Protein 6IDP (pdb70)

Foldseek 3Di:
DVLLVVLLVLLVVLQVLLLLLVVLLVVLVVVLVVLLVPQDDLLVLLVVLVVVVLLLLVLQLVLLLLLLLQPLLLCVLLVVQVQSQALLQVSLVCLLVVLVVVLVVCLVCVVVSCVVVVNDPSSVVVCNPLSVLQSLLSSLQSSLSSLCSLCLSVQHNNLSSVLSNQLSVQLSVQQCCQQPVVVVNSSSSSVSSNVSSVVSCVPSVVVCVVVSSHDPPCVPPDPVVSCCSSCLQSVLSSVLSVQVVVLVVLVVVLQVVQDPLSVVLVVLLVVVLCVLCSSLVSSLSNVLSVLSSCLSNLVVVSNVSSLVSSLVCLLVSLQVVLVVLQVCLLVVLCVSDVDPSNSVLNSLLSNQQSNLSSLLSLLSSLLSNCSSNSNNVLSSVLSVCLRPVAQSVLLCVQCVPPNSSRNSNSNSRSSNVSSVVSVVSSVVVCVVDPSSVD

Sequence (438 aa):
QTSTSSLAKQLFQMTWPMLFGVLSLMSFQLVDSAFIGQLGVLPLAAQGFTMPIQMVIIGIQVGLGIATTAVISRAIGAGKTEYAKQLGGLVIVIGGIGVALIALVLYLLRQPLLGLLGAPETVFAIIDHYWLWWLASAWTGAMLYFYYSVCRANGNTLLPGTLMMVTSVLNLILDPIFIFTFDLGIDGAAIATIIAFGVGIAIVAPKVAQRQWTSYQWQDLNISQSLTALGHIMGPAMLSQLLPPLSSMFATKLLASFGTAAVAAWALGSRFEFFALVAVLAMTMSLPPMIGRMLGAKEITHIRQLVRIACQFVLGFQLLIALVTYVFATPLAELMTSETEVSQILNLHLVIVPISLGALGICMLMVSVANALGKSYVALTISALRLFAFYLPCLWLGAHFYGIEGLFIGALVGNIIAGWAAWLAYQKALRSENLYFQ

Solvent-accessible surface area: 19666 Å² total; per-residue (Å²): 118,115,45,57,48,46,11,38,135,87,11,124,105,27,16,77,4,4,41,90,0,9,62,19,58,16,72,20,89,99,63,22,67,57,40,2,42,130,42,30,128,75,28,71,30,0,32,39,46,3,95,42,17,66,97,71,3,78,9,39,14,33,0,6,1,45,0,0,1,6,23,1,0,73,6,56,16,51,58,113,104,87,66,5,42,10,0,0,0,5,0,14,48,53,3,12,101,29,6,47,104,53,16,96,64,19,41,110,94,48,109,73,54,2,41,147,90,58,11,64,142,65,0,30,72,26,1,60,74,6,4,100,110,22,11,43,6,17,88,16,12,0,11,4,46,1,33,16,0,0,0,11,3,39,44,34,4,100,22,0,1,55,7,24,72,59,5,8,92,45,4,60,92,31,0,40,64,32,1,84,104,112,123,73,12,12,18,0,11,3,20,0,26,41,68,0,49,26,53,0,38,71,59,0,26,77,84,0,55,139,97,116,37,21,12,120,110,59,152,101,17,77,78,81,122,1,72,95,35,3,26,81,4,39,35,8,2,60,87,14,59,96,17,68,33,57,16,64,119,111,9,80,169,31,8,65,87,73,34,118,8,1,66,39,1,33,60,37,0,44,122,36,22,110,80,8,13,18,8,0,52,0,3,26,26,0,0,12,4,20,0,0,96,5,2,14,40,69,57,16,77,65,0,123,56,0,0,116,24,0,11,126,90,0,93,34,72,2,85,109,39,6,92,88,5,138,101,111,3,66,66,54,0,110,151,59,25,116,115,88,117,3,9,123,32,0,35,60,0,1,48,21,0,3,86,0,1,6,19,16,0,11,5,49,0,0,27,12,0,6,5,2,8,24,29,1,129,45,1,36,68,6,18,33,72,42,6,85,48,39,15,16,49,22,1,141,93,10,9,111,132,150,20,24,87,4,2,1,80,5,0,36,61,0,1,82,70,2,3,158,23,1,48,79,26,10,52,142,7,31,174,77,90,82,12,116,161,128

Radius of gyration: 22.1 Å; Cα contacts (8 Å, |Δi|>4): 610; chains: 1; bounding box: 43×51×57 Å

Structure (mmCIF, N/CA/C/O backbone):
data_6IDP
#
_entry.id   6IDP
#
_cell.length_a   62.225
_cell.length_b   92.027
_cell.length_c   101.302
_cell.angle_alpha   90.000
_cell.angle_beta   90.000
_cell.angle_gamma   90.000
#
_symmetry.space_group_name_H-M   'P 21 21 21'
#
loop_
_entity.id
_entity.type
_entity.pdbx_description
1 polymer 'MATE family efflux transporter'
2 non-polymer '(2R)-2,3-dihydroxypropyl (9Z)-octadec-9-enoate'
3 water water
#
loop_
_atom_site.group_PDB
_atom_site.id
_atom_site.type_symbol
_atom_site.label_atom_id
_atom_site.label_alt_id
_atom_site.label_comp_id
_atom_site.label_asym_id
_atom_site.label_entity_id
_atom_site.label_seq_id
_atom_site.pdbx_PDB_ins_code
_atom_site.Cartn_x
_atom_site.Cartn_y
_atom_site.Cartn_z
_atom_site.occupancy
_atom_site.B_iso_or_equiv
_atom_site.auth_seq_id
_atom_site.auth_comp_id
_atom_site.auth_asym_id
_atom_site.auth_atom_id
_atom_site.pdbx_PDB_model_num
ATOM 1 N N . GLN A 1 4 ? 3.579 6.260 -51.473 1.00 111.82 4 GLN A N 1
ATOM 2 C CA . GLN A 1 4 ? 3.198 6.322 -50.066 1.00 108.60 4 GLN A CA 1
ATOM 3 C C . GLN A 1 4 ? 2.021 5.399 -49.779 1.00 98.32 4 GLN A C 1
ATOM 4 O O . GLN A 1 4 ? 1.679 5.151 -48.623 1.00 100.95 4 GLN A O 1
ATOM 6 N N . THR A 1 5 ? 1.400 4.902 -50.842 1.00 86.51 5 THR A N 1
ATOM 7 C CA . THR A 1 5 ? 0.317 3.940 -50.707 1.00 75.54 5 THR A CA 1
ATOM 8 C C . THR A 1 5 ? 0.885 2.557 -50.404 1.00 67.89 5 THR A C 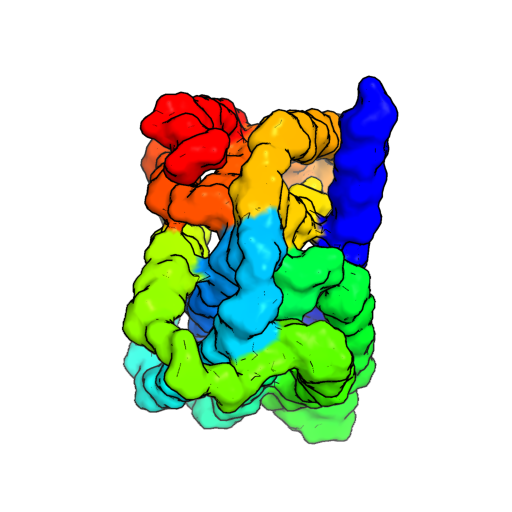1
ATOM 9 O O . THR A 1 5 ? 0.183 1.690 -49.889 1.00 60.38 5 THR A O 1
ATOM 13 N N . SER A 1 6 ? 2.163 2.365 -50.720 1.00 64.14 6 SER A N 1
ATOM 14 C CA . SER A 1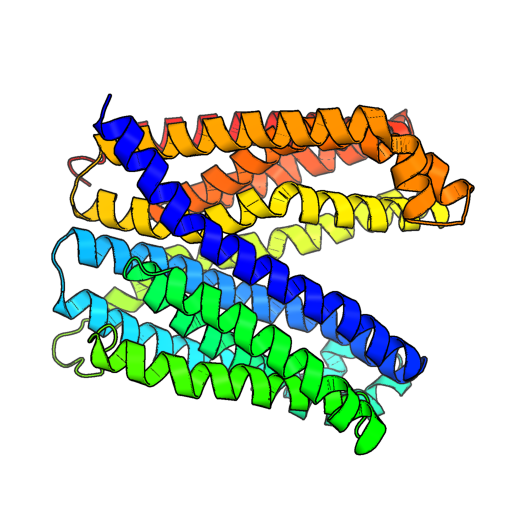 6 ? 2.849 1.112 -50.423 1.00 60.72 6 SER A CA 1
ATOM 15 C C . SER A 1 6 ? 3.182 1.035 -48.937 1.00 56.04 6 SER A C 1
ATOM 16 O O . SER A 1 6 ? 3.028 -0.011 -48.311 1.00 49.33 6 SER A O 1
ATOM 19 N N . THR A 1 7 ? 3.640 2.155 -48.384 1.00 58.06 7 THR A N 1
ATOM 20 C CA . THR A 1 7 ? 3.904 2.262 -46.954 1.00 55.44 7 THR A CA 1
ATOM 21 C C . THR A 1 7 ? 2.606 2.099 -46.171 1.00 52.25 7 THR A C 1
ATOM 22 O O . THR A 1 7 ? 2.560 1.408 -45.152 1.00 37.74 7 THR A O 1
ATOM 26 N N . SER A 1 8 ? 1.548 2.732 -46.666 1.00 53.18 8 SER A N 1
ATOM 27 C CA . SER A 1 8 ? 0.229 2.612 -46.061 1.00 55.00 8 SER A CA 1
ATOM 28 C C . SER A 1 8 ? -0.282 1.179 -46.147 1.00 50.31 8 SER A C 1
ATOM 29 O O . SER A 1 8 ? -0.927 0.682 -45.225 1.00 54.65 8 SER A O 1
ATOM 32 N N . SER A 1 9 ? 0.014 0.517 -47.260 1.00 48.82 9 SER A N 1
ATOM 33 C CA . SER A 1 9 ? -0.418 -0.859 -47.469 1.00 41.43 9 SER A CA 1
ATOM 34 C C . SER A 1 9 ? 0.355 -1.828 -46.581 1.00 34.69 9 SER A C 1
ATOM 35 O O . SER A 1 9 ? -0.215 -2.774 -46.045 1.00 33.79 9 SER A O 1
ATOM 38 N N . LEU A 1 10 ? 1.655 -1.588 -46.435 1.00 34.14 10 LEU A N 1
ATOM 39 C CA . LEU A 1 10 ? 2.498 -2.425 -45.588 1.00 33.57 10 LEU A CA 1
ATOM 40 C C . LEU A 1 10 ? 2.101 -2.289 -44.120 1.00 34.49 10 LEU A C 1
ATOM 41 O O . LEU A 1 10 ? 2.093 -3.269 -43.376 1.00 35.20 10 LEU A O 1
ATOM 46 N N . ALA A 1 11 ? 1.762 -1.069 -43.715 1.00 34.71 11 ALA A N 1
ATOM 47 C CA . ALA A 1 11 ? 1.345 -0.801 -42.344 1.00 43.97 11 ALA A CA 1
ATOM 48 C C . ALA A 1 11 ? 0.037 -1.514 -42.019 1.00 42.65 11 ALA A C 1
ATOM 49 O O . ALA A 1 11 ? -0.115 -2.087 -40.939 1.00 40.12 11 ALA A O 1
ATOM 51 N N . LYS A 1 12 ? -0.905 -1.476 -42.958 1.00 42.22 12 LYS A N 1
ATOM 52 C CA . LYS A 1 12 ? -2.188 -2.151 -42.777 1.00 39.19 12 LYS A CA 1
ATOM 53 C C . LYS A 1 12 ? -2.038 -3.669 -42.769 1.00 33.98 12 LYS A C 1
ATOM 54 O O . LYS A 1 12 ? -2.754 -4.365 -42.050 1.00 39.95 12 LYS A O 1
ATOM 60 N N . GLN A 1 13 ? -1.111 -4.182 -43.571 1.00 34.34 13 GLN A N 1
ATOM 61 C CA . GLN A 1 13 ? -0.864 -5.619 -43.611 1.00 32.86 13 GLN A CA 1
ATOM 62 C C . GLN A 1 13 ? -0.286 -6.088 -42.279 1.00 29.76 13 GLN A C 1
ATOM 63 O O . GLN A 1 13 ? -0.694 -7.118 -41.745 1.00 28.93 13 GLN A O 1
ATOM 69 N N . LEU A 1 14 ? 0.657 -5.320 -41.742 1.00 30.15 14 LEU A N 1
ATOM 70 C CA . LEU A 1 14 ? 1.266 -5.655 -40.460 1.00 30.99 14 LEU A CA 1
ATOM 71 C C . LEU A 1 14 ? 0.229 -5.621 -39.341 1.00 34.82 14 LEU A C 1
ATOM 72 O O . LEU A 1 14 ? 0.229 -6.483 -38.465 1.00 34.28 14 LEU A O 1
ATOM 77 N N . PHE A 1 15 ? -0.661 -4.633 -39.380 1.00 32.49 15 PHE A N 1
ATOM 78 C CA . PHE A 1 15 ? -1.715 -4.526 -38.374 1.00 33.82 15 PHE A CA 1
ATOM 79 C C . PHE A 1 15 ? -2.643 -5.738 -38.400 1.00 38.05 15 PHE A C 1
ATOM 80 O O . PHE A 1 15 ? -2.951 -6.312 -37.356 1.00 32.96 15 PHE A O 1
ATOM 88 N N . GLN A 1 16 ? -3.085 -6.125 -39.594 1.00 32.39 16 GLN A N 1
ATOM 89 C CA . GLN A 1 16 ? -3.999 -7.257 -39.734 1.00 34.98 16 GLN A CA 1
ATOM 90 C C . GLN A 1 16 ? -3.333 -8.576 -39.359 1.00 33.12 16 GLN A C 1
ATOM 91 O O . GLN A 1 16 ? -3.998 -9.501 -38.905 1.00 35.04 16 GLN A O 1
ATOM 97 N N . MET A 1 17 ? -2.022 -8.661 -39.555 1.00 28.63 17 MET A N 1
ATOM 98 C CA . MET A 1 17 ? -1.278 -9.852 -39.168 1.00 27.02 17 MET A CA 1
ATOM 99 C C . MET A 1 17 ? -1.041 -9.907 -37.661 1.00 39.17 17 MET A C 1
ATOM 100 O O . MET A 1 17 ? -0.992 -10.986 -37.075 1.00 31.21 17 MET A O 1
ATOM 105 N N . THR A 1 18 ? -0.900 -8.739 -37.040 1.00 37.77 18 THR A N 1
ATOM 106 C CA . THR A 1 18 ? -0.444 -8.669 -35.656 1.00 34.54 18 THR A CA 1
ATOM 107 C C . THR A 1 18 ? -1.565 -8.756 -34.617 1.00 37.01 18 THR A C 1
ATOM 108 O O . THR A 1 18 ? -1.426 -9.468 -33.623 1.00 37.66 18 THR A O 1
ATOM 112 N N . TRP A 1 19 ? -2.675 -8.056 -34.836 1.00 32.09 19 TRP A N 1
ATOM 113 C CA . TRP A 1 19 ? -3.721 -8.013 -33.812 1.00 38.45 19 TRP A CA 1
ATOM 114 C C . TRP A 1 19 ? -4.311 -9.389 -33.427 1.00 38.06 19 TRP A C 1
ATOM 115 O O . TRP A 1 19 ? -4.690 -9.570 -32.271 1.00 36.44 19 TRP A O 1
ATOM 126 N N . PRO A 1 20 ? -4.390 -10.362 -34.364 1.00 37.12 20 PRO A N 1
ATOM 127 C CA . PRO A 1 20 ? -4.865 -11.652 -33.846 1.00 34.38 20 PRO A CA 1
ATOM 128 C C . PRO A 1 20 ? -3.878 -12.306 -32.882 1.00 37.44 20 PRO A C 1
ATOM 129 O O . PRO A 1 20 ? -4.296 -13.022 -31.972 1.00 36.79 20 PRO A O 1
ATOM 133 N N . MET A 1 21 ? -2.586 -12.069 -33.090 1.00 33.80 21 MET A N 1
ATOM 134 C CA . MET A 1 21 ? -1.568 -12.619 -32.204 1.00 34.19 21 MET A CA 1
ATOM 135 C C . MET A 1 21 ? -1.594 -11.895 -30.865 1.00 38.21 21 MET A C 1
ATOM 136 O O . MET A 1 21 ? -1.280 -12.476 -29.830 1.00 46.67 21 MET A O 1
ATOM 141 N N . LEU A 1 22 ? -1.973 -10.621 -30.896 1.00 35.79 22 LEU A N 1
ATOM 142 C CA . LEU A 1 22 ? -2.163 -9.851 -29.675 1.00 38.73 22 LEU A CA 1
ATOM 143 C C . LEU A 1 22 ? -3.276 -10.459 -28.831 1.00 38.13 22 LEU A C 1
ATOM 144 O O . LEU A 1 22 ? -3.101 -10.698 -27.636 1.00 37.64 22 LEU A O 1
ATOM 149 N N . PHE A 1 23 ? -4.417 -10.712 -29.465 1.00 39.68 23 PHE A N 1
ATOM 150 C CA . PHE A 1 23 ? -5.572 -11.276 -28.773 1.00 49.39 23 PHE A CA 1
ATOM 151 C C . PHE A 1 23 ? -5.285 -12.696 -28.304 1.00 50.17 23 PHE A C 1
ATOM 152 O O . PHE A 1 23 ? -5.743 -13.108 -27.240 1.00 54.20 23 PHE A O 1
ATOM 160 N N . GLY A 1 24 ? -4.527 -13.438 -29.105 1.00 48.27 24 GLY A N 1
ATOM 161 C CA . GLY A 1 24 ? -4.137 -14.789 -28.750 1.00 49.76 24 GLY A CA 1
ATOM 162 C C . GLY A 1 24 ? -3.324 -14.821 -27.470 1.00 50.52 24 GLY A C 1
ATOM 163 O O . GLY A 1 24 ? -3.616 -15.593 -26.558 1.00 54.67 24 GLY A O 1
ATOM 164 N N . VAL A 1 25 ? -2.301 -13.976 -27.408 1.00 48.26 25 VAL A N 1
ATOM 165 C CA . VAL A 1 25 ? -1.448 -13.877 -26.230 1.00 55.51 25 VAL A CA 1
ATOM 166 C C . VAL A 1 25 ? -2.236 -13.377 -25.017 1.00 57.18 25 VAL A C 1
ATOM 167 O O . VAL A 1 25 ? -2.098 -13.910 -23.917 1.00 59.51 25 VAL A O 1
ATOM 171 N N . LEU A 1 26 ? -3.070 -12.362 -25.232 1.00 57.75 26 LEU A N 1
ATOM 172 C CA . LEU A 1 26 ? -3.901 -11.796 -24.171 1.00 56.23 26 LEU A CA 1
ATOM 173 C C . LEU A 1 26 ? -4.889 -12.809 -23.599 1.00 59.45 26 LEU A C 1
ATOM 174 O O . LEU A 1 26 ? -5.082 -12.878 -22.384 1.00 67.21 26 LEU A O 1
ATOM 179 N N . SER A 1 27 ? -5.521 -13.583 -24.476 1.00 52.66 27 SER A N 1
ATOM 180 C CA . SER A 1 27 ? -6.447 -14.620 -24.039 1.00 60.40 27 SER A CA 1
ATOM 181 C C . SER A 1 27 ? -5.692 -15.677 -23.243 1.00 63.84 27 SER A C 1
ATOM 182 O O . SER A 1 27 ? -6.190 -16.196 -22.244 1.00 60.18 27 SER A O 1
ATOM 185 N N . LEU A 1 28 ? -4.478 -15.975 -23.697 1.00 62.32 28 LEU A N 1
ATOM 186 C CA . LEU A 1 28 ? -3.606 -16.934 -23.035 1.00 62.56 28 LEU A CA 1
ATOM 187 C C . LEU A 1 28 ? -3.253 -16.498 -21.612 1.00 62.40 28 LEU A C 1
ATOM 188 O O . LEU A 1 28 ? -3.350 -17.286 -20.671 1.00 65.72 28 LEU A O 1
ATOM 193 N N . MET A 1 29 ? -2.853 -15.241 -21.454 1.00 60.10 29 MET A N 1
ATOM 194 C CA . MET A 1 29 ? -2.458 -14.734 -20.143 1.00 69.34 29 MET A CA 1
ATOM 195 C C . MET A 1 29 ? -3.653 -14.551 -19.210 1.00 65.90 29 MET A C 1
ATOM 196 O O . MET A 1 29 ? -3.498 -14.531 -17.991 1.00 69.71 29 MET A O 1
ATOM 201 N N . SER A 1 30 ? -4.841 -14.413 -19.790 1.00 64.11 30 SER A N 1
ATOM 202 C CA . SER A 1 30 ? -6.063 -14.292 -19.003 1.00 64.77 30 SER A CA 1
ATOM 203 C C . SER A 1 30 ? -6.385 -15.607 -18.301 1.00 62.67 30 SER A C 1
ATOM 204 O O . SER A 1 30 ? -6.780 -15.615 -17.135 1.00 60.67 30 SER A O 1
ATOM 207 N N . PHE A 1 31 ? -6.212 -16.716 -19.015 1.00 60.21 31 PHE A N 1
ATOM 208 C CA . PHE A 1 31 ? -6.402 -18.035 -18.424 1.00 64.67 31 PHE A CA 1
ATOM 209 C C . PHE A 1 31 ? -5.373 -18.311 -17.334 1.00 66.93 31 PHE A C 1
ATOM 210 O O . PHE A 1 31 ? -5.722 -18.724 -16.228 1.00 71.41 31 PHE A O 1
ATOM 218 N N . GLN A 1 32 ? -4.104 -18.091 -17.672 1.00 61.46 32 GLN A N 1
ATOM 219 C CA . GLN A 1 32 ? -2.981 -18.402 -16.791 1.00 63.83 32 GLN A CA 1
ATOM 220 C C . GLN A 1 32 ? -3.070 -17.695 -15.441 1.00 69.78 32 GLN A C 1
ATOM 221 O O . GLN A 1 32 ? -2.724 -18.273 -14.411 1.00 68.95 32 GLN A O 1
ATOM 227 N N . LEU A 1 33 ? -3.528 -16.446 -15.451 1.00 72.94 33 LEU A N 1
ATOM 228 C CA . LEU A 1 33 ? -3.661 -15.672 -14.222 1.00 75.41 33 LEU A CA 1
ATOM 229 C C . LEU A 1 33 ? -4.728 -16.290 -13.322 1.00 76.62 33 LEU A C 1
ATOM 230 O O . LEU A 1 33 ? -4.532 -16.431 -12.114 1.00 71.54 33 LEU A O 1
ATOM 235 N N . VAL A 1 34 ? -5.854 -16.663 -13.922 1.00 79.99 34 VAL A N 1
ATOM 236 C CA . VAL A 1 34 ? -6.941 -17.304 -13.192 1.00 82.58 34 VAL A CA 1
ATOM 237 C C . VAL A 1 34 ? -6.572 -18.749 -12.850 1.00 82.64 34 VAL A C 1
ATOM 238 O O . VAL A 1 34 ? -7.000 -19.284 -11.827 1.00 81.38 34 VAL A O 1
ATOM 242 N N . ASP A 1 35 ? -5.763 -19.370 -13.707 1.00 83.37 35 ASP A N 1
ATOM 243 C CA . ASP A 1 35 ? -5.298 -20.736 -13.477 1.00 79.24 35 ASP A CA 1
ATOM 244 C C . ASP A 1 35 ? -4.413 -20.830 -12.238 1.00 84.89 35 ASP A C 1
ATOM 245 O O . ASP A 1 35 ? -4.543 -21.762 -11.447 1.00 85.87 35 ASP A O 1
ATOM 250 N N . SER A 1 36 ? -3.514 -19.862 -12.076 1.00 90.32 36 SER A N 1
ATOM 251 C CA . SER A 1 36 ? -2.641 -19.821 -10.907 1.00 92.36 36 SER A CA 1
ATOM 252 C C . SER A 1 36 ? -3.454 -19.603 -9.634 1.00 93.12 36 SER A C 1
ATOM 253 O O . SER A 1 36 ? -3.043 -20.010 -8.548 1.00 102.31 36 SER A O 1
ATOM 256 N N . ALA A 1 37 ? -4.611 -18.964 -9.777 1.00 78.15 37 ALA A N 1
ATOM 257 C CA . ALA A 1 37 ? -5.505 -18.739 -8.647 1.00 82.58 37 ALA A CA 1
ATOM 258 C C . ALA A 1 37 ? -6.159 -20.043 -8.199 1.00 77.88 37 ALA A C 1
ATOM 259 O O . ALA A 1 37 ? -6.374 -20.260 -7.006 1.00 78.76 37 ALA A O 1
ATOM 261 N N . PHE A 1 38 ? -6.475 -20.905 -9.162 1.00 72.15 38 PHE A N 1
ATOM 262 C CA . PHE A 1 38 ? -7.070 -22.205 -8.868 1.00 74.63 38 PHE A CA 1
ATOM 263 C C . PHE A 1 38 ? -6.087 -23.105 -8.122 1.00 82.55 38 PHE A C 1
ATOM 264 O O . PHE A 1 38 ? -6.447 -23.750 -7.135 1.00 83.15 38 PHE A O 1
ATOM 272 N N . ILE A 1 39 ? -4.846 -23.139 -8.597 1.00 81.18 39 ILE A N 1
ATOM 273 C CA . ILE A 1 39 ? -3.799 -23.927 -7.957 1.00 81.05 39 ILE A CA 1
ATOM 274 C C . ILE A 1 39 ? -3.471 -23.366 -6.570 1.00 81.87 39 ILE A C 1
ATOM 275 O O . ILE A 1 39 ? -2.991 -24.086 -5.694 1.00 84.41 39 ILE A O 1
ATOM 280 N N . GLY A 1 40 ? -3.753 -22.081 -6.373 1.00 81.80 40 GLY A N 1
ATOM 281 C CA . GLY A 1 40 ? -3.480 -21.417 -5.109 1.00 86.13 40 GLY A CA 1
ATOM 282 C C . GLY A 1 40 ? -4.249 -21.963 -3.919 1.00 84.14 40 GLY A C 1
ATOM 283 O O . GLY A 1 40 ? -3.877 -21.717 -2.770 1.00 99.05 40 GLY A O 1
ATOM 284 N N . GLN A 1 41 ? -5.318 -22.705 -4.188 1.00 78.07 41 GLN A N 1
ATOM 285 C CA . GLN A 1 41 ? -6.163 -23.254 -3.132 1.00 90.34 41 GLN A CA 1
ATOM 286 C C . GLN A 1 41 ? -5.841 -24.716 -2.837 1.00 88.48 41 GLN A C 1
ATOM 287 O O . GLN A 1 41 ? -6.443 -25.326 -1.954 1.00 88.80 41 GLN A O 1
ATOM 293 N N . LEU A 1 42 ? -4.894 -25.274 -3.583 1.00 85.64 42 LEU A N 1
ATOM 294 C CA . LEU A 1 42 ? -4.542 -26.682 -3.443 1.00 82.63 42 LEU A CA 1
ATOM 295 C C . LEU A 1 42 ? -3.753 -26.945 -2.166 1.00 84.25 42 LEU A C 1
ATOM 296 O O . LEU A 1 42 ? -4.044 -27.889 -1.431 1.00 86.30 42 LEU A O 1
ATOM 301 N N . GLY A 1 43 ? -2.752 -26.109 -1.905 1.00 84.82 43 GLY A N 1
ATOM 302 C CA . GLY A 1 43 ? -1.947 -26.245 -0.706 1.00 86.90 43 GLY A CA 1
ATOM 303 C C . GLY A 1 43 ? -0.466 -26.009 -0.934 1.00 87.63 43 GLY A C 1
ATOM 304 O O . GLY A 1 43 ? -0.045 -25.635 -2.029 1.00 78.36 43 GLY A O 1
ATOM 305 N N . VAL A 1 44 ? 0.324 -26.238 0.110 1.00 85.03 44 VAL A N 1
ATOM 306 C CA . VAL A 1 44 ? 1.758 -25.976 0.075 1.00 88.56 44 VAL A CA 1
ATOM 307 C C . VAL A 1 44 ? 2.506 -26.957 -0.825 1.00 81.89 44 VAL A C 1
ATOM 308 O O . VAL A 1 44 ? 3.258 -26.547 -1.707 1.00 96.14 44 VAL A O 1
ATOM 312 N N . LEU A 1 45 ? 2.297 -28.249 -0.595 1.00 86.42 45 LEU A N 1
ATOM 313 C CA . LEU A 1 45 ? 2.960 -29.287 -1.384 1.00 86.64 45 LEU A CA 1
ATOM 314 C C . LEU A 1 45 ? 2.563 -29.303 -2.868 1.00 84.92 45 LEU A C 1
ATOM 315 O O . LEU A 1 45 ? 3.426 -29.499 -3.723 1.00 80.99 45 LEU A O 1
ATOM 320 N N . PRO A 1 46 ? 1.266 -29.118 -3.187 1.00 88.76 46 PRO A N 1
ATOM 321 C CA . PRO A 1 46 ? 0.955 -29.024 -4.620 1.00 82.05 46 PRO A CA 1
ATOM 322 C C . PRO A 1 46 ? 1.586 -27.804 -5.291 1.00 78.83 46 PRO A C 1
ATOM 323 O O . PRO A 1 46 ? 2.134 -27.928 -6.387 1.00 82.46 46 PRO A O 1
ATOM 327 N N . LEU A 1 47 ? 1.508 -26.646 -4.643 1.00 75.06 47 LEU A N 1
ATOM 328 C CA . LEU A 1 47 ? 2.093 -25.425 -5.190 1.00 75.23 47 LEU A CA 1
ATOM 329 C C . LEU A 1 47 ? 3.613 -25.520 -5.263 1.00 76.53 47 LEU A C 1
ATOM 330 O O . LEU A 1 47 ? 4.230 -24.994 -6.191 1.00 75.62 47 LEU A O 1
ATOM 335 N N . ALA A 1 48 ? 4.213 -26.192 -4.286 1.00 79.64 48 ALA A N 1
ATOM 336 C CA . ALA A 1 48 ? 5.647 -26.449 -4.317 1.00 83.39 48 ALA A CA 1
ATOM 337 C C . ALA A 1 48 ? 5.977 -27.308 -5.529 1.00 68.62 48 ALA A C 1
ATOM 338 O O . ALA A 1 48 ? 6.886 -26.993 -6.293 1.00 72.10 48 ALA A O 1
ATOM 340 N N . ALA A 1 49 ? 5.217 -28.387 -5.699 1.00 69.66 49 ALA A N 1
ATOM 341 C CA . ALA A 1 49 ? 5.350 -29.271 -6.852 1.00 66.56 49 ALA A CA 1
ATOM 342 C C . ALA A 1 49 ? 5.241 -28.492 -8.160 1.00 66.19 49 ALA A C 1
ATOM 343 O O . ALA A 1 49 ? 6.008 -28.717 -9.096 1.00 66.10 49 ALA A O 1
ATOM 345 N N . GLN A 1 50 ? 4.280 -27.575 -8.209 1.00 68.79 50 GLN A N 1
ATOM 346 C CA . GLN A 1 50 ? 4.075 -26.710 -9.365 1.00 65.39 50 GLN A CA 1
ATOM 347 C C . GLN A 1 50 ? 5.287 -25.815 -9.602 1.00 67.31 50 GLN A C 1
ATOM 348 O O . GLN A 1 50 ? 5.712 -25.617 -10.741 1.00 60.44 50 GLN A O 1
ATOM 354 N N . GLY A 1 51 ? 5.837 -25.279 -8.516 1.00 70.59 51 GLY A N 1
ATOM 355 C CA . GLY A 1 51 ? 6.986 -24.396 -8.589 1.00 70.92 51 GLY A CA 1
ATOM 356 C C . GLY A 1 51 ? 8.232 -25.066 -9.136 1.00 70.50 51 GLY A C 1
ATOM 357 O O . GLY A 1 51 ? 9.007 -24.450 -9.867 1.00 75.51 51 GLY A O 1
ATOM 358 N N . PHE A 1 52 ? 8.426 -26.332 -8.782 1.00 70.34 52 PHE A N 1
ATOM 359 C CA . PHE A 1 52 ? 9.565 -27.098 -9.281 1.00 71.15 52 PHE A CA 1
ATOM 360 C C . PHE A 1 52 ? 9.338 -27.585 -10.712 1.00 64.30 52 PHE A C 1
ATOM 361 O O . PHE A 1 52 ? 10.216 -28.209 -11.306 1.00 66.63 52 PHE A O 1
ATOM 369 N N . THR A 1 53 ? 8.160 -27.305 -11.260 1.00 61.43 53 THR A N 1
ATOM 370 C CA . THR A 1 53 ? 7.835 -27.714 -12.623 1.00 63.13 53 THR A CA 1
ATOM 371 C C . THR A 1 53 ? 8.085 -26.562 -13.599 1.00 64.22 53 THR A C 1
ATOM 372 O O . THR A 1 53 ? 8.242 -26.772 -14.801 1.00 64.17 53 THR A O 1
ATOM 376 N N . MET A 1 54 ? 8.130 -25.344 -13.069 1.00 68.53 54 MET A N 1
ATOM 377 C CA . MET A 1 54 ? 8.405 -24.158 -13.879 1.00 71.93 54 MET A CA 1
ATOM 378 C C . MET A 1 54 ? 9.743 -24.211 -14.642 1.00 72.15 54 MET A C 1
ATOM 379 O O . MET A 1 54 ? 9.777 -23.879 -15.827 1.00 73.47 54 MET A O 1
ATOM 384 N N . PRO A 1 55 ? 10.845 -24.625 -13.983 1.00 74.95 55 PRO A N 1
ATOM 385 C CA . PRO A 1 55 ? 12.103 -24.652 -14.743 1.00 74.95 55 PRO A CA 1
ATOM 386 C C . PRO A 1 55 ? 12.116 -25.684 -15.870 1.00 73.73 55 PRO A C 1
ATOM 387 O O . PRO A 1 55 ? 12.676 -25.410 -16.932 1.00 75.85 55 PRO A O 1
ATOM 391 N N . ILE A 1 56 ? 11.510 -26.846 -15.649 1.00 75.40 56 ILE A N 1
ATOM 392 C CA . ILE A 1 56 ? 11.462 -27.872 -16.683 1.00 74.44 56 ILE A CA 1
ATOM 393 C C . ILE A 1 56 ? 10.539 -27.417 -17.813 1.00 61.63 56 ILE A C 1
ATOM 394 O O . ILE A 1 56 ? 10.666 -27.867 -18.951 1.00 59.53 56 ILE A O 1
ATOM 399 N N . GLN A 1 57 ? 9.627 -26.502 -17.495 1.00 53.13 57 GLN A N 1
ATOM 400 C CA . GLN A 1 57 ? 8.716 -25.942 -18.484 1.00 48.99 57 GLN A CA 1
ATOM 401 C C . GLN A 1 57 ? 9.442 -24.967 -19.401 1.00 46.06 57 GLN A C 1
ATOM 402 O O . GLN A 1 57 ? 9.214 -24.958 -20.610 1.00 42.45 57 GLN A O 1
ATOM 408 N N . MET A 1 58 ? 10.313 -24.147 -18.818 1.00 46.22 58 MET A N 1
ATOM 409 C CA . MET A 1 58 ? 11.075 -23.168 -19.585 1.00 53.37 58 MET A CA 1
ATOM 410 C C . MET A 1 58 ? 11.915 -23.847 -20.657 1.00 53.36 58 MET A C 1
ATOM 411 O O . MET A 1 58 ? 12.052 -23.335 -21.770 1.00 50.33 58 MET A O 1
ATOM 416 N N . VAL A 1 59 ? 12.473 -25.003 -20.310 1.00 55.00 59 VAL A N 1
ATOM 417 C CA . VAL A 1 59 ? 13.277 -25.783 -21.240 1.00 59.08 59 VAL A CA 1
ATOM 418 C C . VAL A 1 59 ? 12.447 -26.262 -22.429 1.00 58.49 59 VAL A C 1
ATOM 419 O O . VAL A 1 59 ? 12.865 -26.122 -23.579 1.00 59.16 59 VAL A O 1
ATOM 423 N N . ILE A 1 60 ? 11.271 -26.817 -22.150 1.00 52.19 60 ILE A N 1
ATOM 424 C CA . ILE A 1 60 ? 10.383 -27.283 -23.209 1.00 46.03 60 ILE A CA 1
ATOM 425 C C . ILE A 1 60 ? 9.926 -26.118 -24.081 1.00 47.43 60 ILE A C 1
ATOM 426 O O . ILE A 1 60 ? 9.912 -26.218 -25.308 1.00 44.28 60 ILE A O 1
ATOM 431 N N . ILE A 1 61 ? 9.556 -25.016 -23.437 1.00 47.70 61 ILE A N 1
ATOM 432 C CA . ILE A 1 61 ? 9.102 -23.832 -24.154 1.00 44.95 61 ILE A CA 1
ATOM 433 C C . ILE A 1 61 ? 10.226 -23.265 -25.017 1.00 43.53 61 ILE A C 1
ATOM 434 O O . ILE A 1 61 ? 10.010 -22.928 -26.181 1.00 40.50 61 ILE A O 1
ATOM 439 N N . GLY A 1 62 ? 11.426 -23.181 -24.448 1.00 41.66 62 GLY A N 1
ATOM 440 C CA . GLY A 1 62 ? 12.588 -22.716 -25.184 1.00 41.74 62 GLY A CA 1
ATOM 441 C C . GLY A 1 62 ? 12.878 -23.562 -26.411 1.00 45.98 62 GLY A C 1
ATOM 442 O O . GLY A 1 62 ? 13.329 -23.054 -27.438 1.00 52.82 62 GLY A O 1
ATOM 443 N N . ILE A 1 63 ? 12.609 -24.858 -26.305 1.00 44.48 63 ILE A N 1
ATOM 444 C CA . ILE A 1 63 ? 12.843 -25.781 -27.406 1.00 41.63 63 ILE A CA 1
ATOM 445 C C . ILE A 1 63 ? 11.795 -25.619 -28.507 1.00 34.95 63 ILE A C 1
ATOM 446 O O . ILE A 1 63 ? 12.138 -25.523 -29.686 1.00 41.26 63 ILE A O 1
ATOM 451 N N . GLN A 1 64 ? 10.523 -25.567 -28.123 1.00 30.85 64 GLN A N 1
ATOM 452 C CA . GLN A 1 64 ? 9.447 -25.471 -29.102 1.00 35.01 64 GLN A CA 1
ATOM 453 C C . GLN A 1 64 ? 9.430 -24.103 -29.789 1.00 35.04 64 GLN A C 1
ATOM 454 O O . GLN A 1 64 ? 9.049 -23.998 -30.956 1.00 34.11 64 GLN A O 1
ATOM 460 N N . VAL A 1 65 ? 9.850 -23.062 -29.075 1.00 26.29 65 VAL A N 1
ATOM 461 C CA . VAL A 1 65 ? 9.920 -21.730 -29.668 1.00 41.66 65 VAL A CA 1
ATOM 462 C C . VAL A 1 65 ? 11.058 -21.681 -30.686 1.00 33.31 65 VAL A C 1
ATOM 463 O O . VAL A 1 65 ? 10.893 -21.147 -31.783 1.00 32.70 65 VAL A O 1
ATOM 467 N N . GLY A 1 66 ? 12.199 -22.261 -30.322 1.00 28.16 66 GLY A N 1
ATOM 468 C CA . GLY A 1 66 ? 13.330 -22.372 -31.226 1.00 29.73 66 GLY A CA 1
ATOM 469 C C . GLY A 1 66 ? 12.989 -23.055 -32.541 1.00 33.36 66 GLY A C 1
ATOM 470 O O . GLY A 1 66 ? 13.448 -22.630 -33.602 1.00 40.32 66 GLY A O 1
ATOM 471 N N . LEU A 1 67 ? 12.180 -24.110 -32.479 1.00 30.81 67 LEU A N 1
ATOM 472 C CA . LEU A 1 67 ? 11.745 -24.800 -33.691 1.00 26.77 67 LEU A CA 1
ATOM 473 C C . LEU A 1 67 ? 10.719 -23.968 -34.454 1.00 28.87 67 LEU A C 1
ATOM 474 O O . LEU A 1 67 ? 10.706 -23.966 -35.686 1.00 33.20 67 LEU A O 1
ATOM 479 N N . GLY A 1 68 ? 9.861 -23.265 -33.723 1.00 28.62 68 GLY A N 1
ATOM 480 C CA . GLY A 1 68 ? 8.875 -22.393 -34.340 1.00 28.77 68 GLY A CA 1
ATOM 481 C C . GLY A 1 68 ? 9.522 -21.265 -35.128 1.00 28.75 68 GLY A C 1
ATOM 482 O O . GLY A 1 68 ? 9.076 -20.922 -36.227 1.00 30.19 68 GLY A O 1
ATOM 483 N N . ILE A 1 69 ? 10.579 -20.693 -34.562 1.00 26.51 69 ILE A N 1
ATOM 484 C CA . ILE A 1 69 ? 11.343 -19.645 -35.229 1.00 29.54 69 ILE A CA 1
ATOM 485 C C . ILE A 1 69 ? 11.992 -20.178 -36.517 1.00 32.85 69 ILE A C 1
ATOM 486 O O . ILE A 1 69 ? 11.954 -19.518 -37.554 1.00 29.88 69 ILE A O 1
ATOM 491 N N . ALA A 1 70 ? 12.564 -21.379 -36.452 1.00 34.34 70 ALA A N 1
ATOM 492 C CA . ALA A 1 70 ? 13.190 -21.997 -37.622 1.00 29.46 70 ALA A CA 1
ATOM 493 C C . ALA A 1 70 ? 12.156 -22.331 -38.693 1.00 32.41 70 ALA A C 1
ATOM 494 O O . ALA A 1 70 ? 12.389 -22.124 -39.886 1.00 36.08 70 ALA A O 1
ATOM 496 N N . THR A 1 71 ? 11.021 -22.859 -38.249 1.00 27.70 71 THR A N 1
ATOM 497 C CA . THR A 1 71 ? 9.920 -23.212 -39.133 1.00 31.60 71 THR A CA 1
ATOM 498 C C . THR A 1 71 ? 9.425 -22.011 -39.930 1.00 34.66 71 THR A C 1
ATOM 499 O O . THR A 1 71 ? 9.251 -22.089 -41.142 1.00 33.66 71 THR A O 1
ATOM 503 N N . THR A 1 72 ? 9.205 -20.899 -39.240 1.00 32.56 72 THR A N 1
ATOM 504 C CA . THR A 1 72 ? 8.667 -19.702 -39.873 1.00 31.81 72 THR A CA 1
ATOM 505 C C . THR A 1 72 ? 9.645 -19.118 -40.889 1.00 31.14 72 THR A C 1
ATOM 506 O O . THR A 1 72 ? 9.256 -18.770 -42.000 1.00 33.17 72 THR A O 1
ATOM 510 N N . ALA A 1 73 ? 10.916 -19.035 -40.510 1.00 24.27 73 ALA A N 1
ATOM 511 C CA . ALA A 1 73 ? 11.934 -18.445 -41.370 1.00 26.21 73 ALA A CA 1
ATOM 512 C C . ALA A 1 73 ? 12.187 -19.260 -42.643 1.00 30.81 73 ALA A C 1
ATOM 513 O O . ALA A 1 73 ? 12.270 -18.703 -43.736 1.00 32.95 73 ALA A O 1
ATOM 515 N N . VAL A 1 74 ? 12.311 -20.574 -42.504 1.00 27.08 74 VAL A N 1
ATOM 516 C CA . VAL A 1 74 ? 12.677 -21.407 -43.642 1.00 24.85 74 VAL A CA 1
ATOM 517 C C . VAL A 1 74 ? 11.495 -21.637 -44.582 1.00 27.13 74 VAL A C 1
ATOM 518 O O . VAL A 1 74 ? 11.643 -21.559 -45.803 1.00 29.55 74 VAL A O 1
ATOM 522 N N . ILE A 1 75 ? 10.321 -21.901 -44.019 1.00 22.97 75 ILE A N 1
ATOM 523 C CA . ILE A 1 75 ? 9.147 -22.179 -44.838 1.00 25.73 75 ILE A CA 1
ATOM 524 C C . ILE A 1 75 ? 8.628 -20.937 -45.568 1.00 28.71 75 ILE A C 1
ATOM 525 O O . ILE A 1 75 ? 8.289 -21.017 -46.749 1.00 28.72 75 ILE A O 1
ATOM 530 N N . SER A 1 76 ? 8.581 -19.792 -44.888 1.00 25.65 76 SER A N 1
ATOM 531 C CA . SER A 1 76 ? 8.071 -18.576 -45.525 1.00 21.96 76 SER A CA 1
ATOM 532 C C . SER A 1 76 ? 8.985 -18.132 -46.666 1.00 25.00 76 SER A C 1
ATOM 533 O O . SER A 1 76 ? 8.510 -17.678 -47.706 1.00 23.95 76 SER A O 1
ATOM 536 N N . ARG A 1 77 ? 10.291 -18.279 -46.477 1.00 23.63 77 ARG A N 1
ATOM 537 C CA . ARG A 1 77 ? 11.245 -17.950 -47.529 1.00 25.41 77 ARG A CA 1
ATOM 538 C C . ARG A 1 77 ? 11.064 -18.870 -48.734 1.00 29.64 77 ARG A C 1
ATOM 539 O O . ARG A 1 77 ? 11.098 -18.416 -49.877 1.00 30.32 77 ARG A O 1
ATOM 547 N N . ALA A 1 78 ? 10.859 -20.158 -48.473 1.00 26.31 78 ALA A N 1
ATOM 548 C CA . ALA A 1 78 ? 10.616 -21.122 -49.541 1.00 27.52 78 ALA A CA 1
ATOM 549 C C . ALA A 1 78 ? 9.368 -20.748 -50.337 1.00 34.39 78 ALA A C 1
ATOM 550 O O . ALA A 1 78 ? 9.343 -20.868 -51.562 1.00 34.97 78 ALA A O 1
ATOM 552 N N . ILE A 1 79 ? 8.335 -20.290 -49.637 1.00 31.36 79 ILE A N 1
ATOM 553 C CA . ILE A 1 79 ? 7.109 -19.856 -50.297 1.00 32.21 79 ILE A CA 1
ATOM 554 C C . ILE A 1 79 ? 7.376 -18.635 -51.172 1.00 29.60 79 ILE A C 1
ATOM 555 O O . ILE A 1 79 ? 6.934 -18.577 -52.319 1.00 31.29 79 ILE A O 1
ATOM 560 N N . GLY A 1 80 ? 8.111 -17.669 -50.630 1.00 26.17 80 GLY A N 1
ATOM 561 C CA . GLY A 1 80 ? 8.453 -16.468 -51.371 1.00 30.28 80 GLY A CA 1
ATOM 562 C C . GLY A 1 80 ? 9.196 -16.767 -52.661 1.00 31.66 80 GLY A C 1
ATOM 563 O O . GLY A 1 80 ? 9.025 -16.069 -53.663 1.00 34.10 80 GLY A O 1
ATOM 564 N N . ALA A 1 81 ? 10.013 -17.815 -52.639 1.00 26.87 81 ALA A N 1
ATOM 565 C CA . ALA A 1 81 ? 10.805 -18.204 -53.802 1.00 32.39 81 ALA A CA 1
ATOM 566 C C . ALA A 1 81 ? 10.007 -19.080 -54.767 1.00 30.08 81 ALA A C 1
ATOM 567 O O . ALA A 1 81 ? 10.534 -19.535 -55.781 1.00 37.38 81 ALA A O 1
ATOM 569 N N . GLY A 1 82 ? 8.739 -19.317 -54.445 1.00 30.22 82 GLY A N 1
ATOM 570 C CA . GLY A 1 82 ? 7.870 -20.100 -55.304 1.00 29.04 82 GLY A CA 1
ATOM 571 C C . GLY A 1 82 ? 8.086 -21.600 -55.212 1.00 35.30 82 GLY A C 1
ATOM 572 O O . GLY A 1 82 ? 7.733 -22.335 -56.133 1.00 33.61 82 GLY A O 1
ATOM 573 N N . LYS A 1 83 ? 8.661 -22.056 -54.103 1.00 35.39 83 LYS A N 1
ATOM 574 C CA . LYS A 1 83 ? 8.901 -23.482 -53.890 1.00 36.15 83 LYS A CA 1
ATOM 575 C C . LYS A 1 83 ? 7.739 -24.127 -53.140 1.00 34.09 83 LYS A C 1
ATOM 576 O O . LYS A 1 83 ? 7.869 -24.512 -51.976 1.00 34.84 83 LYS A O 1
ATOM 582 N N . THR A 1 84 ? 6.611 -24.250 -53.833 1.00 31.16 84 THR A N 1
ATOM 583 C CA . THR A 1 84 ? 5.355 -24.690 -53.236 1.00 35.46 84 THR A CA 1
ATOM 584 C C . THR A 1 84 ? 5.409 -26.097 -52.645 1.00 39.61 84 THR A C 1
ATOM 585 O O . THR A 1 84 ? 4.971 -26.318 -51.516 1.00 43.98 84 THR A O 1
ATOM 589 N N . GLU A 1 85 ? 5.933 -27.047 -53.415 1.00 37.10 85 GLU A N 1
ATOM 590 C CA . GLU A 1 85 ? 6.022 -28.428 -52.957 1.00 45.45 85 GLU A CA 1
ATOM 591 C C . GLU A 1 85 ? 6.967 -28.547 -51.765 1.00 45.02 85 GLU A C 1
ATOM 592 O O . GLU A 1 85 ? 6.640 -29.172 -50.757 1.00 38.08 85 GLU A O 1
ATOM 598 N N . TYR A 1 86 ? 8.135 -27.929 -51.888 1.00 28.28 86 TYR A N 1
ATOM 599 C CA . TYR A 1 86 ? 9.167 -28.017 -50.866 1.00 34.18 86 TYR A CA 1
ATOM 600 C C . TYR A 1 86 ? 8.710 -27.406 -49.543 1.00 39.22 86 TYR A C 1
ATOM 601 O O . TYR A 1 86 ? 9.026 -27.924 -48.472 1.00 35.56 86 TYR A O 1
ATOM 610 N N . ALA A 1 87 ? 7.953 -26.316 -49.621 1.00 35.14 87 ALA A N 1
ATOM 611 C CA . ALA A 1 87 ? 7.472 -25.636 -48.426 1.00 31.74 87 ALA A CA 1
ATOM 612 C C . ALA A 1 87 ? 6.506 -26.502 -47.617 1.00 30.82 87 ALA A C 1
ATOM 613 O O . ALA A 1 87 ? 6.575 -26.528 -46.387 1.00 25.30 87 ALA A O 1
ATOM 615 N N . LYS A 1 88 ? 5.609 -27.211 -48.295 1.00 28.46 88 LYS A N 1
ATOM 616 C CA . LYS A 1 88 ? 4.632 -28.030 -47.579 1.00 38.64 88 LYS A CA 1
ATOM 617 C C . LYS A 1 88 ? 5.223 -29.372 -47.148 1.00 36.40 88 LYS A C 1
ATOM 618 O O . LYS A 1 88 ? 4.727 -29.997 -46.216 1.00 37.63 88 LYS A O 1
ATOM 624 N N . GLN A 1 89 ? 6.281 -29.809 -47.823 1.00 35.17 89 GLN A N 1
ATOM 625 C CA . GLN A 1 89 ? 7.039 -30.966 -47.360 1.00 32.90 89 GLN A CA 1
ATOM 626 C C . GLN A 1 89 ? 7.755 -30.620 -46.060 1.00 34.91 89 GLN A C 1
ATOM 627 O O . GLN A 1 89 ? 7.834 -31.435 -45.145 1.00 33.64 89 GLN A O 1
ATOM 633 N N . LEU A 1 90 ? 8.281 -29.402 -45.993 1.00 37.76 90 LEU A N 1
ATOM 634 C CA . LEU A 1 90 ? 8.929 -28.908 -44.785 1.00 33.17 90 LEU A CA 1
ATOM 635 C C . LEU A 1 90 ? 7.940 -28.847 -43.631 1.00 29.61 90 LEU A C 1
ATOM 636 O O . LEU A 1 90 ? 8.295 -29.122 -42.486 1.00 24.61 90 LEU A O 1
ATOM 641 N N . GLY A 1 91 ? 6.700 -28.479 -43.944 1.00 32.57 91 GLY A N 1
ATOM 642 C CA . GLY A 1 91 ? 5.650 -28.396 -42.945 1.00 30.98 91 GLY A CA 1
ATOM 643 C C . GLY A 1 91 ? 5.417 -29.743 -42.295 1.00 29.68 91 GLY A C 1
ATOM 644 O O . GLY A 1 91 ? 5.287 -29.841 -41.073 1.00 30.06 91 GLY A O 1
ATOM 645 N N . GLY A 1 92 ? 5.369 -30.785 -43.120 1.00 28.74 92 GLY A N 1
ATOM 646 C CA . GLY A 1 92 ? 5.256 -32.142 -42.623 1.00 34.03 92 GLY A CA 1
ATOM 647 C C . GLY A 1 92 ? 6.476 -32.560 -41.820 1.00 35.83 92 GLY A C 1
ATOM 648 O O . GLY A 1 92 ? 6.347 -33.217 -40.787 1.00 34.94 92 GLY A O 1
ATOM 649 N N . LEU A 1 93 ? 7.660 -32.173 -42.289 1.00 29.85 93 LEU A N 1
ATOM 650 C CA . LEU A 1 93 ? 8.907 -32.543 -41.622 1.00 34.17 93 LEU A CA 1
ATOM 651 C C . LEU A 1 93 ? 9.000 -31.936 -40.223 1.00 36.64 93 LEU A C 1
ATOM 652 O O . LEU A 1 93 ? 9.456 -32.592 -39.286 1.00 27.87 93 LEU A O 1
ATOM 657 N N . VAL A 1 94 ? 8.565 -30.685 -40.091 1.00 22.60 94 VAL A N 1
ATOM 658 C CA . VAL A 1 94 ? 8.589 -29.987 -38.809 1.00 32.35 94 VAL A CA 1
ATOM 659 C C . VAL A 1 94 ? 7.691 -30.673 -37.778 1.00 32.44 94 VAL A C 1
ATOM 660 O O . VAL A 1 94 ? 8.082 -30.860 -36.626 1.00 31.92 94 VAL A O 1
ATOM 664 N N . ILE A 1 95 ? 6.490 -31.051 -38.207 1.00 32.20 95 ILE A N 1
ATOM 665 C CA . ILE A 1 95 ? 5.546 -31.759 -37.349 1.00 33.24 95 ILE A CA 1
ATOM 666 C C . ILE A 1 95 ? 6.148 -33.070 -36.841 1.00 32.24 95 ILE A C 1
ATOM 667 O O . ILE A 1 95 ? 6.012 -33.413 -35.664 1.00 33.01 95 ILE A O 1
ATOM 672 N N . VAL A 1 96 ? 6.828 -33.789 -37.731 1.00 32.75 96 VAL A N 1
ATOM 673 C CA . VAL A 1 96 ? 7.454 -35.060 -37.381 1.00 32.08 96 VAL A CA 1
ATOM 674 C C . VAL A 1 96 ? 8.646 -34.861 -36.440 1.00 38.68 96 VAL A C 1
ATOM 675 O O . VAL A 1 96 ? 8.771 -35.562 -35.435 1.00 37.06 96 VAL A O 1
ATOM 679 N N . ILE A 1 97 ? 9.505 -33.899 -36.765 1.00 39.60 97 ILE A N 1
ATOM 680 C CA . ILE A 1 97 ? 10.656 -33.556 -35.930 1.00 42.73 97 ILE A CA 1
ATOM 681 C C . ILE A 1 97 ? 10.232 -33.149 -34.522 1.00 36.55 97 ILE A C 1
ATOM 682 O O . ILE A 1 97 ? 10.780 -33.632 -33.531 1.00 34.76 97 ILE A O 1
ATOM 687 N N . GLY A 1 98 ? 9.255 -32.253 -34.442 1.00 27.92 98 GLY A N 1
ATOM 688 C CA . GLY A 1 98 ? 8.760 -31.785 -33.164 1.00 30.58 98 GLY A CA 1
ATOM 689 C C . GLY A 1 98 ? 8.090 -32.892 -32.376 1.00 31.59 98 GLY A C 1
ATOM 690 O O . GLY A 1 98 ? 8.286 -33.007 -31.167 1.00 30.75 98 GLY A O 1
ATOM 691 N N . GLY A 1 99 ? 7.302 -33.711 -33.064 1.00 32.55 99 GLY A N 1
ATOM 692 C CA . GLY A 1 99 ? 6.586 -34.798 -32.422 1.00 32.88 99 GLY A CA 1
ATOM 693 C C . GLY A 1 99 ? 7.512 -35.784 -31.744 1.00 35.48 99 GLY A C 1
ATOM 694 O O . GLY A 1 99 ? 7.329 -36.121 -30.575 1.00 40.23 99 GLY A O 1
ATOM 695 N N . ILE A 1 100 ? 8.516 -36.241 -32.482 1.00 38.67 100 ILE A N 1
ATOM 696 C CA . ILE A 1 100 ? 9.468 -37.210 -31.961 1.00 43.00 100 ILE A CA 1
ATOM 697 C C . ILE A 1 100 ? 10.406 -36.568 -30.951 1.00 41.22 100 ILE A C 1
ATOM 698 O O . ILE A 1 100 ? 10.659 -37.126 -29.882 1.00 44.18 100 ILE A O 1
ATOM 703 N N . GLY A 1 101 ? 10.915 -35.390 -31.299 1.00 38.52 101 GLY A N 1
ATOM 704 C CA . GLY A 1 101 ? 11.857 -34.678 -30.457 1.00 36.17 101 GLY A CA 1
ATOM 705 C C . GLY A 1 101 ? 11.320 -34.421 -29.064 1.00 39.79 101 GLY A C 1
ATOM 706 O O . GLY A 1 101 ? 11.953 -34.782 -28.072 1.00 50.17 101 GLY A O 1
ATOM 707 N N . VAL A 1 102 ? 10.145 -33.807 -28.986 1.00 38.39 102 VAL A N 1
ATOM 708 C CA . VAL A 1 102 ? 9.561 -33.470 -27.695 1.00 40.46 102 VAL A CA 1
ATOM 709 C C . VAL A 1 102 ? 9.206 -34.735 -26.910 1.00 37.31 102 VAL A C 1
ATOM 710 O O . VAL A 1 102 ? 9.379 -34.781 -25.693 1.00 37.35 102 VAL A O 1
ATOM 714 N N . ALA A 1 103 ? 8.738 -35.765 -27.610 1.00 39.18 103 ALA A N 1
ATOM 715 C CA . ALA A 1 103 ? 8.437 -37.049 -26.977 1.00 38.51 103 ALA A CA 1
ATOM 716 C C . ALA A 1 103 ? 9.683 -37.649 -26.333 1.00 39.92 103 ALA A C 1
ATOM 717 O O . ALA A 1 103 ? 9.636 -38.127 -25.198 1.00 42.46 103 ALA A O 1
ATOM 719 N N . LEU A 1 104 ? 10.794 -37.626 -27.064 1.00 37.44 104 LEU A N 1
ATOM 720 C CA . LEU A 1 104 ? 12.071 -38.091 -26.532 1.00 40.52 104 LEU A CA 1
ATOM 721 C C . LEU A 1 104 ? 12.497 -37.262 -25.325 1.00 43.17 104 LEU A C 1
ATOM 722 O O . LEU A 1 104 ? 12.951 -37.808 -24.323 1.00 45.74 104 LEU A O 1
ATOM 727 N N . ILE A 1 105 ? 12.349 -35.943 -25.428 1.00 47.49 105 ILE A N 1
ATOM 728 C CA . ILE A 1 105 ? 12.689 -35.053 -24.324 1.00 49.34 105 ILE A CA 1
ATOM 729 C C . ILE A 1 105 ? 11.843 -35.370 -23.094 1.00 48.08 105 ILE A C 1
ATOM 730 O O . ILE A 1 105 ? 12.368 -35.515 -21.996 1.00 48.92 105 ILE A O 1
ATOM 735 N N . ALA A 1 106 ? 10.534 -35.492 -23.291 1.00 46.95 106 ALA A N 1
ATOM 736 C CA . ALA A 1 106 ? 9.614 -35.777 -22.195 1.00 47.10 106 ALA A CA 1
ATOM 737 C C . ALA A 1 106 ? 9.958 -37.089 -21.492 1.00 51.31 106 ALA A C 1
ATOM 738 O O . ALA A 1 106 ? 9.871 -37.187 -20.268 1.00 51.99 106 ALA A O 1
ATOM 740 N N . LEU A 1 107 ? 10.355 -38.088 -22.274 1.00 52.77 107 LEU A N 1
ATOM 741 C CA . LEU A 1 107 ? 10.708 -39.401 -21.741 1.00 52.88 107 LEU A CA 1
ATOM 742 C C . LEU A 1 107 ? 11.925 -39.347 -20.820 1.00 59.01 107 LEU A C 1
ATOM 743 O O . LEU A 1 107 ? 11.902 -39.902 -19.721 1.00 55.75 107 LEU A O 1
ATOM 748 N N . VAL A 1 108 ? 12.987 -38.681 -21.266 1.00 64.16 108 VAL A N 1
ATOM 749 C CA . VAL A 1 108 ? 14.224 -38.648 -20.493 1.00 70.38 108 VAL A CA 1
ATOM 750 C C . VAL A 1 108 ? 14.099 -37.737 -19.273 1.00 69.77 108 VAL A C 1
ATOM 751 O O . VAL A 1 108 ? 14.813 -37.914 -18.288 1.00 73.51 108 VAL A O 1
ATOM 755 N N . LEU A 1 109 ? 13.184 -36.774 -19.335 1.00 62.11 109 LEU A N 1
ATOM 756 C CA . LEU A 1 109 ? 12.970 -35.868 -18.214 1.00 57.60 109 LEU A CA 1
ATOM 757 C C . LEU A 1 109 ? 12.264 -36.579 -17.064 1.00 58.73 109 LEU A C 1
ATOM 758 O O . LEU A 1 109 ? 12.617 -36.389 -15.900 1.00 63.05 109 LEU A O 1
ATOM 763 N N . TYR A 1 110 ? 11.270 -37.401 -17.389 1.00 53.60 110 TYR A N 1
ATOM 764 C CA . TYR A 1 110 ? 10.574 -38.168 -16.366 1.00 56.29 110 TYR A CA 1
ATOM 765 C C . TYR A 1 110 ? 11.486 -39.254 -15.806 1.00 63.17 110 TYR A C 1
ATOM 766 O O . TYR A 1 110 ? 11.414 -39.589 -14.624 1.00 66.41 110 TYR A O 1
ATOM 775 N N . LEU A 1 111 ? 12.343 -39.798 -16.663 1.00 62.77 111 LEU A N 1
ATOM 776 C CA . LEU A 1 111 ? 13.294 -40.826 -16.252 1.00 69.30 111 LEU A CA 1
ATOM 777 C C . LEU A 1 111 ? 14.298 -40.292 -15.236 1.00 71.90 111 LEU A C 1
ATOM 778 O O . LEU A 1 111 ? 14.709 -41.004 -14.321 1.00 82.32 111 LEU A O 1
ATOM 783 N N . LEU A 1 112 ? 14.686 -39.032 -15.399 1.00 67.27 112 LEU A N 1
ATOM 784 C CA . LEU A 1 112 ? 15.700 -38.429 -14.544 1.00 71.09 112 LEU A CA 1
ATOM 785 C C . LEU A 1 112 ? 15.103 -37.383 -13.610 1.00 69.94 112 LEU A C 1
ATOM 786 O O . LEU A 1 112 ? 15.772 -36.412 -13.257 1.00 70.82 112 LEU A O 1
ATOM 791 N N . ARG A 1 113 ? 13.852 -37.582 -13.206 1.00 67.02 113 ARG A N 1
ATOM 792 C CA . ARG A 1 113 ? 13.168 -36.605 -12.365 1.00 68.41 113 ARG A CA 1
ATOM 793 C C . ARG A 1 113 ? 13.838 -36.461 -10.995 1.00 73.91 113 ARG A C 1
ATOM 794 O O . ARG A 1 113 ? 14.040 -35.344 -10.524 1.00 78.44 113 ARG A O 1
ATOM 802 N N . GLN A 1 114 ? 14.200 -37.580 -10.370 1.00 75.45 114 GLN A N 1
ATOM 803 C CA . GLN A 1 114 ? 14.836 -37.545 -9.052 1.00 81.70 114 GLN A CA 1
ATOM 804 C C . GLN A 1 114 ? 16.169 -36.780 -9.053 1.00 82.60 114 GLN A C 1
ATOM 805 O O . GLN A 1 114 ? 16.379 -35.926 -8.190 1.00 78.58 114 GLN A O 1
ATOM 811 N N . PRO A 1 115 ? 17.078 -37.076 -10.008 1.00 84.95 115 PRO A N 1
ATOM 812 C CA . PRO A 1 115 ? 18.304 -36.270 -9.992 1.00 87.08 115 PRO A CA 1
ATOM 813 C C . PRO A 1 115 ? 18.047 -34.789 -10.277 1.00 87.45 115 PRO A C 1
ATOM 814 O O . PRO A 1 115 ? 18.577 -33.944 -9.558 1.00 89.85 115 PRO A O 1
ATOM 818 N N . LEU A 1 116 ? 17.243 -34.486 -11.296 1.00 85.81 116 LEU A N 1
ATOM 819 C CA . LEU A 1 116 ? 16.918 -33.101 -11.633 1.00 86.05 116 LEU A CA 1
ATOM 820 C C . LEU A 1 116 ? 16.309 -32.363 -10.443 1.00 86.32 116 LEU A C 1
ATOM 821 O O . LEU A 1 116 ? 16.695 -31.233 -10.142 1.00 90.21 116 LEU A O 1
ATOM 826 N N . LEU A 1 117 ? 15.359 -33.006 -9.769 1.00 83.27 117 LEU A N 1
ATOM 827 C CA . LEU A 1 117 ? 14.754 -32.433 -8.571 1.00 88.08 117 LEU A CA 1
ATOM 828 C C . LEU A 1 117 ? 15.810 -32.229 -7.487 1.00 92.33 117 LEU A C 1
ATOM 829 O O . LEU A 1 117 ? 15.839 -31.193 -6.824 1.00 97.42 117 LEU A O 1
ATOM 834 N N . GLY A 1 118 ? 16.685 -33.218 -7.326 1.00 87.06 118 GLY A N 1
ATOM 835 C CA . GLY A 1 118 ? 17.777 -33.131 -6.374 1.00 91.36 118 GLY A CA 1
ATOM 836 C C . GLY A 1 118 ? 18.686 -31.935 -6.596 1.00 94.14 118 GLY A C 1
ATOM 837 O O . GLY A 1 118 ? 19.116 -31.293 -5.638 1.00 96.72 118 GLY A O 1
ATOM 838 N N . LEU A 1 119 ? 18.975 -31.628 -7.858 1.00 94.77 119 LEU A N 1
ATOM 839 C CA . LEU A 1 119 ? 19.858 -30.513 -8.191 1.00 101.81 119 LEU A CA 1
ATOM 840 C C . LEU A 1 119 ? 19.180 -29.171 -7.922 1.00 103.51 119 LEU A C 1
ATOM 841 O O . LEU A 1 119 ? 19.844 -28.179 -7.619 1.00 109.98 119 LEU A O 1
ATOM 846 N N . LEU A 1 120 ? 17.855 -29.148 -8.033 1.00 98.59 120 LEU A N 1
ATOM 847 C CA . LEU A 1 120 ? 17.077 -27.955 -7.716 1.00 94.13 120 LEU A CA 1
ATOM 848 C C . LEU A 1 120 ? 16.776 -27.882 -6.225 1.00 95.42 120 LEU A C 1
ATOM 849 O O . LEU A 1 120 ? 15.991 -27.044 -5.781 1.00 95.21 120 LEU A O 1
ATOM 854 N N . GLY A 1 121 ? 17.400 -28.773 -5.461 1.00 98.43 121 GLY A N 1
ATOM 855 C CA . GLY A 1 121 ? 17.223 -28.811 -4.022 1.00 106.56 121 GLY A CA 1
ATOM 856 C C . GLY A 1 121 ? 15.809 -29.158 -3.606 1.00 107.67 121 GLY A C 1
ATOM 857 O O . GLY A 1 121 ? 15.345 -28.731 -2.549 1.00 110.36 121 GLY A O 1
ATOM 858 N N . ALA A 1 122 ? 15.117 -29.930 -4.437 1.00 104.70 122 ALA A N 1
ATOM 859 C CA . ALA A 1 122 ? 13.756 -30.342 -4.122 1.00 101.20 122 ALA A CA 1
ATOM 860 C C . ALA A 1 122 ? 13.745 -31.304 -2.944 1.00 100.78 122 ALA A C 1
ATOM 861 O O . ALA A 1 122 ? 14.453 -32.312 -2.951 1.00 108.27 122 ALA A O 1
ATOM 863 N N . PRO A 1 123 ? 12.942 -30.987 -1.920 1.00 95.07 123 PRO A N 1
ATOM 864 C CA . PRO A 1 123 ? 12.770 -31.863 -0.760 1.00 101.58 123 PRO A CA 1
ATOM 865 C C . PRO A 1 123 ? 12.130 -33.184 -1.170 1.00 104.06 123 PRO A C 1
ATOM 866 O O . PRO A 1 123 ? 11.323 -33.202 -2.102 1.00 96.69 123 PRO A O 1
ATOM 870 N N . GLU A 1 124 ? 12.484 -34.264 -0.479 1.00 116.08 124 GLU A N 1
ATOM 871 C CA . GLU A 1 124 ? 11.985 -35.601 -0.797 1.00 120.58 124 GLU A CA 1
ATOM 872 C C . GLU A 1 124 ? 10.455 -35.672 -0.771 1.00 115.59 124 GLU A C 1
ATOM 873 O O . GLU A 1 124 ? 9.857 -36.550 -1.392 1.00 114.55 124 GLU A O 1
ATOM 879 N N . THR A 1 125 ? 9.827 -34.736 -0.065 1.00 111.45 125 THR A N 1
ATOM 880 C CA . THR A 1 125 ? 8.371 -34.709 0.059 1.00 109.41 125 THR A CA 1
ATOM 881 C C . THR A 1 125 ? 7.661 -34.415 -1.266 1.00 103.38 125 THR A C 1
ATOM 882 O O . THR A 1 125 ? 6.566 -34.920 -1.515 1.00 106.54 125 THR A O 1
ATOM 886 N N . VAL A 1 126 ? 8.291 -33.602 -2.109 1.00 94.21 126 VAL A N 1
ATOM 887 C CA . VAL A 1 126 ? 7.716 -33.199 -3.391 1.00 86.97 126 VAL A CA 1
ATOM 888 C C . VAL A 1 126 ? 7.665 -34.373 -4.372 1.00 79.49 126 VAL A C 1
ATOM 889 O O . VAL A 1 126 ? 6.770 -34.455 -5.220 1.00 72.73 126 VAL A O 1
ATOM 893 N N . PHE A 1 127 ? 8.612 -35.294 -4.217 1.00 85.05 127 PHE A N 1
ATOM 894 C CA . PHE A 1 127 ? 8.786 -36.432 -5.118 1.00 85.20 127 PHE A CA 1
ATOM 895 C C . PHE A 1 127 ? 7.517 -37.278 -5.270 1.00 84.07 127 PHE A C 1
ATOM 896 O O . PHE A 1 127 ? 7.227 -37.784 -6.357 1.00 81.67 127 PHE A O 1
ATOM 904 N N . ALA A 1 128 ? 6.768 -37.424 -4.180 1.00 79.58 128 ALA A N 1
ATOM 905 C CA . ALA A 1 128 ? 5.536 -38.208 -4.182 1.00 76.21 128 ALA A CA 1
ATOM 906 C C . ALA A 1 128 ? 4.501 -37.652 -5.159 1.00 74.91 128 ALA A C 1
ATOM 907 O O . ALA A 1 128 ? 3.803 -38.407 -5.837 1.00 75.14 128 ALA A O 1
ATOM 909 N N . ILE A 1 129 ? 4.409 -36.328 -5.225 1.00 67.18 129 ILE A N 1
ATOM 910 C CA . ILE A 1 129 ? 3.447 -35.668 -6.099 1.00 72.44 129 ILE A CA 1
ATOM 911 C C . ILE A 1 129 ? 3.938 -35.631 -7.549 1.00 64.62 129 ILE A C 1
ATOM 912 O O . ILE A 1 129 ? 3.154 -35.819 -8.479 1.00 60.34 129 ILE A O 1
ATOM 917 N N . ILE A 1 130 ? 5.237 -35.404 -7.735 1.00 66.71 130 ILE A N 1
ATOM 918 C CA . ILE A 1 130 ? 5.828 -35.322 -9.072 1.00 68.21 130 ILE A CA 1
ATOM 919 C C . ILE A 1 130 ? 5.731 -36.657 -9.819 1.00 65.27 130 ILE A C 1
ATOM 920 O O . ILE A 1 130 ? 5.598 -36.680 -11.047 1.00 61.55 130 ILE A O 1
ATOM 925 N N . ASP A 1 131 ? 5.772 -37.760 -9.074 1.00 69.00 131 ASP A N 1
ATOM 926 C CA . ASP A 1 131 ? 5.694 -39.100 -9.657 1.00 69.21 131 ASP A CA 1
ATOM 927 C C . ASP A 1 131 ? 4.474 -39.284 -10.554 1.00 65.12 131 ASP A C 1
ATOM 928 O O . ASP A 1 131 ? 4.538 -39.983 -11.566 1.00 63.02 131 ASP A O 1
ATOM 933 N N . HIS A 1 132 ? 3.363 -38.654 -10.187 1.00 62.44 132 HIS A N 1
ATOM 934 C CA . HIS A 1 132 ? 2.153 -38.759 -10.991 1.00 63.97 132 HIS A CA 1
ATOM 935 C C . HIS A 1 132 ? 1.824 -37.456 -11.724 1.00 64.00 132 HIS A C 1
ATOM 936 O O . HIS A 1 132 ? 1.208 -37.481 -12.791 1.00 63.36 132 HIS A O 1
ATOM 943 N N . TYR A 1 133 ? 2.242 -36.321 -11.170 1.00 63.51 133 TYR A N 1
ATOM 944 C CA . TYR A 1 133 ? 1.931 -35.037 -11.793 1.00 59.45 133 TYR A CA 1
ATOM 945 C C . TYR A 1 133 ? 2.657 -34.847 -13.123 1.00 50.52 133 TYR A C 1
ATOM 946 O O . TYR A 1 133 ? 2.066 -34.361 -14.085 1.00 53.29 133 TYR A O 1
ATOM 955 N N . TRP A 1 134 ? 3.928 -35.235 -13.182 1.00 48.07 134 TRP A N 1
ATOM 956 C CA . TRP A 1 134 ? 4.715 -35.038 -14.398 1.00 46.41 134 TRP A CA 1
ATOM 957 C C . TRP A 1 134 ? 4.251 -35.934 -15.540 1.00 47.71 134 TRP A C 1
ATOM 958 O O . TRP A 1 134 ? 4.469 -35.613 -16.705 1.00 48.83 134 TRP A O 1
ATOM 969 N N . LEU A 1 135 ? 3.619 -37.054 -15.208 1.00 49.75 135 LEU A N 1
ATOM 970 C CA . LEU A 1 135 ? 3.021 -37.907 -16.228 1.00 48.45 135 LEU A CA 1
ATOM 971 C C . LEU A 1 135 ? 1.988 -37.117 -17.021 1.00 51.60 135 LEU A C 1
ATOM 972 O O . LEU A 1 135 ? 2.073 -37.012 -18.248 1.00 45.27 135 LEU A O 1
ATOM 977 N N . TRP A 1 136 ? 1.023 -36.546 -16.308 1.00 40.83 136 TRP A N 1
ATOM 978 C CA . TRP A 1 136 ? -0.004 -35.727 -16.936 1.00 41.64 136 TRP A CA 1
ATOM 979 C C . TRP A 1 136 ? 0.575 -34.440 -17.512 1.00 43.43 136 TRP A C 1
ATOM 980 O O . TRP A 1 136 ? 0.193 -34.013 -18.603 1.00 43.64 136 TRP A O 1
ATOM 991 N N . TRP A 1 137 ? 1.499 -33.822 -16.782 1.00 45.11 137 TRP A N 1
ATOM 992 C CA . TRP A 1 137 ? 2.006 -32.517 -17.186 1.00 46.03 137 TRP A CA 1
ATOM 993 C C . TRP A 1 137 ? 2.897 -32.582 -18.424 1.00 36.92 137 TRP A C 1
ATOM 994 O O . TRP A 1 137 ? 2.792 -31.731 -19.303 1.00 35.36 137 TRP A O 1
ATOM 1005 N N . LEU A 1 138 ? 3.781 -33.572 -18.486 1.00 39.69 138 LEU A N 1
ATOM 1006 C CA . LEU A 1 138 ? 4.631 -33.741 -19.663 1.00 40.39 138 LEU A CA 1
ATOM 1007 C C . LEU A 1 138 ? 3.782 -34.055 -20.890 1.00 41.93 138 LEU A C 1
ATOM 1008 O O . LEU A 1 138 ? 4.113 -33.652 -22.007 1.00 43.58 138 LEU A O 1
ATOM 1013 N N . ALA A 1 139 ? 2.680 -34.766 -20.672 1.00 37.94 139 ALA A N 1
ATOM 1014 C CA . ALA A 1 139 ? 1.735 -35.067 -21.742 1.00 33.47 139 ALA A CA 1
ATOM 1015 C C . ALA A 1 139 ? 1.081 -33.788 -22.258 1.00 33.03 139 ALA A C 1
ATOM 1016 O O . ALA A 1 139 ? 0.833 -33.643 -23.453 1.00 37.43 139 ALA A O 1
ATOM 1018 N N . SER A 1 140 ? 0.801 -32.865 -21.342 1.00 38.79 140 SER A N 1
ATOM 1019 C CA . SER A 1 140 ? 0.232 -31.571 -21.696 1.00 38.95 140 SER A CA 1
ATOM 1020 C C . SER A 1 140 ? 1.267 -30.704 -22.400 1.00 34.54 140 SER A C 1
ATOM 1021 O O . SER A 1 140 ? 0.928 -29.903 -23.270 1.00 34.19 140 SER A O 1
ATOM 1024 N N . ALA A 1 141 ? 2.529 -30.864 -22.016 1.00 33.92 141 ALA A N 1
ATOM 1025 C CA . ALA A 1 141 ? 3.610 -30.115 -22.644 1.00 34.49 141 ALA A CA 1
ATOM 1026 C C . ALA A 1 141 ? 3.799 -30.560 -24.092 1.00 33.35 141 ALA A C 1
ATOM 1027 O O . ALA A 1 141 ? 4.041 -29.737 -24.976 1.00 28.65 141 ALA A O 1
ATOM 1029 N N . TRP A 1 142 ? 3.684 -31.864 -24.330 1.00 33.68 142 TRP A N 1
ATOM 1030 C CA . TRP A 1 142 ? 3.832 -32.404 -25.675 1.00 31.98 142 TRP A CA 1
ATOM 1031 C C . TRP A 1 142 ? 2.689 -31.940 -26.567 1.00 31.65 142 TRP A C 1
ATOM 1032 O O . TRP A 1 142 ? 2.906 -31.516 -27.701 1.00 33.84 142 TRP A O 1
ATOM 1043 N N . THR A 1 143 ? 1.471 -32.030 -26.044 1.00 30.44 143 THR A N 1
ATOM 1044 C CA . THR A 1 143 ? 0.283 -31.613 -26.777 1.00 32.01 143 THR A CA 1
ATOM 1045 C C . THR A 1 143 ? 0.343 -30.117 -27.103 1.00 31.66 143 THR A C 1
ATOM 1046 O O . THR A 1 143 ? -0.028 -29.700 -28.198 1.00 34.87 143 THR A O 1
ATOM 1050 N N . GLY A 1 144 ? 0.825 -29.321 -26.150 1.00 33.08 144 GLY A N 1
ATOM 1051 C CA . GLY A 1 144 ? 0.977 -27.891 -26.349 1.00 31.56 144 GLY A CA 1
ATOM 1052 C C . GLY A 1 144 ? 2.032 -27.550 -27.384 1.00 32.82 144 GLY A C 1
ATOM 1053 O O . GLY A 1 144 ? 1.852 -26.637 -28.190 1.00 36.03 144 GLY A O 1
ATOM 1054 N N . ALA A 1 145 ? 3.137 -28.289 -27.358 1.00 33.59 145 ALA A N 1
ATOM 1055 C CA . ALA A 1 145 ? 4.215 -28.098 -28.320 1.00 32.73 145 ALA A CA 1
ATOM 1056 C C . ALA A 1 145 ? 3.737 -28.386 -29.741 1.00 35.58 145 ALA A C 1
ATOM 1057 O O .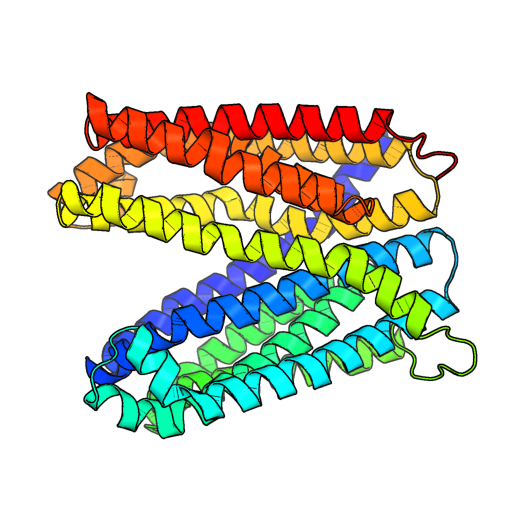 ALA A 1 145 ? 4.048 -27.639 -30.666 1.00 38.19 145 ALA A O 1
ATOM 1059 N N . MET A 1 146 ? 2.976 -29.468 -29.900 1.00 29.37 146 MET A N 1
ATOM 1060 C CA . MET A 1 146 ? 2.454 -29.867 -31.202 1.00 27.46 146 MET A CA 1
ATOM 1061 C C . MET A 1 146 ? 1.474 -28.847 -31.768 1.00 28.07 146 MET A C 1
ATOM 1062 O O . MET A 1 146 ? 1.512 -28.542 -32.961 1.00 27.81 146 MET A O 1
ATOM 1067 N N . LEU A 1 147 ? 0.587 -28.341 -30.916 1.00 21.83 147 LEU A N 1
ATOM 1068 C CA . LEU A 1 147 ? -0.341 -27.293 -31.324 1.00 33.50 147 LEU A CA 1
ATOM 1069 C C . LEU A 1 147 ? 0.443 -26.059 -31.764 1.00 34.18 147 LEU A C 1
ATOM 1070 O O . LEU A 1 147 ? 0.103 -25.417 -32.757 1.00 34.13 147 LEU A O 1
ATOM 1075 N N . TYR A 1 148 ? 1.506 -25.748 -31.026 1.00 31.73 148 TYR A N 1
ATOM 1076 C CA . TYR A 1 148 ? 2.355 -24.609 -31.348 1.00 29.87 148 TYR A CA 1
ATOM 1077 C C . TYR A 1 148 ? 3.052 -24.789 -32.698 1.00 30.96 148 TYR A C 1
ATOM 1078 O O . TYR A 1 148 ? 3.218 -23.827 -33.450 1.00 29.95 148 TYR A O 1
ATOM 1087 N N . PHE A 1 149 ? 3.459 -26.018 -33.001 1.00 28.55 149 PHE A N 1
ATOM 1088 C CA . PHE A 1 149 ? 4.115 -26.307 -34.272 1.00 26.80 149 PHE A CA 1
ATOM 1089 C C . PHE A 1 149 ? 3.144 -26.133 -35.438 1.00 25.75 149 PHE A C 1
ATOM 1090 O O . PHE A 1 149 ? 3.526 -25.648 -36.503 1.00 29.00 149 PHE A O 1
ATOM 1098 N N . TYR A 1 150 ? 1.891 -26.533 -35.236 1.00 23.73 150 TYR A N 1
ATOM 1099 C CA . TYR A 1 150 ? 0.849 -26.281 -36.228 1.00 25.92 150 TYR A CA 1
ATOM 1100 C C . TYR A 1 150 ? 0.649 -24.782 -36.419 1.00 26.01 150 TYR A C 1
ATOM 1101 O O . TYR A 1 150 ? 0.472 -24.310 -37.543 1.00 30.15 150 TYR A O 1
ATOM 1110 N N . TYR A 1 151 ? 0.670 -24.042 -35.312 1.00 27.63 151 TYR A N 1
ATOM 1111 C CA . TYR A 1 151 ? 0.548 -22.587 -35.349 1.00 25.68 151 TYR A CA 1
ATOM 1112 C C . TYR A 1 151 ? 1.684 -21.969 -36.155 1.00 25.95 151 TYR A C 1
ATOM 1113 O O . TYR A 1 151 ? 1.486 -20.991 -36.875 1.00 32.51 151 TYR A O 1
ATOM 1122 N N . SER A 1 152 ? 2.874 -22.545 -36.021 1.00 23.50 152 SER A N 1
ATOM 1123 C CA . SER A 1 152 ? 4.057 -22.045 -36.710 1.00 24.86 152 SER A CA 1
ATOM 1124 C C . SER A 1 152 ? 3.976 -22.290 -38.213 1.00 26.21 152 SER A C 1
ATOM 1125 O O . SER A 1 152 ? 4.451 -21.476 -39.000 1.00 31.40 152 SER A O 1
ATOM 1128 N N . VAL A 1 153 ? 3.376 -23.410 -38.606 1.00 24.20 153 VAL A N 1
ATOM 1129 C CA . VAL A 1 153 ? 3.163 -23.696 -40.018 1.00 27.71 153 VAL A CA 1
ATOM 1130 C C . VAL A 1 153 ? 2.131 -22.731 -40.616 1.00 30.52 153 VAL A C 1
ATOM 1131 O O . VAL A 1 153 ? 2.317 -22.234 -41.727 1.00 32.73 153 VAL A O 1
ATOM 1135 N N . CYS A 1 154 ? 1.058 -22.458 -39.875 1.00 28.97 154 CYS A N 1
ATOM 1136 C CA . CYS A 1 154 ? 0.059 -21.468 -40.291 1.00 30.67 154 CYS A CA 1
ATOM 1137 C C . CYS A 1 154 ? 0.691 -20.107 -40.530 1.00 29.69 154 CYS A C 1
ATOM 1138 O O . CYS A 1 154 ? 0.483 -19.482 -41.570 1.00 24.92 154 CYS A O 1
ATOM 1141 N N . ARG A 1 155 ? 1.451 -19.656 -39.537 1.00 29.15 155 ARG A N 1
ATOM 1142 C CA . ARG A 1 155 ? 2.123 -18.368 -39.585 1.00 28.31 155 ARG A CA 1
ATOM 1143 C C . ARG A 1 155 ? 3.128 -18.332 -40.730 1.00 30.19 155 ARG A C 1
ATOM 1144 O O . ARG A 1 155 ? 3.208 -17.346 -41.460 1.00 31.99 155 ARG A O 1
ATOM 1152 N N . ALA A 1 156 ? 3.868 -19.423 -40.899 1.00 23.90 156 ALA A N 1
ATOM 1153 C CA . ALA A 1 156 ? 4.829 -19.539 -41.992 1.00 28.63 156 ALA A CA 1
ATOM 1154 C C . ALA A 1 156 ? 4.144 -19.367 -43.347 1.00 27.30 156 ALA A C 1
ATOM 1155 O O . ALA A 1 156 ? 4.745 -18.868 -44.296 1.00 35.53 156 ALA A O 1
ATOM 1157 N N . ASN A 1 157 ? 2.883 -19.781 -43.426 1.00 25.55 157 ASN A N 1
ATOM 1158 C CA . ASN A 1 157 ? 2.089 -19.616 -44.637 1.00 25.08 157 ASN A CA 1
ATOM 1159 C C . ASN A 1 157 ? 1.262 -18.330 -44.622 1.00 28.27 157 ASN A C 1
ATOM 1160 O O . ASN A 1 157 ? 0.283 -18.207 -45.356 1.00 30.18 157 ASN A O 1
ATOM 1165 N N . GLY A 1 158 ? 1.654 -17.385 -43.772 1.00 31.20 158 GLY A N 1
ATOM 1166 C CA . GLY A 1 158 ? 1.050 -16.064 -43.753 1.00 28.42 158 GLY A CA 1
ATOM 1167 C C . GLY A 1 158 ? -0.314 -15.968 -43.096 1.00 30.34 158 GLY A C 1
ATOM 1168 O O . GLY A 1 158 ? -1.096 -15.073 -43.414 1.00 33.93 158 GLY A O 1
ATOM 1169 N N . ASN A 1 159 ? -0.604 -16.880 -42.176 1.00 29.27 159 ASN A N 1
ATOM 1170 C CA . ASN A 1 159 ? -1.885 -16.865 -41.483 1.00 27.98 159 ASN A CA 1
ATOM 1171 C C . ASN A 1 159 ? -1.703 -16.800 -39.972 1.00 26.63 159 ASN A C 1
ATOM 1172 O O . ASN A 1 159 ? -1.188 -17.737 -39.362 1.00 28.96 159 ASN A O 1
ATOM 1177 N N . THR A 1 160 ? -2.135 -15.690 -39.378 1.00 22.84 160 THR A N 1
ATOM 1178 C CA . THR A 1 160 ? -2.099 -15.521 -37.927 1.00 32.95 160 THR A CA 1
ATOM 1179 C C . THR A 1 160 ? -3.504 -15.546 -37.322 1.00 32.45 160 THR A C 1
ATOM 1180 O O . THR A 1 160 ? -3.666 -15.757 -36.121 1.00 36.57 160 THR A O 1
ATOM 1184 N N . LEU A 1 161 ? -4.515 -15.329 -38.159 1.00 28.63 161 LEU A N 1
ATOM 1185 C CA . LEU A 1 161 ? -5.896 -15.274 -37.692 1.00 34.71 161 LEU A CA 1
ATOM 1186 C C . LEU A 1 161 ? -6.332 -16.603 -37.082 1.00 37.59 161 LEU A C 1
ATOM 1187 O O . LEU A 1 161 ? -6.952 -16.632 -36.020 1.00 36.01 161 LEU A O 1
ATOM 1192 N N . LEU A 1 162 ? -5.998 -17.701 -37.753 1.00 37.16 162 LEU A N 1
ATOM 1193 C CA . LEU A 1 162 ? -6.396 -19.026 -37.284 1.00 36.83 162 LEU A CA 1
ATOM 1194 C C . LEU A 1 162 ? -5.688 -19.428 -35.978 1.00 33.73 162 LEU A C 1
ATOM 1195 O O . LEU A 1 162 ? -6.355 -19.862 -35.039 1.00 31.81 162 LEU A O 1
ATOM 1200 N N . PRO A 1 163 ? -4.347 -19.291 -35.905 1.00 33.75 163 PRO A N 1
ATOM 1201 C CA . PRO A 1 163 ? -3.740 -19.578 -34.599 1.00 34.82 163 PRO A CA 1
ATOM 1202 C C . PRO A 1 163 ? -4.188 -18.610 -33.508 1.00 35.82 163 PRO A C 1
ATOM 1203 O O . PRO A 1 163 ? -4.374 -19.030 -32.367 1.00 41.25 163 PRO A O 1
ATOM 1207 N N . GLY A 1 164 ? -4.362 -17.339 -33.854 1.00 32.00 164 GLY A N 1
ATOM 1208 C CA . GLY A 1 164 ? -4.807 -16.347 -32.892 1.00 31.50 164 GLY A CA 1
ATOM 1209 C C . GLY A 1 164 ? -6.177 -16.680 -32.333 1.00 38.67 164 GLY A C 1
ATOM 1210 O O . GLY A 1 164 ? -6.407 -16.611 -31.125 1.00 35.61 164 GLY A O 1
ATOM 1211 N N . THR A 1 165 ? -7.087 -17.056 -33.224 1.00 42.58 165 THR A N 1
ATOM 1212 C CA . THR A 1 165 ? -8.443 -17.418 -32.839 1.00 39.91 165 THR A CA 1
ATOM 1213 C C . THR A 1 165 ? -8.457 -18.662 -31.954 1.00 37.87 165 THR A C 1
ATOM 1214 O O . THR A 1 165 ? -9.172 -18.712 -30.953 1.00 40.04 165 THR A O 1
ATOM 1218 N N . LEU A 1 166 ? -7.655 -19.658 -32.317 1.00 32.14 166 LEU A N 1
ATOM 1219 C CA . LEU A 1 166 ? -7.625 -20.912 -31.572 1.00 35.48 166 LEU A CA 1
ATOM 1220 C C . LEU A 1 166 ? -6.978 -20.756 -30.198 1.00 35.05 166 LEU A C 1
ATOM 1221 O O . LEU A 1 166 ? -7.316 -21.486 -29.267 1.00 32.59 166 LEU A O 1
ATOM 1226 N N . MET A 1 167 ? -6.049 -19.813 -30.073 1.00 36.48 167 MET A N 1
ATOM 1227 C CA . MET A 1 167 ? -5.465 -19.514 -28.770 1.00 39.05 167 MET A CA 1
ATOM 1228 C C . MET A 1 167 ? -6.541 -18.984 -27.832 1.00 37.76 167 MET A C 1
ATOM 1229 O O . MET A 1 167 ? -6.541 -19.295 -26.643 1.00 41.37 167 MET A O 1
ATOM 1234 N N . MET A 1 168 ? -7.462 -18.193 -28.371 1.00 36.33 168 MET A N 1
ATOM 1235 C CA . MET A 1 168 ? -8.586 -17.706 -27.582 1.00 38.83 168 MET A CA 1
ATOM 1236 C C . MET A 1 168 ? -9.503 -18.859 -27.190 1.00 41.28 168 MET A C 1
ATOM 1237 O O . MET A 1 168 ? -9.940 -18.953 -26.043 1.00 47.42 168 MET A O 1
ATOM 1242 N N . VAL A 1 169 ? -9.779 -19.740 -28.146 1.00 39.93 169 VAL A N 1
ATOM 1243 C CA . VAL A 1 169 ? -10.679 -20.866 -27.920 1.00 42.58 169 VAL A CA 1
ATOM 1244 C C . VAL A 1 169 ? -10.141 -21.823 -26.858 1.00 42.31 169 VAL A C 1
ATOM 1245 O O . VAL A 1 169 ? -10.861 -22.202 -25.935 1.00 39.39 169 VAL A O 1
ATOM 1249 N N . THR A 1 170 ? -8.873 -22.204 -26.981 1.00 37.61 170 THR A N 1
ATOM 1250 C CA . THR A 1 170 ? -8.272 -23.128 -26.026 1.00 35.19 170 THR A CA 1
ATOM 1251 C C . THR A 1 170 ? -8.117 -22.486 -24.646 1.00 40.37 170 THR A C 1
ATOM 1252 O O . THR A 1 170 ? -8.205 -23.171 -23.628 1.00 40.24 170 THR A O 1
ATOM 1256 N N . SER A 1 171 ? -7.893 -21.174 -24.617 1.00 36.31 171 SER A N 1
ATOM 1257 C CA . SER A 1 171 ? -7.790 -20.440 -23.356 1.00 38.53 171 SER A CA 1
ATOM 1258 C C . SER A 1 171 ? -9.106 -20.459 -22.588 1.00 38.48 171 SER A C 1
ATOM 1259 O O . SER A 1 171 ? -9.127 -20.704 -21.383 1.00 42.12 171 SER A O 1
ATOM 1262 N N . VAL A 1 172 ? -10.199 -20.187 -23.294 1.00 42.16 172 VAL A N 1
ATOM 1263 C CA . VAL A 1 172 ? -11.528 -20.210 -22.696 1.00 49.49 172 VAL A CA 1
ATOM 1264 C C . VAL A 1 172 ? -11.895 -21.630 -22.287 1.00 53.58 172 VAL A C 1
ATOM 1265 O O . VAL A 1 172 ? -12.392 -21.861 -21.182 1.00 50.65 172 VAL A O 1
ATOM 1269 N N . LEU A 1 173 ? -11.631 -22.580 -23.179 1.00 47.90 173 LEU A N 1
ATOM 1270 C CA . LEU A 1 173 ? -11.938 -23.980 -22.916 1.00 45.65 173 LEU A CA 1
ATOM 1271 C C . LEU A 1 173 ? -11.170 -24.493 -21.697 1.00 44.53 173 LEU A C 1
ATOM 1272 O O . LEU A 1 173 ? -11.727 -25.201 -20.859 1.00 43.00 173 LEU A O 1
ATOM 1277 N N . ASN A 1 174 ? -9.898 -24.121 -21.590 1.00 44.61 174 ASN A N 1
ATOM 1278 C CA . ASN A 1 174 ? -9.083 -24.525 -20.448 1.00 42.04 174 ASN A CA 1
ATOM 1279 C C . ASN A 1 174 ? -9.562 -23.864 -19.159 1.00 47.67 174 ASN A C 1
ATOM 1280 O O . ASN A 1 174 ? -9.479 -24.453 -18.081 1.00 54.34 174 ASN A O 1
ATOM 1285 N N . LEU A 1 175 ? -10.065 -22.639 -19.280 1.00 49.00 175 LEU A N 1
ATOM 1286 C CA . LEU A 1 175 ? -10.593 -21.906 -18.132 1.00 48.96 175 LEU A CA 1
ATOM 1287 C C . LEU A 1 175 ? -11.823 -22.614 -17.567 1.00 49.81 175 LEU A C 1
ATOM 1288 O O . LEU A 1 175 ? -11.969 -22.748 -16.356 1.00 56.40 175 LEU A O 1
ATOM 1293 N N . ILE A 1 176 ? -12.697 -23.075 -18.456 1.00 59.24 176 ILE A N 1
ATOM 1294 C CA . ILE A 1 176 ? -13.918 -23.770 -18.057 1.00 60.76 176 ILE A CA 1
ATOM 1295 C C . ILE A 1 176 ? -13.632 -25.150 -17.463 1.00 60.16 176 ILE A C 1
ATOM 1296 O O . ILE A 1 176 ? -14.219 -25.532 -16.451 1.00 62.64 176 ILE A O 1
ATOM 1301 N N . LEU A 1 177 ? -12.729 -25.894 -18.093 1.00 54.61 177 LEU A N 1
ATOM 1302 C CA . LEU A 1 177 ? -12.423 -27.256 -17.662 1.00 51.75 177 LEU A CA 1
ATOM 1303 C C . LEU A 1 177 ? -11.587 -27.295 -16.384 1.00 52.41 177 LEU A C 1
ATOM 1304 O O . LEU A 1 177 ? -11.586 -28.297 -15.667 1.00 49.68 177 LEU A O 1
ATOM 1309 N N . ASP A 1 178 ? -10.886 -26.200 -16.104 1.00 56.49 178 ASP A N 1
ATOM 1310 C CA . ASP A 1 178 ? -9.964 -26.136 -14.972 1.00 61.95 178 ASP A CA 1
ATOM 1311 C C . ASP A 1 178 ? -10.625 -26.468 -13.624 1.00 66.97 178 ASP A C 1
ATOM 1312 O O . ASP A 1 178 ? -10.199 -27.411 -12.960 1.00 63.88 178 ASP A O 1
ATOM 1317 N N . PRO A 1 179 ? -11.672 -25.721 -13.215 1.00 67.98 179 PRO A N 1
ATOM 1318 C CA . PRO A 1 179 ? -12.187 -26.047 -11.878 1.00 71.84 179 PRO A CA 1
ATOM 1319 C C . PRO A 1 179 ? -12.922 -27.386 -11.821 1.00 69.16 179 PRO A C 1
ATOM 1320 O O . PRO A 1 179 ? -13.042 -27.970 -10.744 1.00 72.67 179 PRO A O 1
ATOM 1324 N N . ILE A 1 180 ? -13.403 -27.861 -12.966 1.00 63.76 180 ILE A N 1
ATOM 1325 C CA . ILE A 1 180 ? -14.138 -29.120 -13.025 1.00 64.67 180 ILE A CA 1
ATOM 1326 C C . ILE A 1 180 ? -13.231 -30.315 -12.734 1.00 61.78 180 ILE A C 1
ATOM 1327 O O . ILE A 1 180 ? -13.602 -31.222 -11.990 1.00 62.30 180 ILE A O 1
ATOM 1332 N N . PHE A 1 181 ? -12.038 -30.314 -13.316 1.00 59.54 181 PHE A N 1
ATOM 1333 C CA . PHE A 1 181 ? -11.103 -31.413 -13.106 1.00 56.33 181 PHE A CA 1
ATOM 1334 C C . PHE A 1 181 ? -10.333 -31.263 -11.798 1.00 62.36 181 PHE A C 1
ATOM 1335 O O . PHE A 1 181 ? -10.087 -32.249 -11.104 1.00 62.24 181 PHE A O 1
ATOM 1343 N N . ILE A 1 182 ? -9.962 -30.033 -11.460 1.00 63.30 182 ILE A N 1
ATOM 1344 C CA . ILE A 1 182 ? -9.210 -29.772 -10.236 1.00 67.71 182 ILE A CA 1
ATOM 1345 C C . ILE A 1 182 ? -10.045 -30.026 -8.978 1.00 70.16 182 ILE A C 1
ATOM 1346 O O . ILE A 1 182 ? -9.583 -30.680 -8.044 1.00 73.85 182 ILE A O 1
ATOM 1351 N N . PHE A 1 183 ? -11.278 -29.528 -8.965 1.00 72.28 183 PHE A N 1
ATOM 1352 C CA . PHE A 1 183 ? -12.105 -29.574 -7.760 1.00 77.46 183 PHE A CA 1
ATOM 1353 C C . PHE A 1 183 ? -13.249 -30.582 -7.829 1.00 77.18 183 PHE A C 1
ATOM 1354 O O . PHE A 1 183 ? -13.355 -31.462 -6.975 1.00 78.54 183 PHE A O 1
ATOM 1362 N N . THR A 1 184 ? -14.106 -30.443 -8.837 1.00 75.04 184 THR A N 1
ATOM 1363 C CA . THR A 1 184 ? -15.293 -31.286 -8.972 1.00 77.69 184 THR A CA 1
ATOM 1364 C C . THR A 1 184 ? -14.916 -32.766 -9.074 1.00 81.71 184 THR A C 1
ATOM 1365 O O . THR A 1 184 ? -15.630 -33.637 -8.571 1.00 83.68 184 THR A O 1
ATOM 1369 N N . PHE A 1 185 ? -13.781 -33.042 -9.710 1.00 77.97 185 PHE A N 1
ATOM 1370 C CA . PHE A 1 185 ? -13.264 -34.403 -9.804 1.00 73.81 185 PHE A CA 1
ATOM 1371 C C . PHE A 1 185 ? -12.118 -34.629 -8.818 1.00 81.69 185 PHE A C 1
ATOM 1372 O O . PHE A 1 185 ? -11.568 -35.729 -8.738 1.00 78.35 185 PHE A O 1
ATOM 1380 N N . ASP A 1 186 ? -11.762 -33.577 -8.082 1.00 94.92 186 ASP A N 1
ATOM 1381 C CA . ASP A 1 186 ? -10.760 -33.640 -7.013 1.00 102.99 186 ASP A CA 1
ATOM 1382 C C . ASP A 1 186 ? -9.407 -34.173 -7.491 1.00 94.74 186 ASP A C 1
ATOM 1383 O O . ASP A 1 186 ? -8.630 -34.720 -6.710 1.00 100.50 186 ASP A O 1
ATOM 1388 N N . LEU A 1 187 ? -9.126 -34.008 -8.778 1.00 79.05 187 LEU A N 1
ATOM 1389 C CA . LEU A 1 187 ? -7.853 -34.446 -9.332 1.00 75.29 187 LEU A CA 1
ATOM 1390 C C . LEU A 1 187 ? -6.750 -33.482 -8.912 1.00 80.96 187 LEU A C 1
ATOM 1391 O O . LEU A 1 187 ? -5.567 -33.830 -8.908 1.00 81.84 187 LEU A O 1
ATOM 1396 N N . GLY A 1 188 ? -7.158 -32.268 -8.554 1.00 79.74 188 GLY A N 1
ATOM 1397 C CA . GLY A 1 188 ? -6.256 -31.267 -8.017 1.00 78.65 188 GLY A CA 1
ATOM 1398 C C . GLY A 1 188 ? -5.158 -30.837 -8.965 1.00 73.62 188 GLY A C 1
ATOM 1399 O O . GLY A 1 188 ? -5.418 -30.245 -10.015 1.00 68.89 188 GLY A O 1
ATOM 1400 N N . ILE A 1 189 ? -3.921 -31.137 -8.584 1.00 71.23 189 ILE A N 1
ATOM 1401 C CA . ILE A 1 189 ? -2.761 -30.733 -9.364 1.00 67.16 189 ILE A CA 1
ATOM 1402 C C . ILE A 1 189 ? -2.757 -31.442 -10.724 1.00 61.79 189 ILE A C 1
ATOM 1403 O O . ILE A 1 189 ? -2.386 -30.849 -11.736 1.00 62.59 189 ILE A O 1
ATOM 1408 N N . ASP A 1 190 ? -3.204 -32.695 -10.754 1.00 62.92 190 ASP A N 1
ATOM 1409 C CA . ASP A 1 190 ? -3.280 -33.437 -12.008 1.00 61.06 190 ASP A CA 1
ATOM 1410 C C . ASP A 1 190 ? -4.396 -32.889 -12.891 1.00 54.69 190 ASP A C 1
ATOM 1411 O O . ASP A 1 190 ? -4.280 -32.884 -14.115 1.00 49.45 190 ASP A O 1
ATOM 1416 N N . GLY A 1 191 ? -5.468 -32.420 -12.260 1.00 52.41 191 GLY A N 1
ATOM 1417 C CA . GLY A 1 191 ? -6.619 -31.898 -12.974 1.00 50.53 191 GLY A CA 1
ATOM 1418 C C . GLY A 1 191 ? -6.307 -30.724 -13.883 1.00 52.96 191 GLY A C 1
ATOM 1419 O O . GLY A 1 191 ? -6.892 -30.593 -14.958 1.00 55.12 191 GLY A O 1
ATOM 1420 N N . ALA A 1 192 ? -5.383 -29.869 -13.452 1.00 51.78 192 ALA A N 1
ATOM 1421 C CA . ALA A 1 192 ? -4.983 -28.712 -14.243 1.00 48.80 192 ALA A CA 1
ATOM 1422 C C . ALA A 1 192 ? -4.298 -29.147 -15.535 1.00 46.96 192 ALA A C 1
ATOM 1423 O O . ALA A 1 192 ? -4.538 -28.574 -16.599 1.00 47.68 192 ALA A O 1
ATOM 1425 N N . ALA A 1 193 ? -3.445 -30.161 -15.432 1.00 42.12 193 ALA A N 1
ATOM 1426 C CA . ALA A 1 193 ? -2.730 -30.685 -16.586 1.00 42.01 193 ALA A CA 1
ATOM 1427 C C . ALA A 1 193 ? -3.686 -31.393 -17.541 1.00 41.51 193 ALA A C 1
ATOM 1428 O O . ALA A 1 193 ? -3.559 -31.276 -18.762 1.00 42.30 193 ALA A O 1
ATOM 1430 N N . ILE A 1 194 ? -4.639 -32.129 -16.975 1.00 40.48 194 ILE A N 1
ATOM 1431 C CA . ILE A 1 194 ? -5.650 -32.825 -17.763 1.00 42.11 194 ILE A CA 1
ATOM 1432 C C . ILE A 1 194 ? -6.534 -31.833 -18.515 1.00 44.53 194 ILE A C 1
ATOM 1433 O O . ILE A 1 194 ? -6.863 -32.044 -19.684 1.00 42.81 194 ILE A O 1
ATOM 1438 N N . ALA A 1 195 ? -6.905 -30.745 -17.846 1.00 45.16 195 ALA A N 1
ATOM 1439 C CA . ALA A 1 195 ? -7.680 -29.686 -18.483 1.00 48.09 195 ALA A CA 1
ATOM 1440 C C . ALA A 1 195 ? -6.906 -29.077 -19.652 1.00 43.61 195 ALA A C 1
ATOM 1441 O O . ALA A 1 195 ? -7.487 -28.714 -20.674 1.00 44.24 195 ALA A O 1
ATOM 1443 N N . THR A 1 196 ? -5.590 -28.976 -19.494 1.00 40.30 196 THR A N 1
ATOM 1444 C CA . THR A 1 196 ? -4.728 -28.442 -20.540 1.00 35.63 196 THR A CA 1
ATOM 1445 C C . THR A 1 196 ? -4.622 -29.402 -21.729 1.00 32.77 196 THR A C 1
ATOM 1446 O O . THR A 1 196 ? -4.653 -28.972 -22.885 1.00 34.80 196 THR A O 1
ATOM 1450 N N . ILE A 1 197 ? -4.501 -30.697 -21.447 1.00 32.44 197 ILE A N 1
ATOM 1451 C CA . ILE A 1 197 ? -4.419 -31.701 -22.506 1.00 31.06 197 ILE A CA 1
ATOM 1452 C C . ILE A 1 197 ? -5.669 -31.665 -23.383 1.00 30.62 197 ILE A C 1
ATOM 1453 O O . ILE A 1 197 ? -5.576 -31.686 -24.609 1.00 33.58 197 ILE A O 1
ATOM 1458 N N . ILE A 1 198 ? -6.837 -31.597 -22.753 1.00 31.78 198 ILE A N 1
ATOM 1459 C CA . ILE A 1 198 ? -8.092 -31.590 -23.493 1.00 35.47 198 ILE A CA 1
ATOM 1460 C C . ILE A 1 198 ? -8.240 -30.312 -24.314 1.00 35.61 198 ILE A C 1
ATOM 1461 O O . ILE A 1 198 ? -8.583 -30.365 -25.495 1.00 35.56 198 ILE A O 1
ATOM 1466 N N . ALA A 1 199 ? -7.964 -29.171 -23.687 1.00 31.65 199 ALA A N 1
ATOM 1467 C CA . ALA A 1 199 ? -8.030 -27.876 -24.359 1.00 31.20 199 ALA A CA 1
ATOM 1468 C C . ALA A 1 199 ? -7.121 -27.824 -25.588 1.00 34.32 199 ALA A C 1
ATOM 1469 O O . ALA A 1 199 ? -7.577 -27.529 -26.692 1.00 37.62 199 ALA A O 1
ATOM 1471 N N . PHE A 1 200 ? -5.837 -28.108 -25.389 1.00 30.38 200 PHE A N 1
ATOM 1472 C CA . PHE A 1 200 ? -4.878 -28.128 -26.487 1.00 29.01 200 PHE A CA 1
ATOM 1473 C C . PHE A 1 200 ? -5.195 -29.242 -27.479 1.00 33.96 200 PHE A C 1
ATOM 1474 O O . PHE A 1 200 ? -4.886 -29.134 -28.666 1.00 37.80 200 PHE A O 1
ATOM 1482 N N . GLY A 1 201 ? -5.806 -30.313 -26.982 1.00 36.53 201 GLY A N 1
ATOM 1483 C CA . GLY A 1 201 ? -6.194 -31.429 -27.824 1.00 31.05 201 GLY A CA 1
ATOM 1484 C C . GLY A 1 201 ? -7.294 -31.033 -28.788 1.00 34.51 201 GLY A C 1
ATOM 1485 O O . GLY A 1 201 ? -7.273 -31.410 -29.962 1.00 33.46 201 GLY A O 1
ATOM 1486 N N . VAL A 1 202 ? -8.260 -30.271 -28.285 1.00 34.08 202 VAL A N 1
ATOM 1487 C CA . VAL A 1 202 ? -9.341 -29.751 -29.111 1.00 31.48 202 VAL A CA 1
ATOM 1488 C C . VAL A 1 202 ? -8.782 -28.797 -30.164 1.00 31.71 202 VAL A C 1
ATOM 1489 O O . VAL A 1 202 ? -9.230 -28.792 -31.311 1.00 31.87 202 VAL A O 1
ATOM 1493 N N . GLY A 1 203 ? -7.788 -28.005 -29.770 1.00 29.46 203 GLY A N 1
ATOM 1494 C CA . GLY A 1 203 ? -7.120 -27.111 -30.697 1.00 28.40 203 GLY A CA 1
ATOM 1495 C C . GLY A 1 203 ? -6.444 -27.868 -31.825 1.00 34.72 203 GLY A C 1
ATOM 1496 O O . GLY A 1 203 ? -6.505 -27.457 -32.983 1.00 35.27 203 GLY A O 1
ATOM 1497 N N . ILE A 1 204 ? -5.800 -28.980 -31.485 1.00 30.97 204 ILE A N 1
ATOM 1498 C CA . ILE A 1 204 ? -5.123 -29.806 -32.476 1.00 32.88 204 ILE A CA 1
ATOM 1499 C C . ILE A 1 204 ? -6.130 -30.434 -33.434 1.00 32.28 204 ILE A C 1
ATOM 1500 O O . ILE A 1 204 ? -5.922 -30.450 -34.649 1.00 26.75 204 ILE A O 1
ATOM 1505 N N . ALA A 1 205 ? -7.229 -30.933 -32.877 1.00 30.61 205 ALA A N 1
ATOM 1506 C CA . ALA A 1 205 ? -8.280 -31.556 -33.671 1.00 36.29 205 ALA A CA 1
ATOM 1507 C C . ALA A 1 205 ? -8.880 -30.582 -34.686 1.00 33.42 205 ALA A C 1
ATOM 1508 O O . ALA A 1 205 ? -9.394 -30.999 -35.721 1.00 32.15 205 ALA A O 1
ATOM 1510 N N . ILE A 1 206 ? -8.812 -29.289 -34.385 1.00 31.26 206 ILE A N 1
ATOM 1511 C CA . ILE A 1 206 ? -9.384 -28.272 -35.262 1.00 33.90 206 ILE A CA 1
ATOM 1512 C C . ILE A 1 206 ? -8.389 -27.773 -36.313 1.00 32.74 206 ILE A C 1
ATOM 1513 O O . ILE A 1 206 ? -8.742 -27.623 -37.483 1.00 35.93 206 ILE A O 1
ATOM 1518 N N . VAL A 1 207 ? -7.147 -27.530 -35.902 1.00 34.70 207 VAL A N 1
ATOM 1519 C CA . VAL A 1 207 ? -6.180 -26.880 -36.784 1.00 34.52 207 VAL A CA 1
ATOM 1520 C C . VAL A 1 207 ? -5.543 -27.842 -37.793 1.00 35.33 207 VAL A C 1
ATOM 1521 O O . VAL A 1 207 ? -5.221 -27.444 -38.913 1.00 29.14 207 VAL A O 1
ATOM 1525 N N . ALA A 1 208 ? -5.381 -29.104 -37.405 1.00 33.22 208 ALA A N 1
ATOM 1526 C CA . ALA A 1 208 ? -4.696 -30.078 -38.249 1.00 31.52 208 ALA A CA 1
ATOM 1527 C C . ALA A 1 208 ? -5.434 -30.372 -39.565 1.00 35.65 208 ALA A C 1
ATOM 1528 O O . ALA A 1 208 ? -4.799 -30.420 -40.618 1.00 37.36 208 ALA A O 1
ATOM 1530 N N . PRO A 1 209 ? -6.766 -30.577 -39.522 1.00 35.73 209 PRO A N 1
ATOM 1531 C CA . PRO A 1 209 ? -7.420 -30.787 -40.821 1.00 34.84 209 PRO A CA 1
ATOM 1532 C C . PRO A 1 209 ? -7.448 -29.530 -41.687 1.00 38.52 209 PRO A C 1
ATOM 1533 O O . PRO A 1 209 ? -7.467 -29.639 -42.913 1.00 33.99 209 PRO A O 1
ATOM 1537 N N . LYS A 1 210 ? -7.459 -28.359 -41.060 1.00 38.32 210 LYS A N 1
ATOM 1538 C CA . LYS A 1 210 ? -7.434 -27.106 -41.805 1.00 38.89 210 LYS A CA 1
ATOM 1539 C C . LYS A 1 210 ? -6.086 -26.921 -42.497 1.00 39.27 210 LYS A C 1
ATOM 1540 O O . LYS A 1 210 ? -6.019 -26.489 -43.649 1.00 34.16 210 LYS A O 1
ATOM 1546 N N . VAL A 1 211 ? -5.014 -27.261 -41.788 1.00 33.97 211 VAL A N 1
ATOM 1547 C CA . VAL A 1 211 ? -3.671 -27.179 -42.345 1.00 35.34 211 VAL A CA 1
ATOM 1548 C C . VAL A 1 211 ? -3.518 -28.142 -43.526 1.00 38.94 211 VAL A C 1
ATOM 1549 O O . VAL A 1 211 ? -2.938 -27.792 -44.557 1.00 31.83 211 VAL A O 1
ATOM 1553 N N . ALA A 1 212 ? -4.066 -29.343 -43.382 1.00 36.33 212 ALA A N 1
ATOM 1554 C CA . ALA A 1 212 ? -4.007 -30.342 -44.441 1.00 39.00 212 ALA A CA 1
ATOM 1555 C C . ALA A 1 212 ? -4.848 -29.936 -45.653 1.00 39.65 212 ALA A C 1
ATOM 1556 O O . ALA A 1 212 ? -4.428 -30.121 -46.795 1.00 45.13 212 ALA A O 1
ATOM 1558 N N . GLN A 1 213 ? -6.034 -29.388 -45.396 1.00 33.78 213 GLN A N 1
ATOM 1559 C CA . GLN A 1 213 ? -6.941 -28.952 -46.457 1.00 33.17 213 GLN A CA 1
ATOM 1560 C C . GLN A 1 213 ? -6.300 -27.862 -47.315 1.00 35.12 213 GLN A C 1
ATOM 1561 O O . GLN A 1 213 ? -6.501 -27.811 -48.530 1.00 36.21 213 GLN A O 1
ATOM 1567 N N . ARG A 1 214 ? -5.525 -26.995 -46.671 1.00 32.47 214 ARG A N 1
ATOM 1568 C CA . ARG A 1 214 ? -4.848 -25.903 -47.356 1.00 37.27 214 ARG A CA 1
ATOM 1569 C C . ARG A 1 214 ? -3.517 -26.361 -47.939 1.00 36.17 214 ARG A C 1
ATOM 1570 O O . ARG A 1 214 ? -2.797 -25.569 -48.551 1.00 34.82 214 ARG A O 1
ATOM 1578 N N . GLN A 1 215 ? -3.208 -27.641 -47.737 1.00 37.66 215 GLN A N 1
ATOM 1579 C CA . GLN A 1 215 ? -1.992 -28.266 -48.258 1.00 34.61 215 GLN A CA 1
ATOM 1580 C C . GLN A 1 215 ? -0.735 -27.562 -47.762 1.00 31.26 215 GLN A C 1
ATOM 1581 O O . GLN A 1 215 ? 0.192 -27.301 -48.527 1.00 31.87 215 GLN A O 1
ATOM 1587 N N . TRP A 1 216 ? -0.713 -27.265 -46.467 1.00 26.72 216 TRP A N 1
ATOM 1588 C CA . TRP A 1 216 ? 0.445 -26.638 -45.842 1.00 29.48 216 TRP A CA 1
ATOM 1589 C C . TRP A 1 216 ? 1.382 -27.689 -45.259 1.00 31.94 216 TRP A C 1
ATOM 1590 O O . TRP A 1 216 ? 2.486 -27.378 -44.810 1.00 31.44 216 TRP A O 1
ATOM 1601 N N . THR A 1 217 ? 0.927 -28.937 -45.271 1.00 36.21 217 THR A N 1
ATOM 1602 C CA . THR A 1 217 ? 1.753 -30.069 -44.872 1.00 37.55 217 THR A CA 1
ATOM 1603 C C . THR A 1 217 ? 1.641 -31.187 -45.899 1.00 38.77 217 THR A C 1
ATOM 1604 O O . THR A 1 217 ? 0.574 -31.407 -46.476 1.00 38.28 217 THR A O 1
ATOM 1608 N N . SER A 1 218 ? 2.747 -31.888 -46.127 1.00 31.96 218 SER A N 1
ATOM 1609 C CA . SER A 1 218 ? 2.744 -33.056 -46.997 1.00 39.47 218 SER A CA 1
ATOM 1610 C C . SER A 1 218 ? 3.626 -34.149 -46.420 1.00 38.26 218 SER A C 1
ATOM 1611 O O . SER A 1 218 ? 4.648 -33.863 -45.801 1.00 29.20 218 SER A O 1
ATOM 1614 N N . TYR A 1 219 ? 3.236 -35.400 -46.633 1.00 37.33 219 TYR A N 1
ATOM 1615 C CA . TYR A 1 219 ? 4.044 -36.520 -46.175 1.00 36.24 219 TYR A CA 1
ATOM 1616 C C . TYR A 1 219 ? 4.504 -37.370 -47.350 1.00 40.59 219 TYR A C 1
ATOM 1617 O O . TYR A 1 219 ? 4.822 -38.548 -47.202 1.00 46.40 219 TYR A O 1
ATOM 1626 N N . GLN A 1 220 ? 4.543 -36.741 -48.521 1.00 45.00 220 GLN A N 1
ATOM 1627 C CA . GLN A 1 220 ? 5.162 -37.327 -49.702 1.00 47.52 220 GLN A CA 1
ATOM 1628 C C . GLN A 1 220 ? 6.569 -36.749 -49.853 1.00 45.32 220 GLN A C 1
ATOM 1629 O O . GLN A 1 220 ? 6.751 -35.701 -50.474 1.00 41.78 220 GLN A O 1
ATOM 1635 N N . TRP A 1 221 ? 7.556 -37.434 -49.278 1.00 47.51 221 TRP A N 1
ATOM 1636 C CA . TRP A 1 221 ? 8.931 -36.931 -49.229 1.00 45.16 221 TRP A CA 1
ATOM 1637 C C . TRP A 1 221 ? 9.870 -37.657 -50.191 1.00 57.16 221 TRP A C 1
ATOM 1638 O O . TRP A 1 221 ? 11.073 -37.744 -49.937 1.00 55.01 221 TRP A O 1
ATOM 1649 N N . GLN A 1 222 ? 9.323 -38.175 -51.287 1.00 59.68 222 GLN A N 1
ATOM 1650 C CA . GLN A 1 222 ? 10.110 -38.945 -52.248 1.00 63.18 222 GLN A CA 1
ATOM 1651 C C . GLN A 1 222 ? 11.269 -38.137 -52.839 1.00 58.23 222 GLN A C 1
ATOM 1652 O O . GLN A 1 222 ? 12.355 -38.674 -53.063 1.00 56.49 222 GLN A O 1
ATOM 1658 N N . ASP A 1 223 ? 11.041 -36.849 -53.079 1.00 46.68 223 ASP A N 1
ATOM 1659 C CA . ASP A 1 223 ? 12.061 -36.004 -53.693 1.00 51.44 223 ASP A CA 1
ATOM 1660 C C . ASP A 1 223 ? 12.661 -35.001 -52.713 1.00 54.04 223 ASP A C 1
ATOM 1661 O O . ASP A 1 223 ? 13.317 -34.044 -53.125 1.00 56.47 223 ASP A O 1
ATOM 1663 N N . LEU A 1 224 ? 12.439 -35.218 -51.420 1.00 51.46 224 LEU A N 1
ATOM 1664 C CA . LEU A 1 224 ? 12.934 -34.298 -50.399 1.00 46.74 224 LEU A CA 1
ATOM 1665 C C . LEU A 1 224 ? 14.300 -34.716 -49.868 1.00 47.69 224 LEU A C 1
ATOM 1666 O O . LEU A 1 224 ? 14.480 -35.849 -49.420 1.00 51.24 224 LEU A O 1
ATOM 1671 N N . ASN A 1 225 ? 15.261 -33.800 -49.922 1.00 45.46 225 ASN A N 1
ATOM 1672 C CA . ASN A 1 225 ? 16.560 -34.025 -49.301 1.00 46.61 225 ASN A CA 1
ATOM 1673 C C . ASN A 1 225 ? 16.461 -33.764 -47.801 1.00 46.67 225 ASN A C 1
ATOM 1674 O O . ASN A 1 225 ? 16.543 -32.618 -47.357 1.00 41.30 225 ASN A O 1
ATOM 1679 N N . ILE A 1 226 ? 16.274 -34.833 -47.031 1.00 44.15 226 ILE A N 1
ATOM 1680 C CA . ILE A 1 226 ? 16.050 -34.724 -45.593 1.00 43.65 226 ILE A CA 1
ATOM 1681 C C . ILE A 1 226 ? 17.249 -34.113 -44.865 1.00 45.61 226 ILE A C 1
ATOM 1682 O O . ILE A 1 226 ? 17.088 -33.204 -44.052 1.00 48.84 226 ILE A O 1
ATOM 1687 N N . SER A 1 227 ? 18.446 -34.602 -45.170 1.00 49.35 227 SER A N 1
ATOM 1688 C CA . SER A 1 227 ? 19.669 -34.092 -44.555 1.00 56.09 227 SER A CA 1
ATOM 1689 C C . SER A 1 227 ? 19.842 -32.594 -44.814 1.00 52.87 227 SER A C 1
ATOM 1690 O O . SER A 1 227 ? 20.294 -31.847 -43.946 1.00 52.10 227 SER A O 1
ATOM 1693 N N . GLN A 1 228 ? 19.463 -32.166 -46.013 1.00 52.81 228 GLN A N 1
ATOM 1694 C CA . GLN A 1 228 ? 19.566 -30.769 -46.413 1.00 47.40 228 GLN A CA 1
ATOM 1695 C C . GLN A 1 228 ? 18.547 -29.907 -45.673 1.00 42.54 228 GLN A C 1
ATOM 1696 O O . GLN A 1 228 ? 18.861 -28.809 -45.216 1.00 40.23 228 GLN A O 1
ATOM 1702 N N . SER A 1 229 ? 17.323 -30.414 -45.564 1.00 37.67 229 SER A N 1
ATOM 1703 C CA . SER A 1 229 ? 16.252 -29.694 -44.890 1.00 35.51 229 SER A CA 1
ATOM 1704 C C . SER A 1 229 ? 16.543 -29.558 -43.401 1.00 36.99 229 SER A C 1
ATOM 1705 O O . SER A 1 229 ? 16.288 -28.512 -42.804 1.00 35.21 229 SER A O 1
ATOM 1708 N N . LEU A 1 230 ? 17.077 -30.622 -42.810 1.00 36.85 230 LEU A N 1
ATOM 1709 C CA . LEU A 1 230 ? 17.431 -30.617 -41.397 1.00 33.85 230 LEU A CA 1
ATOM 1710 C C . LEU A 1 230 ? 18.555 -29.630 -41.117 1.00 37.45 230 LEU A C 1
ATOM 1711 O O . LEU A 1 230 ? 18.599 -29.007 -40.057 1.00 42.05 230 LEU A O 1
ATOM 1716 N N . THR A 1 231 ? 19.457 -29.485 -42.080 1.00 43.21 231 THR A N 1
ATOM 1717 C CA . THR A 1 231 ? 20.546 -28.524 -41.973 1.00 46.63 231 THR A CA 1
ATOM 1718 C C . THR A 1 231 ? 20.013 -27.095 -42.028 1.00 40.54 231 THR A C 1
ATOM 1719 O O . THR A 1 231 ? 20.450 -26.228 -41.269 1.00 44.28 231 THR A O 1
ATOM 1723 N N . ALA A 1 232 ? 19.064 -26.856 -42.926 1.00 40.71 232 ALA A N 1
ATOM 1724 C CA . ALA A 1 232 ? 18.457 -25.537 -43.062 1.00 34.59 232 ALA A CA 1
ATOM 1725 C C . ALA A 1 232 ? 17.693 -25.159 -41.796 1.00 36.15 232 ALA A C 1
ATOM 1726 O O . ALA A 1 232 ? 17.835 -24.049 -41.285 1.00 34.49 232 ALA A O 1
ATOM 1728 N N . LEU A 1 233 ? 16.886 -26.088 -41.293 1.00 33.68 233 LEU A N 1
ATOM 1729 C CA . LEU A 1 233 ? 16.124 -25.847 -40.072 1.00 35.37 233 LEU A CA 1
ATOM 1730 C C . LEU A 1 233 ? 17.056 -25.685 -38.873 1.00 36.87 233 LEU A C 1
ATOM 1731 O O . LEU A 1 233 ? 16.888 -24.773 -38.065 1.00 31.74 233 LEU A O 1
ATOM 1736 N N . GLY A 1 234 ? 18.047 -26.568 -38.778 1.00 38.27 234 GLY A N 1
ATOM 1737 C CA . GLY A 1 234 ? 18.975 -26.577 -37.659 1.00 40.86 234 GLY A CA 1
ATOM 1738 C C . GLY A 1 234 ? 19.836 -25.332 -37.554 1.00 38.85 234 GLY A C 1
ATOM 1739 O O . GLY A 1 234 ? 20.210 -24.922 -36.454 1.00 42.82 234 GLY A O 1
ATOM 1740 N N . HIS A 1 235 ? 20.151 -24.735 -38.700 1.00 32.53 235 HIS A N 1
ATOM 1741 C CA . HIS A 1 235 ? 20.947 -23.512 -38.751 1.00 35.98 235 HIS A CA 1
ATOM 1742 C C . HIS A 1 235 ? 20.293 -22.366 -37.983 1.00 35.22 235 HIS A C 1
ATOM 1743 O O . HIS A 1 235 ? 20.980 -21.493 -37.450 1.00 28.42 235 HIS A O 1
ATOM 1750 N N . ILE A 1 236 ? 18.965 -22.366 -37.942 1.00 32.47 236 ILE A N 1
ATOM 1751 C CA . ILE A 1 236 ? 18.226 -21.339 -37.221 1.00 34.81 236 ILE A CA 1
ATOM 1752 C C . ILE A 1 236 ? 17.923 -21.806 -35.805 1.00 36.99 236 ILE A C 1
ATOM 1753 O O . ILE A 1 236 ? 18.126 -21.077 -34.836 1.00 38.62 236 ILE A O 1
ATOM 1758 N N . MET A 1 237 ? 17.443 -23.040 -35.706 1.00 34.49 237 MET A N 1
ATOM 1759 C CA . MET A 1 237 ? 16.952 -23.599 -34.455 1.00 33.44 237 MET A CA 1
ATOM 1760 C C . MET A 1 237 ? 18.021 -23.688 -33.369 1.00 38.14 237 MET A C 1
ATOM 1761 O O . MET A 1 237 ? 17.741 -23.436 -32.194 1.00 39.16 237 MET A O 1
ATOM 1766 N N . GLY A 1 238 ? 19.237 -24.053 -33.762 1.00 37.41 238 GLY A N 1
ATOM 1767 C CA . GLY A 1 238 ? 20.354 -24.124 -32.835 1.00 36.08 238 GLY A CA 1
ATOM 1768 C C . GLY A 1 238 ? 20.578 -22.830 -32.070 1.00 39.46 238 GLY A C 1
ATOM 1769 O O . GLY A 1 238 ? 20.396 -22.792 -30.854 1.00 38.58 238 GLY A O 1
ATOM 1770 N N . PRO A 1 239 ? 20.981 -21.762 -32.780 1.00 37.29 239 PRO A N 1
ATOM 1771 C CA . PRO A 1 239 ? 21.183 -20.444 -32.167 1.00 38.03 239 PRO A CA 1
ATOM 1772 C C . PRO A 1 239 ? 19.923 -19.890 -31.504 1.00 38.90 239 PRO A C 1
ATOM 1773 O O . PRO A 1 239 ? 20.024 -19.201 -30.489 1.00 39.88 239 PRO A O 1
ATOM 1777 N N . ALA A 1 240 ? 18.756 -20.186 -32.070 1.00 37.43 240 ALA A N 1
ATOM 1778 C CA . ALA A 1 240 ? 17.499 -19.678 -31.530 1.00 39.93 240 ALA A CA 1
ATOM 1779 C C . ALA A 1 240 ? 17.186 -20.299 -30.173 1.00 47.48 240 ALA A C 1
ATOM 1780 O O . ALA A 1 240 ? 16.658 -19.630 -29.286 1.00 50.79 240 ALA A O 1
ATOM 1782 N N . MET A 1 241 ? 17.508 -21.580 -30.020 1.00 51.97 241 MET A N 1
ATOM 1783 C CA . MET A 1 241 ? 17.340 -22.264 -28.742 1.00 47.47 241 MET A CA 1
ATOM 1784 C C . MET A 1 241 ? 18.252 -21.680 -27.674 1.00 51.10 241 MET A C 1
ATOM 1785 O O . MET A 1 241 ? 17.838 -21.491 -26.530 1.00 54.50 241 MET A O 1
ATOM 1790 N N . LEU A 1 242 ? 19.498 -21.413 -28.055 1.00 49.00 242 LEU A N 1
ATOM 1791 C CA . LEU A 1 242 ? 20.467 -20.806 -27.151 1.00 52.79 242 LEU A CA 1
ATOM 1792 C C . LEU A 1 242 ? 19.974 -19.462 -26.629 1.00 49.22 242 LEU A C 1
ATOM 1793 O O . LEU A 1 242 ? 20.215 -19.111 -25.475 1.00 50.30 242 LEU A O 1
ATOM 1798 N N . SER A 1 243 ? 19.281 -18.717 -27.485 1.00 43.19 243 SER A N 1
ATOM 1799 C CA . SER A 1 243 ? 18.765 -17.405 -27.114 1.00 46.37 243 SER A CA 1
ATOM 1800 C C . SER A 1 243 ? 17.691 -17.502 -26.036 1.00 54.88 243 SER A C 1
ATOM 1801 O O . SER A 1 243 ? 17.508 -16.575 -25.251 1.00 53.77 243 SER A O 1
ATOM 1804 N N . GLN A 1 244 ? 16.982 -18.626 -26.007 1.00 59.37 244 GLN A N 1
ATOM 1805 C CA . GLN A 1 244 ? 15.954 -18.853 -24.999 1.00 63.21 244 GLN A CA 1
ATOM 1806 C C . GLN A 1 244 ? 16.587 -19.210 -23.661 1.00 61.12 244 GLN A C 1
ATOM 1807 O O . GLN A 1 244 ? 15.970 -19.065 -22.609 1.00 60.57 244 GLN A O 1
ATOM 1813 N N . LEU A 1 245 ? 17.830 -19.674 -23.718 1.00 60.22 245 LEU A N 1
ATOM 1814 C CA . LEU A 1 245 ? 18.549 -20.113 -22.530 1.00 63.88 245 LEU A CA 1
ATOM 1815 C C . LEU A 1 245 ? 19.094 -18.932 -21.726 1.00 65.07 245 LEU A C 1
ATOM 1816 O O . LEU A 1 245 ? 19.356 -19.051 -20.528 1.00 72.11 245 LEU A O 1
ATOM 1821 N N . LEU A 1 246 ? 19.250 -17.790 -22.388 1.00 60.14 246 LEU A N 1
ATOM 1822 C CA . LEU A 1 246 ? 19.843 -16.609 -21.762 1.00 61.83 246 LEU A CA 1
ATOM 1823 C C . LEU A 1 246 ? 18.958 -15.931 -20.696 1.00 63.09 246 LEU A C 1
ATOM 1824 O O . LEU A 1 246 ? 19.462 -15.579 -19.632 1.00 64.59 246 LEU A O 1
ATOM 1829 N N . PRO A 1 247 ? 17.651 -15.727 -20.972 1.00 61.03 247 PRO A N 1
ATOM 1830 C CA . PRO A 1 247 ? 16.834 -15.087 -19.928 1.00 59.77 247 PRO A CA 1
ATOM 1831 C C . PRO A 1 247 ? 16.757 -15.824 -18.573 1.00 67.99 247 PRO A C 1
ATOM 1832 O O . PRO A 1 247 ? 16.635 -15.141 -17.556 1.00 64.72 247 PRO A O 1
ATOM 1836 N N . PRO A 1 248 ? 16.801 -17.173 -18.549 1.00 77.10 248 PRO A N 1
ATOM 1837 C CA . PRO A 1 248 ? 16.944 -17.801 -17.229 1.00 81.90 248 PRO A CA 1
ATOM 1838 C C . PRO A 1 248 ? 18.214 -17.376 -16.496 1.00 86.76 248 PRO A C 1
ATOM 1839 O O . PRO A 1 248 ? 18.188 -17.221 -15.275 1.00 88.46 248 PRO A O 1
ATOM 1843 N N . LEU A 1 249 ? 19.308 -17.199 -17.232 1.00 87.18 249 LEU A N 1
ATOM 1844 C CA . LEU A 1 249 ? 20.554 -16.730 -16.638 1.00 90.33 249 LEU A CA 1
ATOM 1845 C C . LEU A 1 249 ? 20.381 -15.302 -16.136 1.00 95.01 249 LEU A C 1
ATOM 1846 O O . LEU A 1 249 ? 20.88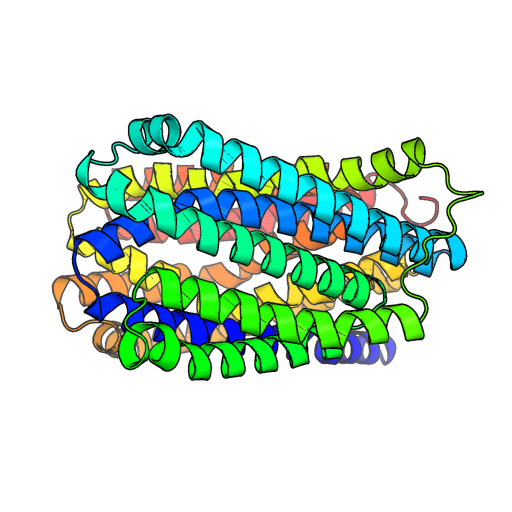2 -14.946 -15.068 1.00 94.09 249 LEU A O 1
ATOM 1851 N N . SER A 1 250 ? 19.664 -14.496 -16.916 1.00 93.42 250 SER A N 1
ATOM 1852 C CA . SER A 1 250 ? 19.326 -13.127 -16.537 1.00 94.93 250 SER A CA 1
ATOM 1853 C C . SER A 1 250 ? 18.690 -13.066 -15.155 1.00 98.91 250 SER A C 1
ATOM 1854 O O . SER A 1 250 ? 19.052 -12.230 -14.330 1.00 102.89 250 SER A O 1
ATOM 1857 N N . SER A 1 251 ? 17.740 -13.960 -14.911 1.00 95.96 251 SER A N 1
ATOM 1858 C CA . SER A 1 251 ? 17.041 -13.995 -13.634 1.00 93.05 251 SER A CA 1
ATOM 1859 C C . SER A 1 251 ? 17.957 -14.472 -12.510 1.00 91.14 251 SER A C 1
ATOM 1860 O O . SER A 1 251 ? 17.872 -13.982 -11.386 1.00 93.57 251 SER A O 1
ATOM 1863 N N . MET A 1 252 ? 18.839 -15.418 -12.822 1.00 88.72 252 MET A N 1
ATOM 1864 C CA . MET A 1 252 ? 19.766 -15.966 -11.832 1.00 87.96 252 MET A CA 1
ATOM 1865 C C . MET A 1 252 ? 20.734 -14.917 -11.286 1.00 91.77 252 MET A C 1
ATOM 1866 O O . MET A 1 252 ? 20.938 -14.825 -10.075 1.00 93.42 252 MET A O 1
ATOM 1871 N N . PHE A 1 253 ? 21.336 -14.137 -12.179 1.00 92.67 253 PHE A N 1
ATOM 1872 C CA . PHE A 1 253 ? 22.215 -13.049 -11.764 1.00 95.59 253 PHE A CA 1
ATOM 1873 C C . PHE A 1 253 ? 21.420 -11.984 -11.009 1.00 89.82 253 PHE A C 1
ATOM 1874 O O . PHE A 1 253 ? 21.878 -11.450 -9.999 1.00 85.30 253 PHE A O 1
ATOM 1882 N N . ALA A 1 254 ? 20.220 -11.694 -11.505 1.00 86.50 254 ALA A N 1
ATOM 1883 C CA . ALA A 1 254 ? 19.376 -10.647 -10.935 1.00 87.94 254 ALA A CA 1
ATOM 1884 C C . ALA A 1 254 ? 18.836 -11.009 -9.552 1.00 89.28 254 ALA A C 1
ATOM 1885 O O . ALA A 1 254 ? 18.688 -10.135 -8.697 1.00 91.74 254 ALA A O 1
ATOM 1887 N N . THR A 1 255 ? 18.534 -12.287 -9.338 1.00 83.51 255 THR A N 1
ATOM 1888 C CA . THR A 1 255 ? 18.014 -12.740 -8.049 1.00 78.48 255 THR A CA 1
ATOM 1889 C C . THR A 1 255 ? 18.987 -12.437 -6.917 1.00 74.01 255 THR A C 1
ATOM 1890 O O . THR A 1 255 ? 18.596 -11.899 -5.881 1.00 77.16 255 THR A O 1
ATOM 1894 N N . LYS A 1 256 ? 20.254 -12.783 -7.123 1.00 73.16 256 LYS A N 1
ATOM 1895 C CA . LYS A 1 256 ? 21.281 -12.571 -6.110 1.00 80.22 256 LYS A CA 1
ATOM 1896 C C . LYS A 1 256 ? 21.442 -11.087 -5.797 1.00 72.93 256 LYS A C 1
ATOM 1897 O O . LYS A 1 256 ? 21.632 -10.705 -4.642 1.00 74.26 256 LYS A O 1
ATOM 1903 N N . LEU A 1 257 ? 21.361 -10.258 -6.833 1.00 60.82 257 LEU A N 1
ATOM 1904 C CA . LEU A 1 257 ? 21.438 -8.811 -6.674 1.00 54.31 257 LEU A CA 1
ATOM 1905 C C . LEU A 1 257 ? 20.277 -8.266 -5.853 1.00 49.64 257 LEU A C 1
ATOM 1906 O O . LEU A 1 257 ? 20.472 -7.486 -4.921 1.00 57.01 257 LEU A O 1
ATOM 1911 N N . LEU A 1 258 ? 19.067 -8.680 -6.212 1.00 44.82 258 LEU A N 1
ATOM 1912 C CA . LEU A 1 258 ? 17.853 -8.145 -5.606 1.00 50.07 258 LEU A CA 1
ATOM 1913 C C . LEU A 1 258 ? 17.638 -8.600 -4.172 1.00 49.82 258 LEU A C 1
ATOM 1914 O O . LEU A 1 258 ? 17.167 -7.829 -3.335 1.00 50.53 258 LEU A O 1
ATOM 1919 N N . ALA A 1 259 ? 17.974 -9.857 -3.897 1.00 48.22 259 ALA A N 1
ATOM 1920 C CA . ALA A 1 259 ? 17.754 -10.442 -2.581 1.00 49.98 259 ALA A CA 1
ATOM 1921 C C . ALA A 1 259 ? 18.491 -9.670 -1.493 1.00 58.44 259 ALA A C 1
ATOM 1922 O O . ALA A 1 259 ? 18.066 -9.654 -0.339 1.00 64.73 259 ALA A O 1
ATOM 1924 N N . SER A 1 260 ? 19.590 -9.022 -1.867 1.00 58.88 260 SER A N 1
ATOM 1925 C CA . SER A 1 260 ? 20.410 -8.296 -0.903 1.00 62.34 260 SER A CA 1
ATOM 1926 C C . SER A 1 260 ? 19.766 -6.980 -0.480 1.00 60.93 260 SER A C 1
ATOM 1927 O O . SER A 1 260 ? 20.256 -6.307 0.425 1.00 68.97 260 SER A O 1
ATOM 1930 N N . PHE A 1 261 ? 18.666 -6.615 -1.131 1.00 51.41 261 PHE A N 1
ATOM 1931 C CA . PHE A 1 261 ? 17.972 -5.377 -0.795 1.00 49.88 261 PHE A CA 1
ATOM 1932 C C . PHE A 1 261 ? 16.670 -5.631 -0.038 1.00 46.74 261 PHE A C 1
ATOM 1933 O O . PHE A 1 261 ? 15.892 -4.707 0.197 1.00 44.78 261 PHE A O 1
ATOM 1941 N N . GLY A 1 262 ? 16.441 -6.882 0.347 1.00 48.08 262 GLY A N 1
ATOM 1942 C CA . GLY A 1 262 ? 15.293 -7.221 1.168 1.00 39.85 262 GLY A CA 1
ATOM 1943 C C . GLY A 1 262 ? 14.145 -7.874 0.422 1.00 41.72 262 GLY A C 1
ATOM 1944 O O . GLY A 1 262 ? 14.079 -7.830 -0.809 1.00 36.86 262 GLY A O 1
ATOM 1945 N N . THR A 1 263 ? 13.230 -8.470 1.181 1.00 40.55 263 THR A N 1
ATOM 1946 C CA . THR A 1 263 ? 12.087 -9.186 0.624 1.00 48.49 263 THR A CA 1
ATOM 1947 C C . THR A 1 263 ? 11.131 -8.281 -0.156 1.00 46.15 263 THR A C 1
ATOM 1948 O O . THR A 1 263 ? 10.500 -8.719 -1.119 1.00 45.58 263 THR A O 1
ATOM 1952 N N . ALA A 1 264 ? 11.025 -7.023 0.262 1.00 40.32 264 ALA A N 1
ATOM 1953 C CA . ALA A 1 264 ? 10.112 -6.082 -0.378 1.00 42.72 264 ALA A CA 1
ATOM 1954 C C . ALA A 1 264 ? 10.618 -5.663 -1.752 1.00 39.42 264 ALA A C 1
ATOM 1955 O O . ALA A 1 264 ? 9.832 -5.470 -2.680 1.00 39.97 264 ALA A O 1
ATOM 1957 N N . ALA A 1 265 ? 11.932 -5.513 -1.871 1.00 38.24 265 ALA A N 1
ATOM 1958 C CA . ALA A 1 265 ? 12.546 -5.189 -3.150 1.00 36.82 265 ALA A CA 1
ATOM 1959 C C . ALA A 1 265 ? 12.358 -6.345 -4.125 1.00 39.26 265 ALA A C 1
ATOM 1960 O O . ALA A 1 265 ? 12.097 -6.131 -5.309 1.00 39.35 265 ALA A O 1
ATOM 1962 N N . VAL A 1 266 ? 12.488 -7.570 -3.622 1.00 40.21 266 VAL A N 1
ATOM 1963 C CA . VAL A 1 266 ? 12.281 -8.755 -4.448 1.00 41.99 266 VAL A CA 1
ATOM 1964 C C . VAL A 1 266 ? 10.838 -8.806 -4.948 1.00 38.62 266 VAL A C 1
ATOM 1965 O O . VAL A 1 266 ? 10.590 -9.061 -6.124 1.00 43.97 266 VAL A O 1
ATOM 1969 N N . ALA A 1 267 ? 9.894 -8.545 -4.048 1.00 36.62 267 ALA A N 1
ATOM 1970 C CA . ALA A 1 267 ? 8.477 -8.552 -4.392 1.00 37.40 267 ALA A CA 1
ATOM 1971 C C . ALA A 1 267 ? 8.128 -7.441 -5.384 1.00 39.36 267 ALA A C 1
ATOM 1972 O O . ALA A 1 267 ? 7.312 -7.637 -6.284 1.00 37.96 267 ALA A O 1
ATOM 1974 N N . ALA A 1 268 ? 8.744 -6.277 -5.214 1.00 34.69 268 ALA A N 1
ATOM 1975 C CA . ALA A 1 268 ? 8.476 -5.144 -6.088 1.00 31.59 268 ALA A CA 1
ATOM 1976 C C . ALA A 1 268 ? 8.985 -5.416 -7.499 1.00 36.43 268 ALA A C 1
ATOM 1977 O O . ALA A 1 268 ? 8.355 -5.024 -8.482 1.00 35.92 268 ALA A O 1
ATOM 1979 N N . TRP A 1 269 ? 10.125 -6.090 -7.594 1.00 36.49 269 TRP A N 1
ATOM 1980 C CA . TRP A 1 269 ? 10.709 -6.416 -8.888 1.00 38.27 269 TRP A CA 1
ATOM 1981 C C . TRP A 1 269 ? 9.845 -7.423 -9.641 1.00 42.11 269 TRP A C 1
ATOM 1982 O O . TRP A 1 269 ? 9.716 -7.351 -10.864 1.00 39.79 269 TRP A O 1
ATOM 1993 N N . ALA A 1 270 ? 9.257 -8.362 -8.906 1.00 36.21 270 ALA A N 1
ATOM 1994 C CA . ALA A 1 270 ? 8.376 -9.350 -9.514 1.00 39.83 270 ALA A CA 1
ATOM 1995 C C . ALA A 1 270 ? 7.168 -8.665 -10.146 1.00 36.79 270 ALA A C 1
ATOM 1996 O O . ALA A 1 270 ? 6.805 -8.960 -11.283 1.00 38.91 270 ALA A O 1
ATOM 1998 N N . LEU A 1 271 ? 6.556 -7.742 -9.410 1.00 36.41 271 LEU A N 1
ATOM 1999 C CA . LEU A 1 271 ? 5.430 -6.980 -9.937 1.00 35.98 271 LEU A CA 1
ATOM 2000 C C . LEU A 1 271 ? 5.873 -6.079 -11.092 1.00 37.54 271 LEU A C 1
ATOM 2001 O O . LEU A 1 271 ? 5.156 -5.934 -12.083 1.00 31.59 271 LEU A O 1
ATOM 2006 N N . GLY A 1 272 ? 7.057 -5.486 -10.962 1.00 37.31 272 GLY A N 1
ATOM 2007 C CA . GLY A 1 272 ? 7.600 -4.623 -11.995 1.00 28.69 272 GLY A CA 1
ATOM 2008 C C . GLY A 1 272 ? 7.876 -5.353 -13.299 1.00 33.71 272 GLY A C 1
ATOM 2009 O O . GLY A 1 272 ? 7.620 -4.822 -14.384 1.00 26.75 272 GLY A O 1
ATOM 2010 N N . SER A 1 273 ? 8.399 -6.572 -13.191 1.00 35.60 273 SER A N 1
ATOM 2011 C CA . SER A 1 273 ? 8.683 -7.399 -14.360 1.00 36.26 273 SER A CA 1
ATOM 2012 C C . SER A 1 273 ? 7.391 -7.844 -15.031 1.00 36.75 273 SER A C 1
ATOM 2013 O O . SER A 1 273 ? 7.304 -7.909 -16.259 1.00 34.77 273 SER A O 1
ATOM 2016 N N . ARG A 1 274 ? 6.395 -8.162 -14.211 1.00 34.36 274 ARG A N 1
ATOM 2017 C CA . ARG A 1 274 ? 5.076 -8.527 -14.704 1.00 35.66 274 ARG A CA 1
ATOM 2018 C C . ARG A 1 274 ? 4.480 -7.385 -15.517 1.00 36.83 274 ARG A C 1
ATOM 2019 O O . ARG A 1 274 ? 3.900 -7.608 -16.582 1.00 35.76 274 ARG A O 1
ATOM 2027 N N . PHE A 1 275 ? 4.635 -6.163 -15.014 1.00 32.98 275 PHE A N 1
ATOM 2028 C CA . PHE A 1 275 ? 4.146 -4.990 -15.726 1.00 35.13 275 PHE A CA 1
ATOM 2029 C C . PHE A 1 275 ? 4.883 -4.802 -17.052 1.00 28.89 275 PHE A C 1
ATOM 2030 O O . PHE A 1 275 ? 4.261 -4.483 -18.065 1.00 34.68 275 PHE A O 1
ATOM 2038 N N . GLU A 1 276 ? 6.203 -4.983 -17.032 1.00 27.59 276 GLU A N 1
ATOM 2039 C CA . GLU A 1 276 ? 7.018 -4.904 -18.246 1.00 37.74 276 GLU A CA 1
ATOM 2040 C C . GLU A 1 276 ? 6.496 -5.845 -19.324 1.00 38.05 276 GLU A C 1
ATOM 2041 O O . GLU A 1 276 ? 6.408 -5.475 -20.494 1.00 38.55 276 GLU A O 1
ATOM 2047 N N . PHE A 1 277 ? 6.161 -7.065 -18.916 1.00 35.67 277 PHE A N 1
ATOM 2048 C CA . PHE A 1 277 ? 5.678 -8.077 -19.843 1.00 39.43 277 PHE A CA 1
ATOM 2049 C C . PHE A 1 277 ? 4.396 -7.615 -20.525 1.00 40.01 277 PHE A C 1
ATOM 2050 O O . PHE A 1 277 ? 4.269 -7.699 -21.748 1.00 41.29 277 PHE A O 1
ATOM 2058 N N . PHE A 1 278 ? 3.452 -7.120 -19.732 1.00 35.04 278 PHE A N 1
ATOM 2059 C CA . PHE A 1 278 ? 2.194 -6.628 -20.275 1.00 36.24 278 PHE A CA 1
ATOM 2060 C C . PHE A 1 278 ? 2.393 -5.384 -21.136 1.00 35.56 278 PHE A C 1
ATOM 2061 O O . PHE A 1 278 ? 1.752 -5.240 -22.176 1.00 33.95 278 PHE A O 1
ATOM 2069 N N . ALA A 1 279 ? 3.285 -4.494 -20.711 1.00 23.11 279 ALA A N 1
ATOM 2070 C CA . ALA A 1 279 ? 3.548 -3.269 -21.463 1.00 29.58 279 ALA A CA 1
ATOM 2071 C C . ALA A 1 279 ? 4.134 -3.569 -22.841 1.00 32.89 279 ALA A C 1
ATOM 2072 O O . ALA A 1 279 ? 4.023 -2.757 -23.760 1.00 33.94 279 ALA A O 1
ATOM 2074 N N . LEU A 1 280 ? 4.747 -4.741 -22.980 1.00 28.01 280 LEU A N 1
ATOM 2075 C CA . LEU A 1 280 ? 5.408 -5.125 -24.223 1.00 28.95 280 LEU A CA 1
ATOM 2076 C C . LEU A 1 280 ? 4.645 -6.206 -24.986 1.00 31.79 280 LEU A C 1
ATOM 2077 O O . LEU A 1 280 ? 5.215 -6.885 -25.840 1.00 29.82 280 LEU A O 1
ATOM 2082 N N . VAL A 1 281 ? 3.361 -6.367 -24.681 1.00 28.04 281 VAL A N 1
ATOM 2083 C CA . VAL A 1 281 ? 2.587 -7.442 -25.287 1.00 31.12 281 VAL A CA 1
ATOM 2084 C C . VAL A 1 281 ? 2.363 -7.209 -26.786 1.00 27.83 281 VAL A C 1
ATOM 2085 O O . VAL A 1 281 ? 2.273 -8.164 -27.555 1.00 31.92 281 VAL A O 1
ATOM 2089 N N . ALA A 1 282 ? 2.300 -5.951 -27.209 1.00 23.59 282 ALA A N 1
ATOM 2090 C CA . ALA A 1 282 ? 2.120 -5.655 -28.628 1.00 31.27 282 ALA A CA 1
ATOM 2091 C C . ALA A 1 282 ? 3.401 -5.946 -29.399 1.00 34.38 282 ALA A C 1
ATOM 2092 O O . ALA A 1 282 ? 3.357 -6.406 -30.544 1.00 34.70 282 ALA A O 1
ATOM 2094 N N . VAL A 1 283 ? 4.542 -5.671 -28.773 1.00 27.33 283 VAL A N 1
ATOM 2095 C CA . VAL A 1 283 ? 5.825 -5.971 -29.388 1.00 28.39 283 VAL A CA 1
ATOM 2096 C C . VAL A 1 283 ? 5.986 -7.485 -29.486 1.00 37.44 283 VAL A C 1
ATOM 2097 O O . VAL A 1 283 ? 6.442 -8.010 -30.507 1.00 32.46 283 VAL A O 1
ATOM 2101 N N . LEU A 1 284 ? 5.583 -8.179 -28.424 1.00 30.13 284 LEU A N 1
ATOM 2102 C CA . LEU A 1 284 ? 5.620 -9.636 -28.383 1.00 33.14 284 LEU A CA 1
ATOM 2103 C C . LEU A 1 284 ? 4.799 -10.240 -29.525 1.00 32.79 284 LEU A C 1
ATOM 2104 O O . LEU A 1 284 ? 5.253 -11.159 -30.208 1.00 28.10 284 LEU A O 1
ATOM 2109 N N . ALA A 1 285 ? 3.596 -9.714 -29.732 1.00 33.47 285 ALA A N 1
ATOM 2110 C CA . ALA A 1 285 ? 2.739 -10.159 -30.826 1.00 33.58 285 ALA A CA 1
ATOM 2111 C C . ALA A 1 285 ? 3.417 -9.951 -32.178 1.00 32.20 285 ALA A C 1
ATOM 2112 O O . ALA A 1 285 ? 3.289 -10.778 -33.082 1.00 30.83 285 ALA A O 1
ATOM 2114 N N . MET A 1 286 ? 4.147 -8.847 -32.302 1.00 26.31 286 MET A N 1
ATOM 2115 C CA . MET A 1 286 ? 4.806 -8.488 -33.555 1.00 32.10 286 MET A CA 1
ATOM 2116 C C . MET A 1 286 ? 5.959 -9.437 -33.885 1.00 33.90 286 MET A C 1
ATOM 2117 O O . MET A 1 286 ? 6.268 -9.659 -35.053 1.00 30.62 286 MET A O 1
ATOM 2122 N N . THR A 1 287 ? 6.589 -10.004 -32.860 1.00 29.04 287 THR A N 1
ATOM 2123 C CA . THR A 1 287 ? 7.692 -10.938 -33.078 1.00 28.24 287 THR A CA 1
ATOM 2124 C C . THR A 1 287 ? 7.194 -12.288 -33.587 1.00 27.83 287 THR A C 1
ATOM 2125 O O . THR A 1 287 ? 7.989 -13.172 -33.903 1.00 32.15 287 THR A O 1
ATOM 2129 N N . MET A 1 288 ? 5.877 -12.444 -33.657 1.00 27.08 288 MET A N 1
ATOM 2130 C CA . MET A 1 288 ? 5.282 -13.648 -34.217 1.00 33.75 288 MET A CA 1
ATOM 2131 C C . MET A 1 288 ? 4.613 -13.376 -35.565 1.00 33.30 288 MET A C 1
ATOM 2132 O O . MET A 1 288 ? 4.424 -14.290 -36.364 1.00 27.48 288 MET A O 1
ATOM 2137 N N . SER A 1 289 ? 4.263 -12.119 -35.815 1.00 30.75 289 SER A N 1
ATOM 2138 C CA . SER A 1 289 ? 3.573 -11.760 -37.052 1.00 31.72 289 SER A CA 1
ATOM 2139 C C . SER A 1 289 ? 4.536 -11.240 -38.116 1.00 31.89 289 SER A C 1
ATOM 2140 O O . SER A 1 289 ? 4.359 -11.499 -39.305 1.00 29.91 289 SER A O 1
ATOM 2143 N N . LEU A 1 290 ? 5.557 -10.512 -37.680 1.00 29.01 290 LEU A N 1
ATOM 2144 C CA . LEU A 1 290 ? 6.520 -9.902 -38.592 1.00 27.70 290 LEU A CA 1
ATOM 2145 C C . LEU A 1 290 ? 7.472 -10.892 -39.297 1.00 28.75 290 LEU A C 1
ATOM 2146 O O . LEU A 1 290 ? 7.702 -10.753 -40.499 1.00 31.49 290 LEU A O 1
ATOM 2151 N N . PRO A 1 291 ? 8.037 -11.881 -38.568 1.00 30.51 291 PRO A N 1
ATOM 2152 C CA . PRO A 1 291 ? 8.962 -12.786 -39.271 1.00 32.34 291 PRO A CA 1
ATOM 2153 C C . PRO A 1 291 ? 8.413 -13.525 -40.511 1.00 29.88 291 PRO A C 1
ATOM 2154 O O . PRO A 1 291 ? 9.177 -13.672 -41.460 1.00 29.70 291 PRO A O 1
ATOM 2158 N N . PRO A 1 292 ? 7.145 -13.988 -40.508 1.00 29.36 292 PRO A N 1
ATOM 2159 C CA . PRO A 1 292 ? 6.683 -14.622 -41.751 1.00 32.33 292 PRO A CA 1
ATOM 2160 C C . PRO A 1 292 ? 6.627 -13.650 -42.922 1.00 32.66 292 PRO A C 1
ATOM 2161 O O . PRO A 1 292 ? 6.932 -14.033 -44.049 1.00 30.16 292 PRO A O 1
ATOM 2165 N N . MET A 1 293 ? 6.228 -12.411 -42.652 1.00 30.59 293 MET A N 1
ATOM 2166 C CA . MET A 1 293 ? 6.181 -11.383 -43.685 1.00 30.27 293 MET A CA 1
ATOM 2167 C C . MET A 1 293 ? 7.577 -11.131 -44.248 1.00 28.79 293 MET A C 1
ATOM 2168 O O . MET A 1 293 ? 7.764 -11.074 -45.461 1.00 30.77 293 MET A O 1
ATOM 2173 N N . ILE A 1 294 ? 8.554 -10.989 -43.355 1.00 31.63 294 ILE A N 1
ATOM 2174 C CA . ILE A 1 294 ? 9.937 -10.747 -43.753 1.00 30.37 294 ILE A CA 1
ATOM 2175 C C . ILE A 1 294 ? 10.507 -11.918 -44.549 1.00 31.85 294 ILE A C 1
ATOM 2176 O O . ILE A 1 294 ? 11.129 -11.722 -45.595 1.00 24.81 294 ILE A O 1
ATOM 2181 N N . GLY A 1 295 ? 10.287 -13.132 -44.049 1.00 29.66 295 GLY A N 1
ATOM 2182 C CA . GLY A 1 295 ? 10.797 -14.332 -44.689 1.00 24.71 295 GLY A CA 1
ATOM 2183 C C . GLY A 1 295 ? 10.263 -14.524 -46.096 1.00 26.15 295 GLY A C 1
ATOM 2184 O O . GLY A 1 295 ? 11.020 -14.840 -47.016 1.00 25.30 295 GLY A O 1
ATOM 2185 N N . ARG A 1 296 ? 8.959 -14.327 -46.266 1.00 25.12 296 ARG A N 1
ATOM 2186 C CA . ARG A 1 296 ? 8.340 -14.452 -47.580 1.00 30.50 296 ARG A CA 1
ATOM 2187 C C . ARG A 1 296 ? 8.879 -13.391 -48.538 1.00 31.08 296 ARG A C 1
ATOM 2188 O O . ARG A 1 296 ? 9.146 -13.678 -49.706 1.00 29.67 296 ARG A O 1
ATOM 2196 N N . MET A 1 297 ? 9.037 -12.167 -48.038 1.00 28.20 297 MET A N 1
ATOM 2197 C CA . MET A 1 297 ? 9.522 -11.068 -48.862 1.00 23.30 297 MET A CA 1
ATOM 2198 C C . MET A 1 297 ? 10.965 -11.304 -49.304 1.00 35.55 297 MET A C 1
ATOM 2199 O O . MET A 1 297 ? 11.331 -10.981 -50.435 1.00 29.25 297 MET A O 1
ATOM 2204 N N . LEU A 1 298 ? 11.777 -11.876 -48.417 1.00 30.11 298 LEU A N 1
ATOM 2205 C CA . LEU A 1 298 ? 13.157 -12.214 -48.758 1.00 30.95 298 LEU A CA 1
ATOM 2206 C C . LEU A 1 298 ? 13.208 -13.238 -49.891 1.00 28.76 298 LEU A C 1
ATOM 2207 O O . LEU A 1 298 ? 14.028 -13.127 -50.802 1.00 29.70 298 LEU A O 1
ATOM 2212 N N . GLY A 1 299 ? 12.323 -14.227 -49.835 1.00 30.32 299 GLY A N 1
ATOM 2213 C CA . GLY A 1 299 ? 12.270 -15.253 -50.861 1.00 31.49 299 GLY A CA 1
ATOM 2214 C C . GLY A 1 299 ? 11.865 -14.696 -52.214 1.00 32.97 299 GLY A C 1
ATOM 2215 O O . GLY A 1 299 ? 12.354 -15.142 -53.252 1.00 31.35 299 GLY A O 1
ATOM 2216 N N . ALA A 1 300 ? 10.972 -13.710 -52.194 1.00 32.85 300 ALA A N 1
ATOM 2217 C CA . ALA A 1 300 ? 10.448 -13.108 -53.413 1.00 30.19 300 ALA A CA 1
ATOM 2218 C C . ALA A 1 300 ? 11.277 -11.907 -53.858 1.00 33.55 300 ALA A C 1
ATOM 2219 O O . ALA A 1 300 ? 10.910 -11.215 -54.807 1.00 35.69 300 ALA A O 1
ATOM 2221 N N . LYS A 1 301 ? 12.383 -11.666 -53.157 1.00 34.44 301 LYS A N 1
ATOM 2222 C CA . LYS A 1 301 ? 13.287 -10.554 -53.453 1.00 37.21 301 LYS A CA 1
ATOM 2223 C C . LYS A 1 301 ? 12.626 -9.180 -53.335 1.00 36.61 301 LYS A C 1
ATOM 2224 O O . LYS A 1 301 ? 13.041 -8.230 -53.998 1.00 36.46 301 LYS A O 1
ATOM 2230 N N . GLU A 1 302 ? 11.610 -9.073 -52.485 1.00 31.77 302 GLU A N 1
ATOM 2231 C CA . GLU A 1 302 ? 11.000 -7.781 -52.186 1.00 32.31 302 GLU A CA 1
ATOM 2232 C C . GLU A 1 302 ? 11.816 -7.054 -51.118 1.00 32.03 302 GLU A C 1
ATOM 2233 O O . GLU A 1 302 ? 11.340 -6.833 -50.002 1.00 31.29 302 GLU A O 1
ATOM 2239 N N . ILE A 1 303 ? 13.042 -6.676 -51.468 1.00 31.04 303 ILE A N 1
ATOM 2240 C CA . ILE A 1 303 ? 13.987 -6.138 -50.493 1.00 32.16 303 ILE A CA 1
ATOM 2241 C C . ILE A 1 303 ? 13.632 -4.719 -50.035 1.00 36.15 303 ILE A C 1
ATOM 2242 O O . ILE A 1 303 ? 13.826 -4.377 -48.866 1.00 32.84 303 ILE A O 1
ATOM 2247 N N . THR A 1 304 ? 13.110 -3.899 -50.945 1.00 35.67 304 THR A N 1
ATOM 2248 C CA . THR A 1 304 ? 12.656 -2.559 -50.581 1.00 30.17 304 THR A CA 1
ATOM 2249 C C . THR A 1 304 ? 11.572 -2.633 -49.512 1.00 33.78 304 THR A C 1
ATOM 2250 O O . THR A 1 304 ? 11.615 -1.908 -48.514 1.00 32.11 304 THR A O 1
ATOM 2254 N N . HIS A 1 305 ? 10.609 -3.522 -49.732 1.00 27.79 305 HIS A N 1
ATOM 2255 C CA . HIS A 1 305 ? 9.490 -3.698 -48.817 1.00 32.63 305 HIS A CA 1
ATOM 2256 C C . HIS A 1 305 ? 9.933 -4.214 -47.450 1.00 29.96 305 HIS A C 1
ATOM 2257 O O . HIS A 1 305 ? 9.330 -3.872 -46.435 1.00 30.83 305 HIS A O 1
ATOM 2264 N N . ILE A 1 306 ? 10.978 -5.037 -47.426 1.00 28.56 306 ILE A N 1
ATOM 2265 C CA . ILE A 1 306 ? 11.535 -5.509 -46.164 1.00 29.41 306 ILE A CA 1
ATOM 2266 C C . ILE A 1 306 ? 12.015 -4.323 -45.329 1.00 34.33 306 ILE A C 1
ATOM 2267 O O . ILE A 1 306 ? 11.622 -4.168 -44.173 1.00 32.82 306 ILE A O 1
ATOM 2272 N N . ARG A 1 307 ? 12.850 -3.479 -45.929 1.00 35.92 307 ARG A N 1
ATOM 2273 C CA . ARG A 1 307 ? 13.383 -2.313 -45.236 1.00 36.09 307 ARG A CA 1
ATOM 2274 C C . ARG A 1 307 ? 12.265 -1.376 -44.781 1.00 34.23 307 ARG A C 1
ATOM 2275 O O . ARG A 1 307 ? 12.285 -0.886 -43.650 1.00 27.30 307 ARG A O 1
ATOM 2283 N N . GLN A 1 308 ? 11.284 -1.150 -45.649 1.00 27.31 308 GLN A N 1
ATOM 2284 C CA . GLN A 1 308 ? 10.146 -0.299 -45.310 1.00 28.07 308 GLN A CA 1
ATOM 2285 C C . GLN A 1 308 ? 9.326 -0.865 -44.141 1.00 28.18 308 GLN A C 1
ATOM 2286 O O . GLN A 1 308 ? 9.025 -0.151 -43.187 1.00 29.95 308 GLN A O 1
ATOM 2292 N N . LEU A 1 309 ? 8.980 -2.146 -44.215 1.00 28.17 309 LEU A N 1
ATOM 2293 C CA . LEU A 1 309 ? 8.152 -2.782 -43.189 1.00 25.50 309 LEU A CA 1
ATOM 2294 C C . LEU A 1 309 ? 8.828 -2.791 -41.817 1.00 32.38 309 LEU A C 1
ATOM 2295 O O . LEU A 1 309 ? 8.170 -2.604 -40.790 1.00 30.37 309 LEU A O 1
ATOM 2300 N N . VAL A 1 310 ? 10.140 -3.009 -41.800 1.00 29.07 310 VAL A N 1
ATOM 2301 C CA . VAL A 1 310 ? 10.886 -3.025 -40.549 1.00 29.22 310 VAL A CA 1
ATOM 2302 C C . VAL A 1 310 ? 10.898 -1.637 -39.909 1.00 32.02 310 VAL A C 1
ATOM 2303 O O . VAL A 1 310 ? 10.713 -1.499 -38.697 1.00 32.97 310 VAL A O 1
ATOM 2307 N N . ARG A 1 311 ? 11.099 -0.610 -40.727 1.00 34.15 311 ARG A N 1
ATOM 2308 C CA . ARG A 1 311 ? 11.095 0.759 -40.227 1.00 38.41 311 ARG A CA 1
ATOM 2309 C C . ARG A 1 311 ? 9.709 1.153 -39.723 1.00 33.44 311 ARG A C 1
ATOM 2310 O O . ARG A 1 311 ? 9.588 1.844 -38.712 1.00 28.78 311 ARG A O 1
ATOM 2318 N N . ILE A 1 312 ? 8.671 0.710 -40.426 1.00 30.71 312 ILE A N 1
ATOM 2319 C CA . ILE A 1 312 ? 7.297 0.908 -39.971 1.00 34.24 312 ILE A CA 1
ATOM 2320 C C . ILE A 1 312 ? 7.099 0.263 -38.602 1.00 33.15 312 ILE A C 1
ATOM 2321 O O . ILE A 1 312 ? 6.558 0.881 -37.687 1.00 32.18 312 ILE A O 1
ATOM 2326 N N . ALA A 1 313 ? 7.557 -0.978 -38.471 1.00 31.48 313 ALA A N 1
ATOM 2327 C CA . ALA A 1 313 ? 7.469 -1.707 -37.211 1.00 31.57 313 ALA A CA 1
ATOM 2328 C C . ALA A 1 313 ? 8.214 -0.990 -36.088 1.00 30.89 313 ALA A C 1
ATOM 2329 O O . ALA A 1 313 ? 7.721 -0.908 -34.963 1.00 26.40 313 ALA A O 1
ATOM 2331 N N . CYS A 1 314 ? 9.403 -0.480 -36.395 1.00 29.99 314 CYS A N 1
ATOM 2332 C CA . CYS A 1 314 ? 10.204 0.225 -35.400 1.00 30.01 314 CYS A CA 1
ATOM 2333 C C . CYS A 1 314 ? 9.540 1.530 -34.977 1.00 31.18 314 CYS A C 1
ATOM 2334 O O . CYS A 1 314 ? 9.589 1.903 -33.805 1.00 37.24 314 CYS A O 1
ATOM 2337 N N . GLN A 1 315 ? 8.923 2.220 -35.932 1.00 28.85 315 GLN A N 1
ATOM 2338 C CA . GLN A 1 315 ? 8.215 3.460 -35.636 1.00 33.96 315 GLN A CA 1
ATOM 2339 C C . GLN A 1 315 ? 7.068 3.219 -34.666 1.00 36.25 315 GLN A C 1
ATOM 2340 O O . GLN A 1 315 ? 6.893 3.971 -33.706 1.00 34.13 315 GLN A O 1
ATOM 2346 N N . PHE A 1 316 ? 6.289 2.172 -34.917 1.00 29.21 316 PHE A N 1
ATOM 2347 C CA . PHE A 1 316 ? 5.180 1.844 -34.034 1.00 31.86 316 PHE A CA 1
ATOM 2348 C C . PHE A 1 316 ? 5.677 1.545 -32.623 1.00 30.92 316 PHE A C 1
ATOM 2349 O O . PHE A 1 316 ? 5.167 2.099 -31.654 1.00 32.12 316 PHE A O 1
ATOM 2357 N N . VAL A 1 317 ? 6.675 0.671 -32.519 1.00 29.35 317 VAL A N 1
ATOM 2358 C CA . VAL A 1 317 ? 7.206 0.255 -31.226 1.00 30.24 317 VAL A CA 1
ATOM 2359 C C . VAL A 1 317 ? 7.691 1.439 -30.392 1.00 32.47 317 VAL A C 1
ATOM 2360 O O . VAL A 1 317 ? 7.338 1.565 -29.220 1.00 31.07 317 VAL A O 1
ATOM 2364 N N . LEU A 1 318 ? 8.488 2.311 -31.002 1.00 31.09 318 LEU A N 1
ATOM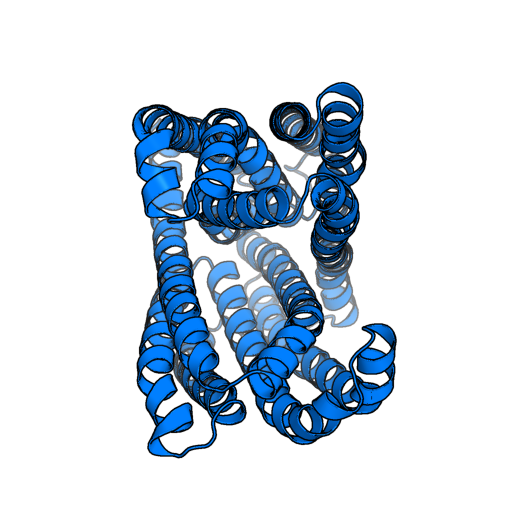 2365 C CA . LEU A 1 318 ? 8.988 3.497 -30.316 1.00 33.53 318 LEU A CA 1
ATOM 2366 C C . LEU A 1 318 ? 7.853 4.416 -29.871 1.00 37.58 318 LEU A C 1
ATOM 2367 O O . LEU A 1 318 ? 7.831 4.876 -28.731 1.00 34.68 318 LEU A O 1
ATOM 2372 N N . GLY A 1 319 ? 6.912 4.675 -30.772 1.00 33.98 319 GLY A N 1
ATOM 2373 C CA . GLY A 1 319 ? 5.789 5.541 -30.464 1.00 33.38 319 GLY A CA 1
ATOM 2374 C C . GLY A 1 319 ? 4.851 4.960 -29.420 1.00 33.55 319 GLY A C 1
ATOM 2375 O O . GLY A 1 319 ? 4.462 5.639 -28.472 1.00 33.23 319 GLY A O 1
ATOM 2376 N N . PHE A 1 320 ? 4.497 3.693 -29.597 1.00 31.52 320 PHE A N 1
ATOM 2377 C CA . PHE A 1 320 ? 3.540 3.015 -28.730 1.00 29.55 320 PHE A CA 1
ATOM 2378 C C . PHE A 1 320 ? 4.063 2.866 -27.298 1.00 31.85 320 PHE A C 1
ATOM 2379 O O . PHE A 1 320 ? 3.334 3.119 -26.336 1.00 27.28 320 PHE A O 1
ATOM 2387 N N . GLN A 1 321 ? 5.325 2.469 -27.155 1.00 28.08 321 GLN A N 1
ATOM 2388 C CA . GLN A 1 321 ? 5.912 2.320 -25.827 1.00 26.70 321 GLN A CA 1
ATOM 2389 C C . GLN A 1 321 ? 6.184 3.673 -25.160 1.00 24.97 321 GLN A C 1
ATOM 2390 O O . GLN A 1 321 ? 6.266 3.753 -23.938 1.00 23.69 321 GLN A O 1
ATOM 2396 N N . LEU A 1 322 ? 6.327 4.730 -25.956 1.00 30.33 322 LEU A N 1
ATOM 2397 C CA . LEU A 1 322 ? 6.479 6.072 -25.395 1.00 31.38 322 LEU A CA 1
ATOM 2398 C C . LEU A 1 322 ? 5.183 6.511 -24.720 1.00 35.35 322 LEU A C 1
ATOM 2399 O O . LEU A 1 322 ? 5.200 7.045 -23.609 1.00 32.94 322 LEU A O 1
ATOM 2404 N N . LEU A 1 323 ? 4.064 6.279 -25.400 1.00 29.90 323 LEU A N 1
ATOM 2405 C CA . LEU A 1 323 ? 2.749 6.592 -24.851 1.00 28.21 323 LEU A CA 1
ATOM 2406 C C . LEU A 1 323 ? 2.468 5.823 -23.564 1.00 32.44 323 LEU A C 1
ATOM 2407 O O . LEU A 1 323 ? 2.018 6.401 -22.574 1.00 32.20 323 LEU A O 1
ATOM 2412 N N . ILE A 1 324 ? 2.724 4.519 -23.595 1.00 28.12 324 ILE A N 1
ATOM 2413 C CA . ILE A 1 324 ? 2.549 3.667 -22.427 1.00 31.41 324 ILE A CA 1
ATOM 2414 C C . ILE A 1 324 ? 3.375 4.181 -21.248 1.00 32.20 324 ILE A C 1
ATOM 2415 O O . ILE A 1 324 ? 2.889 4.246 -20.119 1.00 29.62 324 ILE A O 1
ATOM 2420 N N . ALA A 1 325 ? 4.618 4.562 -21.527 1.00 28.71 325 ALA A N 1
ATOM 2421 C CA . ALA A 1 325 ? 5.503 5.112 -20.509 1.00 27.98 325 ALA A CA 1
ATOM 2422 C C . ALA A 1 325 ? 4.940 6.402 -19.917 1.00 31.70 325 ALA A C 1
ATOM 2423 O O . ALA A 1 325 ? 4.992 6.611 -18.705 1.00 26.92 325 ALA A O 1
ATOM 2425 N N . LEU A 1 326 ? 4.404 7.265 -20.775 1.00 28.96 326 LEU A N 1
ATOM 2426 C CA . LEU A 1 326 ? 3.827 8.528 -20.328 1.00 30.16 326 LEU A CA 1
ATOM 2427 C C . LEU A 1 326 ? 2.617 8.307 -19.428 1.00 32.47 326 LEU A C 1
ATOM 2428 O O . LEU A 1 326 ? 2.517 8.901 -18.353 1.00 28.20 326 LEU A O 1
ATOM 2433 N N . VAL A 1 327 ? 1.699 7.455 -19.873 1.00 30.61 327 VAL A N 1
ATOM 2434 C CA . VAL A 1 327 ? 0.516 7.122 -19.091 1.00 32.66 327 VAL A CA 1
ATOM 2435 C C . VAL A 1 327 ? 0.919 6.506 -17.748 1.00 35.38 327 VAL A C 1
ATOM 2436 O O . VAL A 1 327 ? 0.377 6.867 -16.702 1.00 34.09 327 VAL A O 1
ATOM 2440 N N . THR A 1 328 ? 1.886 5.592 -17.787 1.00 28.21 328 THR A N 1
ATOM 2441 C CA . THR A 1 328 ? 2.374 4.927 -16.584 1.00 29.94 328 THR A CA 1
ATOM 2442 C C . THR A 1 328 ? 3.054 5.913 -15.637 1.00 31.84 328 THR A C 1
ATOM 2443 O O . THR A 1 328 ? 2.906 5.821 -14.419 1.00 33.19 328 THR A O 1
ATOM 2447 N N . TYR A 1 329 ? 3.796 6.855 -16.210 1.00 29.59 329 TYR A N 1
ATOM 2448 C CA . TYR A 1 329 ? 4.500 7.884 -15.450 1.00 30.22 329 TYR A CA 1
ATOM 2449 C C . TYR A 1 329 ? 3.523 8.767 -14.683 1.00 35.01 329 TYR A C 1
ATOM 2450 O O . TYR A 1 329 ? 3.731 9.066 -13.502 1.00 28.59 329 TYR A O 1
ATOM 2459 N N . VAL A 1 330 ? 2.458 9.182 -15.362 1.00 30.01 330 VAL A N 1
ATOM 2460 C CA . VAL A 1 330 ? 1.451 10.034 -14.744 1.00 30.76 330 VAL A CA 1
ATOM 2461 C C . VAL A 1 330 ? 0.742 9.318 -13.595 1.00 33.92 330 VAL A C 1
ATOM 2462 O O . VAL A 1 330 ? 0.524 9.898 -12.534 1.00 34.08 330 VAL A O 1
ATOM 2466 N N . PHE A 1 331 ? 0.411 8.048 -13.802 1.00 33.06 331 PHE A N 1
ATOM 2467 C CA . PHE A 1 331 ? -0.417 7.319 -12.850 1.00 34.55 331 PHE A CA 1
ATOM 2468 C C . PHE A 1 331 ? 0.348 6.255 -12.059 1.00 34.60 331 PHE A C 1
ATOM 2469 O O . PHE A 1 331 ? -0.253 5.310 -11.550 1.00 37.92 331 PHE A O 1
ATOM 2477 N N . ALA A 1 332 ? 1.663 6.418 -11.943 1.00 30.23 332 ALA A N 1
ATOM 2478 C CA . ALA A 1 332 ? 2.514 5.418 -11.297 1.00 28.69 332 ALA A CA 1
ATOM 2479 C C . ALA A 1 332 ? 2.120 5.127 -9.849 1.00 30.54 332 ALA A C 1
ATOM 2480 O O . ALA A 1 332 ? 2.082 3.966 -9.437 1.00 29.13 332 ALA A O 1
ATOM 2482 N N . THR A 1 333 ? 1.832 6.173 -9.079 1.00 25.51 333 THR A N 1
ATOM 2483 C CA . THR A 1 333 ? 1.506 5.989 -7.667 1.00 29.94 333 THR A CA 1
ATOM 2484 C C . THR A 1 333 ? 0.204 5.195 -7.475 1.00 31.39 333 THR A C 1
ATOM 2485 O O . THR A 1 333 ? 0.217 4.173 -6.790 1.00 34.91 333 THR A O 1
ATOM 2489 N N . PRO A 1 334 ? -0.919 5.640 -8.079 1.00 33.08 334 PRO A N 1
ATOM 2490 C CA . PRO A 1 334 ? -2.112 4.809 -7.872 1.00 35.49 334 PRO A CA 1
ATOM 2491 C C . PRO A 1 334 ? -2.000 3.414 -8.493 1.00 34.34 334 PRO A C 1
ATOM 2492 O O . PRO A 1 334 ? -2.614 2.481 -7.980 1.00 37.10 334 PRO A O 1
ATOM 2496 N N . LEU A 1 335 ? -1.229 3.273 -9.566 1.00 30.12 335 LEU A N 1
ATOM 2497 C CA . LEU A 1 335 ? -1.015 1.959 -10.166 1.00 33.39 335 LEU A CA 1
ATOM 2498 C C . LEU A 1 335 ? -0.305 1.023 -9.189 1.00 33.42 335 LEU A C 1
ATOM 2499 O O . LEU A 1 335 ? -0.763 -0.094 -8.948 1.00 32.55 335 LEU A O 1
ATOM 2504 N N . ALA A 1 336 ? 0.802 1.491 -8.619 1.00 32.55 336 ALA A N 1
ATOM 2505 C CA . ALA A 1 336 ? 1.573 0.702 -7.663 1.00 34.50 336 ALA A CA 1
ATOM 2506 C C . ALA A 1 336 ? 0.726 0.289 -6.462 1.00 30.35 336 ALA A C 1
ATOM 2507 O O . ALA A 1 336 ? 0.831 -0.836 -5.976 1.00 30.06 336 ALA A O 1
ATOM 2509 N N . GLU A 1 337 ? -0.123 1.200 -5.998 1.00 32.01 337 GLU A N 1
ATOM 2510 C CA . GLU A 1 337 ? -0.966 0.939 -4.836 1.00 31.19 337 GLU A CA 1
ATOM 2511 C C . GLU A 1 337 ? -2.152 0.039 -5.166 1.00 28.50 337 GLU A C 1
ATOM 2512 O O . GLU A 1 337 ? -2.797 -0.499 -4.271 1.00 42.43 337 GLU A O 1
ATOM 2518 N N . LEU A 1 338 ? -2.439 -0.121 -6.452 1.00 33.57 338 LEU A N 1
ATOM 2519 C CA . LEU A 1 338 ? -3.468 -1.059 -6.882 1.00 38.18 338 LEU A CA 1
ATOM 2520 C C . LEU A 1 338 ? -2.887 -2.463 -7.011 1.00 40.33 338 LEU A C 1
ATOM 2521 O O . LEU A 1 338 ? -3.588 -3.459 -6.832 1.00 37.17 338 LEU A O 1
ATOM 2526 N N . MET A 1 339 ? -1.597 -2.534 -7.322 1.00 38.99 339 MET A N 1
ATOM 2527 C CA . MET A 1 339 ? -0.938 -3.812 -7.554 1.00 32.53 339 MET A CA 1
ATOM 2528 C C . MET A 1 339 ? -0.557 -4.519 -6.249 1.00 34.06 339 MET A C 1
ATOM 2529 O O . MET A 1 339 ? -0.364 -5.731 -6.233 1.00 39.74 339 MET A O 1
ATOM 2534 N N . THR A 1 340 ? -0.453 -3.763 -5.160 1.00 34.46 340 THR A N 1
ATOM 2535 C CA . THR A 1 340 ? -0.142 -4.353 -3.857 1.00 36.21 340 THR A CA 1
ATOM 2536 C C . THR A 1 340 ? -0.564 -3.449 -2.704 1.00 35.45 340 THR A C 1
ATOM 2537 O O . THR A 1 340 ? -0.577 -2.224 -2.834 1.00 37.45 340 THR A O 1
ATOM 2541 N N . SER A 1 341 ? -0.905 -4.061 -1.574 1.00 40.51 341 SER A N 1
ATOM 2542 C CA . SER A 1 341 ? -1.343 -3.313 -0.401 1.00 41.03 341 SER A CA 1
ATOM 2543 C C . SER A 1 341 ? -0.217 -3.126 0.618 1.00 39.05 341 SER A C 1
ATOM 2544 O O . SER A 1 341 ? -0.384 -2.415 1.609 1.00 38.66 341 SER A O 1
ATOM 2547 N N . GLU A 1 342 ? 0.924 -3.764 0.373 1.00 38.09 342 GLU A N 1
ATOM 2548 C CA . GLU A 1 342 ? 2.110 -3.547 1.199 1.00 41.31 342 GLU A CA 1
ATOM 2549 C C . GLU A 1 342 ? 2.825 -2.268 0.772 1.00 32.39 342 GLU A C 1
ATOM 2550 O O . GLU A 1 342 ? 3.352 -2.181 -0.342 1.00 35.96 342 GLU A O 1
ATOM 2556 N N . THR A 1 343 ? 2.842 -1.283 1.665 1.00 30.75 343 THR A N 1
ATOM 2557 C CA . THR A 1 343 ? 3.371 0.045 1.366 1.00 33.82 343 THR A CA 1
ATOM 2558 C C . THR A 1 343 ? 4.847 0.030 0.976 1.00 37.83 343 THR A C 1
ATOM 2559 O O . THR A 1 343 ? 5.257 0.727 0.044 1.00 38.20 343 THR A O 1
ATOM 2563 N N . GLU A 1 344 ? 5.638 -0.762 1.694 1.00 30.21 344 GLU A N 1
ATOM 2564 C CA . GLU A 1 344 ? 7.061 -0.883 1.411 1.00 35.71 344 GLU A CA 1
ATOM 2565 C C . GLU A 1 344 ? 7.285 -1.379 -0.017 1.00 37.93 344 GLU A C 1
ATOM 2566 O O . GLU A 1 344 ? 8.183 -0.908 -0.714 1.00 37.52 344 GLU A O 1
ATOM 2572 N N . VAL A 1 345 ? 6.456 -2.324 -0.451 1.00 35.35 345 VAL A N 1
ATOM 2573 C CA . VAL A 1 345 ? 6.563 -2.853 -1.800 1.00 34.06 345 VAL A CA 1
ATOM 2574 C C . VAL A 1 345 ? 6.077 -1.833 -2.827 1.00 33.38 345 VAL A C 1
ATOM 2575 O O . VAL A 1 345 ? 6.718 -1.627 -3.858 1.00 26.25 345 VAL A O 1
ATOM 2579 N N . SER A 1 346 ? 4.951 -1.188 -2.534 1.00 29.87 346 SER A N 1
ATOM 2580 C CA . SER A 1 346 ? 4.350 -0.243 -3.471 1.00 31.57 346 SER A CA 1
ATOM 2581 C C . SER A 1 346 ? 5.210 1.006 -3.663 1.00 31.64 346 SER A C 1
ATOM 2582 O O . SER A 1 346 ? 5.194 1.613 -4.732 1.00 34.70 346 SER A O 1
ATOM 2585 N N . GLN A 1 347 ? 5.960 1.387 -2.633 1.00 25.31 347 GLN A N 1
ATOM 2586 C CA . GLN A 1 347 ? 6.853 2.537 -2.737 1.00 25.43 347 GLN A CA 1
ATOM 2587 C C . GLN A 1 347 ? 8.011 2.258 -3.696 1.00 29.95 347 GLN A C 1
ATOM 2588 O O . GLN A 1 347 ? 8.400 3.120 -4.485 1.00 29.01 347 GLN A O 1
ATOM 2594 N N . ILE A 1 348 ? 8.560 1.050 -3.620 1.00 28.36 348 ILE A N 1
ATOM 2595 C CA . ILE A 1 348 ? 9.659 0.655 -4.493 1.00 28.07 348 ILE A CA 1
ATOM 2596 C C . ILE A 1 348 ? 9.151 0.409 -5.912 1.00 29.36 348 ILE A C 1
ATOM 2597 O O . ILE A 1 348 ? 9.823 0.737 -6.891 1.00 28.28 348 ILE A O 1
ATOM 2602 N N . LEU A 1 349 ? 7.952 -0.156 -6.016 1.00 24.82 349 LEU A N 1
ATOM 2603 C CA . LEU A 1 349 ? 7.320 -0.382 -7.310 1.00 25.48 349 LEU A CA 1
ATOM 2604 C C . LEU A 1 349 ? 6.987 0.944 -7.994 1.00 28.65 349 LEU A C 1
ATOM 2605 O O . LEU A 1 349 ? 7.124 1.073 -9.210 1.00 32.95 349 LEU A O 1
ATOM 2610 N N . ASN A 1 350 ? 6.553 1.924 -7.204 1.00 29.44 350 ASN A N 1
ATOM 2611 C CA . ASN A 1 350 ? 6.290 3.275 -7.702 1.00 29.36 350 ASN A CA 1
ATOM 2612 C C . ASN A 1 350 ? 7.520 3.840 -8.412 1.00 31.07 350 ASN A C 1
ATOM 2613 O O . ASN A 1 350 ? 7.410 4.480 -9.460 1.00 30.11 350 ASN A O 1
ATOM 2618 N N . LEU A 1 351 ? 8.693 3.586 -7.838 1.00 27.92 351 LEU A N 1
ATOM 2619 C CA . LEU A 1 351 ? 9.948 4.033 -8.428 1.00 30.83 351 LEU A CA 1
ATOM 2620 C C . LEU A 1 351 ? 10.239 3.309 -9.739 1.00 32.50 351 LEU A C 1
ATOM 2621 O O . LEU A 1 351 ? 10.700 3.915 -10.703 1.00 31.69 351 LEU A O 1
ATOM 2626 N N . HIS A 1 352 ? 9.972 2.008 -9.766 1.00 32.26 352 HIS A N 1
ATOM 2627 C CA . HIS A 1 352 ? 10.202 1.210 -10.962 1.00 27.34 352 HIS A CA 1
ATOM 2628 C C . HIS A 1 352 ? 9.377 1.733 -12.133 1.00 26.59 352 HIS A C 1
ATOM 2629 O O . HIS A 1 352 ? 9.860 1.817 -13.260 1.00 29.57 352 HIS A O 1
ATOM 2636 N N . LEU A 1 353 ? 8.133 2.102 -11.847 1.00 24.82 353 LEU A N 1
ATOM 2637 C CA . LEU A 1 353 ? 7.178 2.486 -12.879 1.00 26.20 353 LEU A CA 1
ATOM 2638 C C . LEU A 1 353 ? 7.459 3.847 -13.519 1.00 25.99 353 LEU A C 1
ATOM 2639 O O . LEU A 1 353 ? 6.883 4.168 -14.559 1.00 26.42 353 LEU A O 1
ATOM 2644 N N . VAL A 1 354 ? 8.328 4.647 -12.903 1.00 25.52 354 VAL A N 1
ATOM 2645 C CA . VAL A 1 354 ? 8.662 5.959 -13.457 1.00 26.00 354 VAL A CA 1
ATOM 2646 C C . VAL A 1 354 ? 10.042 5.970 -14.103 1.00 26.73 354 VAL A C 1
ATOM 2647 O O . VAL A 1 354 ? 10.408 6.929 -14.780 1.00 30.96 354 VAL A O 1
ATOM 2651 N N . ILE A 1 355 ? 10.805 4.904 -13.893 1.00 31.96 355 ILE A N 1
ATOM 2652 C CA . ILE A 1 355 ? 12.166 4.839 -14.411 1.00 31.66 355 ILE A CA 1
ATOM 2653 C C . ILE A 1 355 ? 12.294 3.899 -15.608 1.00 30.81 355 ILE A C 1
ATOM 2654 O O . ILE A 1 355 ? 12.801 4.290 -16.658 1.00 31.08 355 ILE A O 1
ATOM 2659 N N . VAL A 1 356 ? 11.828 2.665 -15.446 1.00 29.02 356 VAL A N 1
ATOM 2660 C CA . VAL A 1 356 ? 12.042 1.623 -16.452 1.00 30.40 356 VAL A CA 1
ATOM 2661 C C . VAL A 1 356 ? 11.165 1.695 -17.725 1.00 31.54 356 VAL A C 1
ATOM 2662 O O . VAL A 1 356 ? 11.685 1.486 -18.822 1.00 32.89 356 VAL A O 1
ATOM 2666 N N . PRO A 1 357 ? 9.848 1.980 -17.596 1.00 31.44 357 PRO A N 1
ATOM 2667 C CA . PRO A 1 357 ? 8.985 1.912 -18.789 1.00 27.06 357 PRO A CA 1
ATOM 2668 C C . PRO A 1 357 ? 9.430 2.749 -19.991 1.00 29.76 357 PRO A C 1
ATOM 2669 O O . PRO A 1 357 ? 9.148 2.364 -21.127 1.00 24.57 357 PRO A O 1
ATOM 2673 N N . ILE A 1 358 ? 10.110 3.864 -19.753 1.00 28.17 358 ILE A N 1
ATOM 2674 C CA . ILE A 1 358 ? 10.538 4.731 -20.845 1.00 27.15 358 ILE A CA 1
ATOM 2675 C C . ILE A 1 358 ? 11.619 4.052 -21.693 1.00 27.21 358 ILE A C 1
ATOM 2676 O O . ILE A 1 358 ? 11.911 4.477 -22.807 1.00 30.75 358 ILE A O 1
ATOM 2681 N N . SER A 1 359 ? 12.192 2.976 -21.168 1.00 30.94 359 SER A N 1
ATOM 2682 C CA . SER A 1 359 ? 13.241 2.248 -21.873 1.00 34.31 359 SER A CA 1
ATOM 2683 C C . SER A 1 359 ? 12.694 1.051 -22.646 1.00 29.50 359 SER A C 1
ATOM 2684 O O . SER A 1 359 ? 13.439 0.379 -23.357 1.00 27.99 359 SER A O 1
ATOM 2687 N N . LEU A 1 360 ? 11.398 0.786 -22.506 1.00 25.26 360 LEU A N 1
ATOM 2688 C CA . LEU A 1 360 ? 10.804 -0.411 -23.099 1.00 31.15 360 LEU A CA 1
ATOM 2689 C C . LEU A 1 360 ? 10.644 -0.288 -24.619 1.00 31.07 360 LEU A C 1
ATOM 2690 O O . LEU A 1 360 ? 10.501 -1.291 -25.317 1.00 33.60 360 LEU A O 1
ATOM 2695 N N . GLY A 1 361 ? 10.676 0.938 -25.127 1.00 26.61 361 GLY A N 1
ATOM 2696 C CA . GLY A 1 361 ? 10.675 1.157 -26.561 1.00 21.84 361 GLY A CA 1
ATOM 2697 C C . GLY A 1 361 ? 11.963 0.636 -27.163 1.00 31.42 361 GLY A C 1
ATOM 2698 O O . GLY A 1 361 ? 11.953 -0.066 -28.178 1.00 28.76 361 GLY A O 1
ATOM 2699 N N . ALA A 1 362 ? 13.077 0.974 -26.521 1.00 26.79 362 ALA A N 1
ATOM 2700 C CA . ALA A 1 362 ? 14.391 0.523 -26.958 1.00 24.14 362 ALA A CA 1
ATOM 2701 C C . ALA A 1 362 ? 14.544 -0.990 -26.792 1.00 28.33 362 ALA A C 1
ATOM 2702 O O . ALA A 1 362 ? 15.171 -1.648 -27.619 1.00 27.49 362 ALA A O 1
ATOM 2704 N N . LEU A 1 363 ? 13.979 -1.538 -25.719 1.00 28.38 363 LEU A N 1
ATOM 2705 C CA . LEU A 1 363 ? 14.023 -2.979 -25.500 1.00 27.32 363 LEU A CA 1
ATOM 2706 C C . LEU A 1 363 ? 13.186 -3.686 -26.557 1.00 26.71 363 LEU A C 1
ATOM 2707 O O . LEU A 1 363 ? 13.573 -4.737 -27.071 1.00 25.69 363 LEU A O 1
ATOM 2712 N N . GLY A 1 364 ? 12.036 -3.099 -26.874 1.00 20.94 364 GLY A N 1
ATOM 2713 C CA . GLY A 1 364 ? 11.179 -3.607 -27.928 1.00 20.83 364 GLY A CA 1
ATOM 2714 C C . GLY A 1 364 ? 11.888 -3.656 -29.271 1.00 24.33 364 GLY A C 1
ATOM 2715 O O . GLY A 1 364 ? 11.681 -4.588 -30.048 1.00 26.29 364 GLY A O 1
ATOM 2716 N N . ILE A 1 365 ? 12.721 -2.653 -29.544 1.00 24.52 365 ILE A N 1
ATOM 2717 C CA . ILE A 1 365 ? 13.517 -2.627 -30.769 1.00 29.06 365 ILE A CA 1
ATOM 2718 C C . ILE A 1 365 ? 14.474 -3.815 -30.799 1.00 34.71 365 ILE A C 1
ATOM 2719 O O . ILE A 1 365 ? 14.626 -4.483 -31.825 1.00 32.08 365 ILE A O 1
ATOM 2724 N N . CYS A 1 366 ? 15.105 -4.073 -29.658 1.00 33.96 366 CYS A N 1
ATOM 2725 C CA . CYS A 1 366 ? 16.027 -5.192 -29.513 1.00 28.27 366 CYS A CA 1
ATOM 2726 C C . CYS A 1 366 ? 15.319 -6.521 -29.771 1.00 29.61 366 CYS A C 1
ATOM 2727 O O . CYS A 1 366 ? 15.848 -7.391 -30.468 1.00 30.28 366 CYS A O 1
ATOM 2730 N N . MET A 1 367 ? 14.123 -6.666 -29.209 1.00 24.15 367 MET A N 1
ATOM 2731 C CA . MET A 1 367 ? 13.295 -7.843 -29.449 1.00 27.35 367 MET A CA 1
ATOM 2732 C C . MET A 1 367 ? 12.953 -7.971 -30.928 1.00 30.19 367 MET A C 1
ATOM 2733 O O . MET A 1 367 ? 12.972 -9.063 -31.492 1.00 28.40 367 MET A O 1
ATOM 2738 N N . LEU A 1 368 ? 12.639 -6.838 -31.544 1.00 27.95 368 LEU A N 1
ATOM 2739 C CA . LEU A 1 368 ? 12.242 -6.790 -32.944 1.00 31.22 368 LEU A CA 1
ATOM 2740 C C . LEU A 1 368 ? 13.394 -7.199 -33.853 1.00 29.00 368 LEU A C 1
ATOM 2741 O O . LEU A 1 368 ? 13.219 -7.984 -34.783 1.00 28.83 368 LEU A O 1
ATOM 2746 N N . MET A 1 369 ? 14.576 -6.665 -33.566 1.00 26.88 369 MET A N 1
ATOM 2747 C CA . MET A 1 369 ? 15.753 -6.928 -34.380 1.00 28.58 369 MET A CA 1
ATOM 2748 C C . MET A 1 369 ? 16.172 -8.398 -34.318 1.00 30.63 369 MET A C 1
ATOM 2749 O O . MET A 1 369 ? 16.647 -8.947 -35.314 1.00 24.43 369 MET A O 1
ATOM 2754 N N . VAL A 1 370 ? 15.990 -9.030 -33.159 1.00 24.08 370 VAL A N 1
ATOM 2755 C CA . VAL A 1 370 ? 16.280 -10.455 -33.016 1.00 23.78 370 VAL A CA 1
ATOM 2756 C C . VAL A 1 370 ? 15.394 -11.277 -33.947 1.00 28.92 370 VAL A C 1
ATOM 2757 O O . VAL A 1 370 ? 15.883 -12.124 -34.695 1.00 29.45 370 VAL A O 1
ATOM 2761 N N . SER A 1 371 ? 14.092 -11.012 -33.904 1.00 27.45 371 SER A N 1
ATOM 2762 C CA . SER A 1 371 ? 13.135 -11.747 -34.722 1.00 26.57 371 SER A CA 1
ATOM 2763 C C . SER A 1 371 ? 13.336 -11.476 -36.212 1.00 23.42 371 SER A C 1
ATOM 2764 O O . SER A 1 371 ? 13.128 -12.360 -37.040 1.00 32.53 371 SER A O 1
ATOM 2767 N N . VAL A 1 372 ? 13.741 -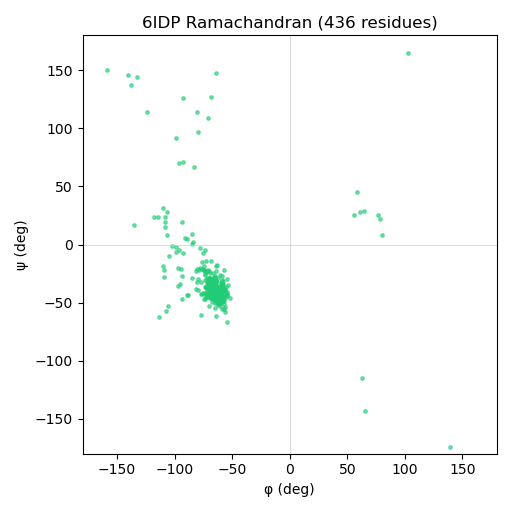10.254 -36.547 1.00 23.93 372 VAL A N 1
ATOM 2768 C CA . VAL A 1 372 ? 13.990 -9.882 -37.936 1.00 23.35 372 VAL A CA 1
ATOM 2769 C C . VAL A 1 372 ? 15.247 -10.574 -38.466 1.00 27.42 372 VAL A C 1
ATOM 2770 O O . VAL A 1 372 ? 15.257 -11.086 -39.587 1.00 26.64 372 VAL A O 1
ATOM 2774 N N . ALA A 1 373 ? 16.296 -10.598 -37.649 1.00 25.03 373 ALA A N 1
ATOM 2775 C CA . ALA A 1 373 ? 17.536 -11.284 -38.003 1.00 24.09 373 ALA A CA 1
ATOM 2776 C C . ALA A 1 373 ? 17.293 -12.767 -38.293 1.00 29.62 373 ALA A C 1
ATOM 2777 O O . ALA A 1 373 ? 17.775 -13.295 -39.298 1.00 27.52 373 ALA A O 1
ATOM 2779 N N . ASN A 1 374 ? 16.551 -13.433 -37.408 1.00 23.00 374 ASN A N 1
ATOM 2780 C CA . ASN A 1 374 ? 16.187 -14.832 -37.615 1.00 32.66 374 ASN A CA 1
ATOM 2781 C C . ASN A 1 374 ? 15.383 -15.027 -38.901 1.00 33.51 374 ASN A C 1
ATOM 2782 O O . ASN A 1 374 ? 15.603 -15.988 -39.641 1.00 31.24 374 ASN A O 1
ATOM 2787 N N . ALA A 1 375 ? 14.451 -14.112 -39.154 1.00 31.43 375 ALA A N 1
ATOM 2788 C CA . ALA A 1 375 ? 13.587 -14.189 -40.330 1.00 30.36 375 ALA A CA 1
ATOM 2789 C C . ALA A 1 375 ? 14.385 -14.107 -41.630 1.00 29.75 375 ALA A C 1
ATOM 2790 O O . ALA A 1 375 ? 13.973 -14.651 -42.654 1.00 33.20 375 ALA A O 1
ATOM 2792 N N . LEU A 1 376 ? 15.525 -13.423 -41.578 1.00 32.09 376 LEU A N 1
ATOM 2793 C CA . LEU A 1 376 ? 16.407 -13.289 -42.733 1.00 34.55 376 LEU A CA 1
ATOM 2794 C C . LEU A 1 376 ? 17.433 -14.418 -42.803 1.00 29.77 376 LEU A C 1
ATOM 2795 O O . LEU A 1 376 ? 18.317 -14.407 -43.654 1.00 32.39 376 LEU A O 1
ATOM 2800 N N . GLY A 1 377 ? 17.324 -15.383 -41.898 1.00 31.92 377 GLY A N 1
ATOM 2801 C CA . GLY A 1 377 ? 18.242 -16.508 -41.882 1.00 26.16 377 GLY A CA 1
ATOM 2802 C C . GLY A 1 377 ? 19.575 -16.189 -41.228 1.00 33.33 377 GLY A C 1
ATOM 2803 O O . GLY A 1 377 ? 20.509 -16.989 -41.278 1.00 30.49 377 GLY A O 1
ATOM 2804 N N . LYS A 1 378 ? 19.663 -15.013 -40.614 1.00 32.41 378 LYS A N 1
ATOM 2805 C CA . LYS A 1 378 ? 20.869 -14.609 -39.899 1.00 32.61 378 LYS A CA 1
ATOM 2806 C C . LYS A 1 378 ? 20.729 -14.918 -38.412 1.00 31.23 378 LYS A C 1
ATOM 2807 O O . LYS A 1 378 ? 20.603 -14.016 -37.585 1.00 29.90 378 LYS A O 1
ATOM 2813 N N . SER A 1 379 ? 20.754 -16.206 -38.084 1.00 28.75 379 SER A N 1
ATOM 2814 C CA . SER A 1 379 ? 20.469 -16.658 -36.726 1.00 28.38 379 SER A CA 1
ATOM 2815 C C . SER A 1 379 ? 21.603 -16.361 -35.749 1.00 26.30 379 SER A C 1
ATOM 2816 O O . SER A 1 379 ? 21.374 -16.227 -34.551 1.00 31.13 379 SER A O 1
ATOM 2819 N N . TYR A 1 380 ? 22.824 -16.260 -36.262 1.00 27.08 380 TYR A N 1
ATOM 2820 C CA . TYR A 1 380 ? 23.970 -15.970 -35.408 1.00 31.56 380 TYR A CA 1
ATOM 2821 C C . TYR A 1 380 ? 24.062 -14.482 -35.089 1.00 31.60 380 TYR A C 1
ATOM 2822 O O . TYR A 1 380 ? 24.557 -14.101 -34.028 1.00 33.28 380 TYR A O 1
ATOM 2831 N N . VAL A 1 381 ? 23.582 -13.646 -36.003 1.00 26.88 381 VAL A N 1
ATOM 2832 C CA . VAL A 1 381 ? 23.433 -12.225 -35.715 1.00 27.29 381 VAL A CA 1
ATOM 2833 C C . VAL A 1 381 ? 22.365 -12.039 -34.638 1.00 25.70 381 VAL A C 1
ATOM 2834 O O . VAL A 1 381 ? 22.509 -11.207 -33.740 1.00 25.84 381 VAL A O 1
ATOM 2838 N N . ALA A 1 382 ? 21.303 -12.837 -34.724 1.00 25.02 382 ALA A N 1
ATOM 2839 C CA . ALA A 1 382 ? 20.216 -12.782 -33.754 1.00 27.51 382 ALA A CA 1
ATOM 2840 C C . ALA A 1 382 ? 20.691 -13.205 -32.365 1.00 35.34 382 ALA A C 1
ATOM 2841 O O . ALA A 1 382 ? 20.323 -12.594 -31.363 1.00 38.45 382 ALA A O 1
ATOM 2843 N N . LEU A 1 383 ? 21.511 -14.253 -32.319 1.00 35.64 383 LEU A N 1
ATOM 2844 C CA . LEU A 1 383 ? 22.085 -14.739 -31.069 1.00 27.56 383 LEU A CA 1
ATOM 2845 C C . LEU A 1 383 ? 23.042 -13.716 -30.465 1.00 35.44 383 LEU A C 1
ATOM 2846 O O . LEU A 1 383 ? 23.081 -13.533 -29.246 1.00 36.16 383 LEU A O 1
ATOM 2851 N N . THR A 1 384 ? 23.813 -13.054 -31.324 1.00 32.77 384 THR A N 1
ATOM 2852 C CA . THR A 1 384 ? 24.755 -12.031 -30.883 1.00 37.22 384 THR A CA 1
ATOM 2853 C C . THR A 1 384 ? 24.033 -10.868 -30.211 1.00 28.12 384 THR A C 1
ATOM 2854 O O . THR A 1 384 ? 24.455 -10.388 -29.159 1.00 33.56 384 THR A O 1
ATOM 2858 N N . ILE A 1 385 ? 22.941 -10.423 -30.823 1.00 32.38 385 ILE A N 1
ATOM 2859 C CA . ILE A 1 385 ? 22.166 -9.311 -30.289 1.00 30.98 385 ILE A CA 1
ATOM 2860 C C . ILE A 1 385 ? 21.595 -9.667 -28.917 1.00 33.64 385 ILE A C 1
ATOM 2861 O O . ILE A 1 385 ? 21.694 -8.879 -27.973 1.00 34.10 385 ILE A O 1
ATOM 2866 N N . SER A 1 386 ? 21.020 -10.863 -28.813 1.00 31.35 386 SER A N 1
ATOM 2867 C CA . SER A 1 386 ? 20.491 -11.377 -27.550 1.00 31.06 386 SER A CA 1
ATOM 2868 C C . SER A 1 386 ? 21.563 -11.493 -26.468 1.00 34.15 386 SER A C 1
ATOM 2869 O O . SER A 1 386 ? 21.334 -11.121 -25.318 1.00 39.22 386 SER A O 1
ATOM 2872 N N . ALA A 1 387 ? 22.727 -12.021 -26.834 1.00 31.12 387 ALA A N 1
ATOM 2873 C CA . ALA A 1 387 ? 23.811 -12.201 -25.874 1.00 37.66 387 ALA A CA 1
ATOM 2874 C C . ALA A 1 387 ? 24.382 -10.864 -25.406 1.00 39.93 387 ALA A C 1
ATOM 2875 O O . ALA A 1 387 ? 24.635 -10.675 -24.214 1.00 33.12 387 ALA A O 1
ATOM 2877 N N . LEU A 1 388 ? 24.590 -9.946 -26.348 1.00 36.54 388 LEU A N 1
ATOM 2878 C CA . LEU A 1 388 ? 25.107 -8.616 -26.032 1.00 39.61 388 LEU A CA 1
ATOM 2879 C C . LEU A 1 388 ? 24.173 -7.870 -25.090 1.00 38.44 388 LEU A C 1
ATOM 2880 O O . LEU A 1 388 ? 24.616 -7.243 -24.129 1.00 39.32 388 LEU A O 1
ATOM 2885 N N . ARG A 1 389 ? 22.878 -7.945 -25.382 1.00 34.94 389 ARG A N 1
ATOM 2886 C CA . ARG A 1 389 ? 21.852 -7.317 -24.562 1.00 34.32 389 ARG A CA 1
ATOM 2887 C C . ARG A 1 389 ? 21.973 -7.773 -23.113 1.00 42.64 389 ARG A C 1
ATOM 2888 O O . ARG A 1 389 ? 21.876 -6.969 -22.189 1.00 36.52 389 ARG A O 1
ATOM 2896 N N . LEU A 1 390 ? 22.207 -9.066 -22.929 1.00 41.19 390 LEU A N 1
ATOM 2897 C CA . LEU A 1 390 ? 22.247 -9.654 -21.601 1.00 40.11 390 LEU A CA 1
ATOM 2898 C C . LEU A 1 390 ? 23.530 -9.369 -20.838 1.00 38.48 390 LEU A C 1
ATOM 2899 O O . LEU A 1 390 ? 23.513 -8.763 -19.768 1.00 44.57 390 LEU A O 1
ATOM 2904 N N . PHE A 1 391 ? 24.644 -9.824 -21.395 1.00 40.54 391 PHE A N 1
ATOM 2905 C CA . PHE A 1 391 ? 25.889 -9.894 -20.643 1.00 45.17 391 PHE A CA 1
ATOM 2906 C C . PHE A 1 391 ? 26.782 -8.671 -20.816 1.00 44.63 391 PHE A C 1
ATOM 2907 O O . PHE A 1 391 ? 27.648 -8.415 -19.982 1.00 36.90 391 PHE A O 1
ATOM 2915 N N . ALA A 1 392 ? 26.574 -7.919 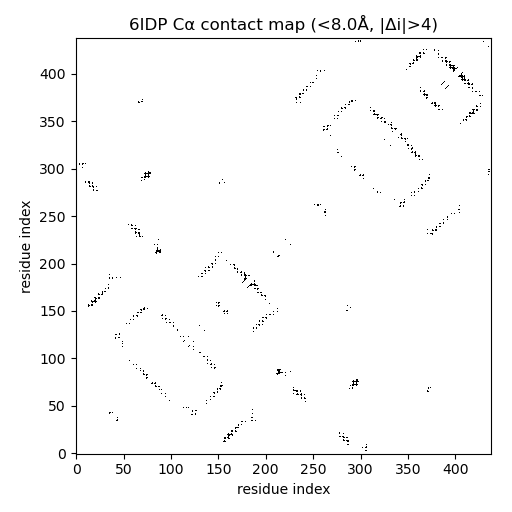-21.892 1.00 41.11 392 ALA A N 1
ATOM 2916 C CA . ALA A 1 392 ? 27.390 -6.735 -22.147 1.00 41.81 392 ALA A CA 1
ATOM 2917 C C . ALA A 1 392 ? 26.728 -5.460 -21.625 1.00 43.07 392 ALA A C 1
ATOM 2918 O O . ALA A 1 392 ? 27.410 -4.540 -21.169 1.00 40.00 392 ALA A O 1
ATOM 2920 N N . PHE A 1 393 ? 25.400 -5.414 -21.684 1.00 40.51 393 PHE A N 1
ATOM 2921 C CA . PHE A 1 393 ? 24.666 -4.184 -21.398 1.00 43.01 393 PHE A CA 1
ATOM 2922 C C . PHE A 1 393 ? 23.797 -4.253 -20.140 1.00 41.85 393 PHE A C 1
ATOM 2923 O O . PHE A 1 393 ? 24.014 -3.498 -19.193 1.00 44.42 393 PHE A O 1
ATOM 2931 N N . TYR A 1 394 ? 22.815 -5.150 -20.138 1.00 33.87 394 TYR A N 1
ATOM 2932 C CA . TYR A 1 394 ? 21.810 -5.192 -19.078 1.00 37.44 394 TYR A CA 1
ATOM 2933 C C . TYR A 1 394 ? 22.391 -5.523 -17.704 1.00 36.99 394 TYR A C 1
ATOM 2934 O O . TYR A 1 394 ? 22.295 -4.722 -16.775 1.00 36.41 394 TYR A O 1
ATOM 2943 N N . LEU A 1 395 ? 22.981 -6.707 -17.578 1.00 34.30 395 LEU A N 1
ATOM 2944 C CA . LEU A 1 395 ? 23.513 -7.159 -16.296 1.00 37.93 395 LEU A CA 1
ATOM 2945 C C . LEU A 1 395 ? 24.654 -6.281 -15.757 1.00 42.90 395 LEU A C 1
ATOM 2946 O O . LEU A 1 395 ? 24.680 -6.000 -14.561 1.00 40.17 395 LEU A O 1
ATOM 2951 N N . PRO A 1 396 ? 25.600 -5.849 -16.619 1.00 42.84 396 PRO A N 1
ATOM 2952 C CA . PRO A 1 396 ? 26.615 -4.951 -16.052 1.00 41.92 396 PRO A CA 1
ATOM 2953 C C . PRO A 1 396 ? 26.033 -3.632 -15.545 1.00 41.55 396 PRO A C 1
ATOM 2954 O O . PRO A 1 396 ? 26.493 -3.125 -14.524 1.00 39.34 396 PRO A O 1
ATOM 2958 N N . CYS A 1 397 ? 25.038 -3.089 -16.241 1.00 39.78 397 CYS A N 1
ATOM 2959 C CA . CYS A 1 397 ? 24.427 -1.833 -15.816 1.00 40.12 397 CYS A CA 1
ATOM 2960 C C . CYS A 1 397 ? 23.611 -2.015 -14.536 1.00 40.72 397 CYS A C 1
ATOM 2961 O O . CYS A 1 397 ? 23.595 -1.135 -13.678 1.00 36.78 397 CYS A O 1
ATOM 2964 N N . LEU A 1 398 ? 22.943 -3.159 -14.411 1.00 38.71 398 LEU A N 1
ATOM 2965 C CA . LEU A 1 398 ? 22.228 -3.494 -13.184 1.00 34.24 398 LEU A CA 1
ATOM 2966 C C . LEU A 1 398 ? 23.175 -3.564 -11.995 1.00 37.88 398 LEU A C 1
ATOM 2967 O O . LEU A 1 398 ? 22.874 -3.044 -10.921 1.00 42.38 398 LEU A O 1
ATOM 2972 N N . TRP A 1 399 ? 24.317 -4.215 -12.193 1.00 32.64 399 TRP A N 1
ATOM 2973 C CA . TRP A 1 399 ? 25.271 -4.410 -11.114 1.00 38.97 399 TRP A CA 1
ATOM 2974 C C . TRP A 1 399 ? 25.925 -3.096 -10.712 1.00 38.28 399 TRP A C 1
ATOM 2975 O O . TRP A 1 399 ? 26.145 -2.848 -9.530 1.00 37.50 399 TRP A O 1
ATOM 2986 N N . LEU A 1 400 ? 26.230 -2.257 -11.697 1.00 35.75 400 LEU A N 1
ATOM 2987 C CA . LEU A 1 400 ? 26.827 -0.953 -11.430 1.00 44.15 400 LEU A CA 1
ATOM 2988 C C . LEU A 1 400 ? 25.878 -0.051 -10.641 1.00 42.14 400 LEU A C 1
ATOM 2989 O O . LEU A 1 400 ? 26.283 0.600 -9.677 1.00 40.78 400 LEU A O 1
ATOM 2994 N N . GLY A 1 401 ? 24.613 -0.019 -11.050 1.00 41.51 401 GLY A N 1
ATOM 2995 C CA . GLY A 1 401 ? 23.625 0.803 -10.378 1.00 40.43 401 GLY A CA 1
ATOM 2996 C C . GLY A 1 401 ? 23.344 0.337 -8.963 1.00 39.68 401 GLY A C 1
ATOM 2997 O O . GLY A 1 401 ? 23.200 1.148 -8.048 1.00 33.87 401 GLY A O 1
ATOM 2998 N N . ALA A 1 402 ? 23.263 -0.977 -8.787 1.00 33.98 402 ALA A N 1
ATOM 2999 C CA . ALA A 1 402 ? 23.010 -1.560 -7.479 1.00 36.02 402 ALA A CA 1
ATOM 3000 C C . ALA A 1 402 ? 24.187 -1.317 -6.545 1.00 42.16 402 ALA A C 1
ATOM 3001 O O . ALA A 1 402 ? 24.006 -1.026 -5.363 1.00 43.12 402 ALA A O 1
ATOM 3003 N N . HIS A 1 403 ? 25.392 -1.431 -7.092 1.00 46.26 403 HIS A N 1
ATOM 3004 C CA . HIS A 1 403 ? 26.614 -1.284 -6.311 1.00 47.96 403 HIS A CA 1
ATOM 3005 C C . HIS A 1 403 ? 26.756 0.102 -5.700 1.00 47.11 403 HIS A C 1
ATOM 3006 O O . HIS A 1 403 ? 27.080 0.239 -4.520 1.00 50.95 403 HIS A O 1
ATOM 3013 N N . PHE A 1 404 ? 26.515 1.129 -6.507 1.00 48.18 404 PHE A N 1
ATOM 3014 C CA . PHE A 1 404 ? 26.730 2.500 -6.066 1.00 55.05 404 PHE A CA 1
ATOM 3015 C C . PHE A 1 404 ? 25.476 3.159 -5.496 1.00 52.51 404 PHE A C 1
ATOM 3016 O O . PHE A 1 404 ? 25.577 4.065 -4.672 1.00 48.88 404 PHE A O 1
ATOM 3024 N N . TYR A 1 405 ? 24.298 2.718 -5.927 1.00 46.62 405 TYR A N 1
ATOM 3025 C CA . TYR A 1 405 ? 23.075 3.416 -5.538 1.00 46.35 405 TYR A CA 1
ATOM 3026 C C . TYR A 1 405 ? 21.914 2.527 -5.094 1.00 45.31 405 TYR A C 1
ATOM 3027 O O . TYR A 1 405 ? 20.777 2.988 -5.039 1.00 46.81 405 TYR A O 1
ATOM 3036 N N . GLY A 1 406 ? 22.186 1.268 -4.772 1.00 37.50 406 GLY A N 1
ATOM 3037 C CA . GLY A 1 406 ? 21.148 0.406 -4.236 1.00 38.96 406 GLY A CA 1
ATOM 3038 C C . GLY A 1 406 ? 20.028 0.107 -5.215 1.00 35.36 406 GLY A C 1
ATOM 3039 O O . GLY A 1 406 ? 20.272 -0.038 -6.413 1.00 40.22 406 GLY A O 1
ATOM 3040 N N . ILE A 1 407 ? 18.796 0.020 -4.717 1.00 33.89 407 ILE A N 1
ATOM 3041 C CA . ILE A 1 407 ? 17.685 -0.426 -5.554 1.00 34.19 407 ILE A CA 1
ATOM 3042 C C . ILE A 1 407 ? 17.291 0.631 -6.588 1.00 32.12 407 ILE A C 1
ATOM 3043 O O . ILE A 1 407 ? 16.892 0.292 -7.700 1.00 29.28 407 ILE A O 1
ATOM 3048 N N . GLU A 1 408 ? 17.424 1.904 -6.230 1.00 31.75 408 GLU A N 1
ATOM 3049 C CA . GLU A 1 408 ? 17.094 2.982 -7.152 1.00 31.93 408 GLU A CA 1
ATOM 3050 C C . GLU A 1 408 ? 18.113 3.056 -8.285 1.00 35.56 408 GLU A C 1
ATOM 3051 O O . GLU A 1 408 ? 17.762 3.353 -9.425 1.00 36.97 408 GLU A O 1
ATOM 3057 N N . GLY A 1 409 ? 19.373 2.779 -7.965 1.00 33.42 409 GLY A N 1
ATOM 3058 C CA . GLY A 1 409 ? 20.424 2.773 -8.964 1.00 37.49 409 GLY A CA 1
ATOM 3059 C C . GLY A 1 409 ? 20.275 1.599 -9.908 1.00 39.98 409 GLY A C 1
ATOM 3060 O O . GLY A 1 409 ? 20.610 1.690 -11.088 1.00 37.49 409 GLY A O 1
ATOM 3061 N N . LEU A 1 410 ? 19.763 0.492 -9.382 1.00 36.52 410 LEU A N 1
ATOM 3062 C CA . LEU A 1 410 ? 19.527 -0.698 -10.186 1.00 29.81 410 LEU A CA 1
ATOM 3063 C C . LEU A 1 410 ? 18.465 -0.422 -11.253 1.00 31.98 410 LEU A C 1
ATOM 3064 O O . LEU A 1 410 ? 18.592 -0.874 -12.393 1.00 29.82 410 LEU A O 1
ATOM 3069 N N . PHE A 1 411 ? 17.423 0.320 -10.885 1.00 29.02 411 PHE A N 1
ATOM 3070 C CA . PHE A 1 411 ? 16.386 0.698 -11.841 1.00 30.46 411 PHE A CA 1
ATOM 3071 C C . PHE A 1 411 ? 16.969 1.581 -12.943 1.00 29.89 411 PHE A C 1
ATOM 3072 O O . PHE A 1 411 ? 16.621 1.435 -14.113 1.00 32.80 411 PHE A O 1
ATOM 3080 N N . ILE A 1 412 ? 17.855 2.496 -12.558 1.00 30.15 412 ILE A N 1
ATOM 3081 C CA . ILE A 1 412 ? 18.548 3.352 -13.515 1.00 31.10 412 ILE A CA 1
ATOM 3082 C C . ILE A 1 412 ? 19.408 2.513 -14.458 1.00 32.86 412 ILE A C 1
ATOM 3083 O O . ILE A 1 412 ? 19.487 2.789 -15.660 1.00 34.67 412 ILE A O 1
ATOM 3088 N N . GLY A 1 413 ? 20.046 1.486 -13.904 1.00 28.28 413 GLY A N 1
ATOM 3089 C CA . GLY A 1 413 ? 20.845 0.567 -14.694 1.00 28.69 413 GLY A CA 1
ATOM 3090 C C . GLY A 1 413 ? 20.024 -0.136 -15.758 1.00 30.63 413 GLY A C 1
ATOM 3091 O O . GLY A 1 413 ? 20.465 -0.272 -16.899 1.00 35.73 413 GLY A O 1
ATOM 3092 N N . ALA A 1 414 ? 18.825 -0.578 -15.387 1.00 26.72 414 ALA A N 1
ATOM 3093 C CA . ALA A 1 414 ? 17.930 -1.244 -16.327 1.00 28.99 414 ALA A CA 1
ATOM 3094 C C . ALA A 1 414 ? 17.535 -0.293 -17.450 1.00 29.36 414 ALA A C 1
ATOM 3095 O O . ALA A 1 414 ? 17.424 -0.693 -18.608 1.00 31.17 414 ALA A O 1
ATOM 3097 N N . LEU A 1 415 ? 17.326 0.969 -17.093 1.00 32.58 415 LEU A N 1
ATOM 3098 C CA . LEU A 1 415 ? 17.010 2.009 -18.064 1.00 29.89 415 LEU A CA 1
ATOM 3099 C C . LEU A 1 415 ? 18.151 2.198 -19.060 1.00 27.80 415 LEU A C 1
ATOM 3100 O O . LEU A 1 415 ? 17.940 2.169 -20.272 1.00 28.32 415 LEU A O 1
ATOM 3105 N N . VAL A 1 416 ? 19.358 2.394 -18.538 1.00 28.15 416 VAL A N 1
ATOM 3106 C CA . VAL A 1 416 ? 20.528 2.608 -19.381 1.00 31.88 416 VAL A CA 1
ATOM 3107 C C . VAL A 1 416 ? 20.817 1.377 -20.232 1.00 36.33 416 VAL A C 1
ATOM 3108 O O . VAL A 1 416 ? 21.067 1.487 -21.432 1.00 37.43 416 VAL A O 1
ATOM 3112 N N . GLY A 1 417 ? 20.766 0.206 -19.604 1.00 32.10 417 GLY A N 1
ATOM 3113 C CA . GLY A 1 417 ? 21.035 -1.045 -20.286 1.00 27.62 417 GLY A CA 1
ATOM 3114 C C . GLY A 1 417 ? 20.102 -1.298 -21.454 1.00 32.75 417 GLY A C 1
ATOM 3115 O O . GLY A 1 417 ? 20.545 -1.691 -22.534 1.00 35.53 417 GLY A O 1
ATOM 3116 N N . ASN A 1 418 ? 18.809 -1.070 -21.242 1.00 25.83 418 ASN A N 1
ATOM 3117 C CA . ASN A 1 418 ? 17.817 -1.294 -22.285 1.00 25.04 418 ASN A CA 1
ATOM 3118 C C . ASN A 1 418 ? 18.015 -0.369 -23.480 1.00 30.85 418 ASN A C 1
ATOM 3119 O O . ASN A 1 418 ? 17.913 -0.796 -24.629 1.00 31.20 418 ASN A O 1
ATOM 3124 N N . ILE A 1 419 ? 18.300 0.898 -23.199 1.00 28.94 419 ILE A N 1
ATOM 3125 C CA . ILE A 1 419 ? 18.488 1.895 -24.243 1.00 25.23 419 ILE A CA 1
ATOM 3126 C C . ILE A 1 419 ? 19.711 1.584 -25.097 1.00 30.63 419 ILE A C 1
ATOM 3127 O O . ILE A 1 419 ? 19.649 1.643 -26.329 1.00 31.27 419 ILE A O 1
ATOM 3132 N N . ILE A 1 420 ? 20.815 1.246 -24.437 1.00 29.94 420 ILE A N 1
ATOM 3133 C CA . ILE A 1 420 ? 22.039 0.876 -25.133 1.00 35.45 420 ILE A CA 1
ATOM 3134 C C . ILE A 1 420 ? 21.816 -0.361 -26.003 1.00 35.27 420 ILE A C 1
ATOM 3135 O O . ILE A 1 420 ? 22.236 -0.402 -27.158 1.00 33.62 420 ILE A O 1
ATOM 3140 N N . ALA A 1 421 ? 21.133 -1.354 -25.442 1.00 32.27 421 ALA A N 1
ATOM 3141 C CA . ALA A 1 421 ? 20.871 -2.612 -26.135 1.00 30.74 421 ALA A CA 1
ATOM 3142 C C . ALA A 1 421 ? 20.047 -2.417 -27.406 1.00 31.10 421 ALA A C 1
ATOM 3143 O O . ALA A 1 421 ? 20.319 -3.046 -28.431 1.00 27.74 421 ALA A O 1
ATOM 3145 N N . GLY A 1 422 ? 19.036 -1.556 -27.331 1.00 28.73 422 GLY A N 1
ATOM 3146 C CA . GLY A 1 422 ? 18.189 -1.278 -28.476 1.00 23.72 422 GLY A CA 1
ATOM 3147 C C . GLY A 1 422 ? 18.944 -0.562 -29.580 1.00 30.65 422 GLY A C 1
ATOM 3148 O O . GLY A 1 422 ? 18.773 -0.857 -30.766 1.00 31.80 422 GLY A O 1
ATOM 3149 N N . TRP A 1 423 ? 19.784 0.387 -29.181 1.00 25.46 423 TRP A N 1
ATOM 3150 C CA . TRP A 1 423 ? 20.610 1.129 -30.117 1.00 25.98 423 TRP A CA 1
ATOM 3151 C C . TRP A 1 423 ? 21.623 0.197 -30.777 1.00 36.49 423 TRP A C 1
ATOM 3152 O O . TRP A 1 423 ? 21.856 0.269 -31.985 1.00 30.82 423 TRP A O 1
ATOM 3163 N N . ALA A 1 424 ? 22.208 -0.690 -29.977 1.00 34.60 424 ALA A N 1
ATOM 3164 C CA . ALA A 1 424 ? 23.170 -1.666 -30.476 1.00 32.20 424 ALA A CA 1
ATOM 3165 C C . ALA A 1 424 ? 22.519 -2.647 -31.445 1.00 28.51 424 ALA A C 1
ATOM 3166 O O . ALA A 1 424 ? 23.125 -3.048 -32.439 1.00 32.96 424 ALA A O 1
ATOM 3168 N N . ALA A 1 425 ? 21.285 -3.038 -31.143 1.00 27.76 425 ALA A N 1
ATOM 3169 C CA . ALA A 1 425 ? 20.558 -3.998 -31.964 1.00 27.95 425 ALA A CA 1
ATOM 3170 C C . ALA A 1 425 ? 20.271 -3.422 -33.347 1.00 30.18 425 ALA A C 1
ATOM 3171 O O . ALA A 1 425 ? 20.423 -4.105 -34.359 1.00 30.77 425 ALA A O 1
ATOM 3173 N N . TRP A 1 426 ? 19.857 -2.160 -33.374 1.00 26.66 426 TRP A N 1
ATOM 3174 C CA . TRP A 1 426 ? 19.585 -1.462 -34.620 1.00 30.26 426 TRP A CA 1
ATOM 3175 C C . TRP A 1 426 ? 20.847 -1.329 -35.476 1.00 36.38 426 TRP A C 1
ATOM 3176 O O . TRP A 1 426 ? 20.787 -1.439 -36.699 1.00 28.94 426 TRP A O 1
ATOM 3187 N N . LEU A 1 427 ? 21.982 -1.095 -34.825 1.00 33.86 427 LEU A N 1
ATOM 3188 C CA . LEU A 1 427 ? 23.260 -0.981 -35.522 1.00 36.48 427 LEU A CA 1
ATOM 3189 C C . LEU A 1 427 ? 23.705 -2.319 -36.104 1.00 34.45 427 LEU A C 1
ATOM 3190 O O . LEU A 1 427 ? 24.245 -2.379 -37.211 1.00 34.94 427 LEU A O 1
ATOM 3195 N N . ALA A 1 428 ? 23.482 -3.387 -35.343 1.00 27.05 428 ALA A N 1
ATOM 3196 C CA . ALA A 1 428 ? 23.836 -4.736 -35.772 1.00 28.99 428 ALA A CA 1
ATOM 3197 C C . ALA A 1 428 ? 22.985 -5.170 -36.964 1.00 29.71 428 ALA A C 1
ATOM 3198 O O . ALA A 1 428 ? 23.473 -5.831 -37.880 1.00 27.87 428 ALA A O 1
ATOM 3200 N N . TYR A 1 429 ? 21.708 -4.800 -36.932 1.00 28.81 429 TYR A N 1
ATOM 3201 C CA . TYR A 1 429 ? 20.797 -5.047 -38.043 1.00 26.71 429 TYR A CA 1
ATOM 3202 C C . TYR A 1 429 ? 21.255 -4.324 -39.304 1.00 32.47 429 TYR A C 1
ATOM 3203 O O . TYR A 1 429 ? 21.205 -4.879 -40.402 1.00 31.23 429 TYR A O 1
ATOM 3212 N N . GLN A 1 430 ? 21.698 -3.082 -39.141 1.00 27.98 430 GLN A N 1
ATOM 3213 C CA . GLN A 1 430 ? 22.160 -2.295 -40.275 1.00 30.63 430 GLN A CA 1
ATOM 3214 C C . GLN A 1 430 ? 23.462 -2.850 -40.840 1.00 32.56 430 GLN A C 1
ATOM 3215 O O . GLN A 1 430 ? 23.670 -2.845 -42.052 1.00 38.09 430 GLN A O 1
ATOM 3221 N N . LYS A 1 431 ? 24.333 -3.331 -39.959 1.00 30.79 431 LYS A N 1
ATOM 3222 C CA . LYS A 1 431 ? 25.588 -3.932 -40.392 1.00 32.61 431 LYS A CA 1
ATOM 3223 C C . LYS A 1 431 ? 25.327 -5.252 -41.109 1.00 34.60 431 LYS A C 1
ATOM 3224 O O . LYS A 1 431 ? 26.020 -5.598 -42.066 1.00 35.29 431 LYS A O 1
ATOM 3230 N N . ALA A 1 432 ? 24.320 -5.980 -40.638 1.00 28.24 432 ALA A N 1
ATOM 3231 C CA . ALA A 1 432 ? 23.935 -7.246 -41.244 1.00 30.77 432 ALA A CA 1
ATOM 3232 C C . ALA A 1 432 ? 23.448 -7.062 -42.682 1.00 31.69 432 ALA A C 1
ATOM 3233 O O . ALA A 1 432 ? 23.741 -7.887 -43.546 1.00 28.10 432 ALA A O 1
ATOM 3235 N N . LEU A 1 433 ? 22.705 -5.986 -42.935 1.00 27.36 433 LEU A N 1
ATOM 3236 C CA . LEU A 1 433 ? 22.204 -5.712 -44.280 1.00 31.29 433 LEU A CA 1
ATOM 3237 C C . LEU A 1 433 ? 23.354 -5.372 -45.229 1.00 34.58 433 LEU A C 1
ATOM 3238 O O . LEU A 1 433 ? 23.329 -5.743 -46.404 1.00 35.88 433 LEU A O 1
ATOM 3243 N N . ARG A 1 434 ? 24.359 -4.668 -44.712 1.00 31.95 434 ARG A N 1
ATOM 3244 C CA . ARG A 1 434 ? 25.533 -4.306 -45.500 1.00 34.34 434 ARG A CA 1
ATOM 3245 C C . ARG A 1 434 ? 26.461 -5.493 -45.737 1.00 41.18 434 ARG A C 1
ATOM 3246 O O . ARG A 1 434 ? 27.263 -5.481 -46.670 1.00 48.75 434 ARG A O 1
ATOM 3254 N N . SER A 1 435 ? 26.359 -6.512 -44.888 1.00 38.50 435 SER A N 1
ATOM 3255 C CA . SER A 1 435 ? 27.292 -7.637 -44.943 1.00 40.11 435 SER A CA 1
ATOM 3256 C C . SER A 1 435 ? 27.087 -8.474 -46.203 1.00 38.77 435 SER A C 1
ATOM 3257 O O . SER A 1 435 ? 28.044 -8.984 -46.780 1.00 45.34 435 SER A O 1
ATOM 3260 N N . GLU A 1 436 ? 25.836 -8.609 -46.623 1.00 39.95 436 GLU A N 1
ATOM 3261 C CA . GLU A 1 436 ? 25.511 -9.319 -47.856 1.00 44.64 436 GLU A CA 1
ATOM 3262 C C . GLU A 1 436 ? 24.448 -8.569 -48.636 1.00 41.28 436 GLU A C 1
ATOM 3263 O O . GLU A 1 436 ? 23.479 -8.081 -48.058 1.00 34.94 436 GLU A O 1
ATOM 3269 N N . ASN A 1 437 ? 24.623 -8.485 -49.949 1.00 28.54 437 ASN A N 1
ATOM 3270 C CA . ASN A 1 437 ? 23.586 -7.927 -50.799 1.00 28.74 437 ASN A CA 1
ATOM 3271 C C . ASN A 1 437 ? 22.411 -8.896 -50.870 1.00 38.29 437 ASN A C 1
ATOM 3272 O O . ASN A 1 437 ? 22.508 -9.957 -51.491 1.00 29.04 437 ASN A O 1
ATOM 3277 N N . LEU A 1 438 ? 21.303 -8.528 -50.233 1.00 32.66 438 LEU A N 1
ATOM 3278 C CA . LEU A 1 438 ? 20.121 -9.382 -50.188 1.00 31.66 438 LEU A CA 1
ATOM 3279 C C . LEU A 1 438 ? 19.494 -9.632 -51.560 1.00 32.44 438 LEU A C 1
ATOM 3280 O O . LEU A 1 438 ? 18.719 -10.573 -51.728 1.00 31.85 438 LEU A O 1
ATOM 3285 N N . TYR A 1 439 ? 19.816 -8.790 -52.537 1.00 33.59 439 TYR A N 1
ATOM 3286 C CA . TYR A 1 439 ? 19.277 -8.976 -53.880 1.00 36.33 439 TYR A CA 1
ATOM 3287 C C . TYR A 1 439 ? 19.816 -10.249 -54.524 1.00 38.44 439 TYR A C 1
ATOM 3288 O O . TYR A 1 439 ? 19.125 -10.895 -55.312 1.00 37.47 439 TYR A O 1
ATOM 3297 N N . PHE A 1 440 ? 21.050 -10.602 -54.178 1.00 39.74 440 PHE A N 1
ATOM 3298 C CA . PHE A 1 440 ? 21.727 -11.743 -54.782 1.00 46.45 440 PHE A CA 1
ATOM 3299 C C . PHE A 1 440 ? 21.979 -12.849 -53.762 1.00 57.79 440 PHE A C 1
ATOM 3300 O O . PHE A 1 440 ? 22.867 -13.684 -53.942 1.00 62.77 440 PHE A O 1
ATOM 3308 N N . GLN A 1 441 ? 21.173 -12.844 -52.703 1.00 66.61 441 GLN A N 1
ATOM 3309 C CA . GLN A 1 441 ? 21.299 -13.777 -51.582 1.00 75.15 441 GLN A CA 1
ATOM 3310 C C . GLN A 1 441 ? 22.693 -13.725 -50.969 1.00 78.24 441 GLN A C 1
ATOM 3311 O O . GLN A 1 441 ? 22.839 -13.620 -49.753 1.00 83.11 441 GLN A O 1
#

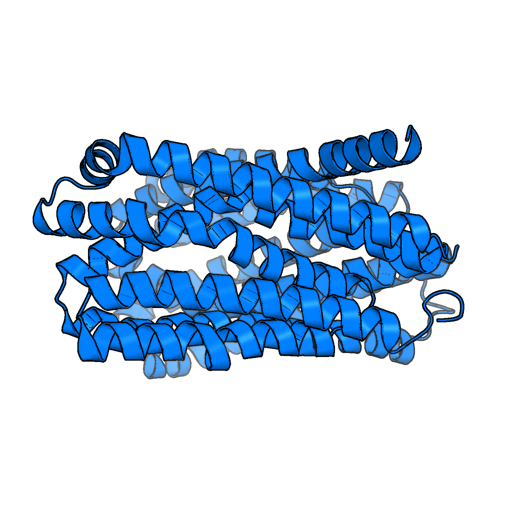B-factor: mean 47.17, std 20.16, range [19.55, 157.73]

Nearest PDB structures (foldseek):
  6ids-assembly1_A  TM=9.934E-01  e=9.315E-51  Vibrio cholerae
  6idr-assembly1_A  TM=9.851E-01  e=8.286E-50  Vibrio cholerae
  3vvs-assembly1_A  TM=9.360E-01  e=2.626E-17  Pyrococcus furiosus
  3vvr-assembly1_A  TM=9.388E-01  e=1.174E-16  Pyrococcus furiosus
  7php-assembly1_A  TM=8.830E-01  e=4.383E-11  Vibrio cholerae RC385

Secondary structure (DSSP, 8-state):
-HHHHHHHHHHHHHHHHHHHHHHHHHHHHHHHHHHHTTT-HHHHHHHHTTHHHHHHHHHHHHHHHHHHHHHHHHHHHTT-HHHHHHHHHHHHHHHHHHHHHHHHHHHHTHHHHHHHTT--HHHHHHHHHHHHHHHHHHHHHHHHHHHHHHHHHTT--HHHHHHHHHHHHHHHHHHHIIIIIS--THHHHHHHHHHHHHHHHHHHHHHHHHTT------TT--HHHHHHHHHHHHHHHHHHHHHHHHHHHHHHHHHHTT-HHHHHHHHHHHHHHHHHTHHHHHHHHHHHHHHHHHHHTT-HHHHHHHHHHHHHHHHHHHHHHHHHHHHTHHHHHHHH-S-HHHHHHHHHHHHHSGGGHHHHHHHHHHHHHHHHTT-HHHHHHHHHIIIIIIIHHHHHHHHHHHHHHHHHHHHHHHHHHHHHHHHHHHHHHHHHS-GGG-